Protein AF-0000000084853620 (afdb_homodimer)

Sequence (626 aa):
MFPIDAAQLAGILCETFFYGIYLVTCGFCAQTLLLMGSSNQSERRVRWMMASFAITFFLVSTWDVSIGILHLFRAFIAAEDPLVEFNKVADWINIARALNQSFTVLLSDFILIYRCWIVYGRRWLIVTPSIVLYLGAIAMTIKVTEIEVNPHAVQPVTMAICPWNTTMFGVNAAQNVLTTSMLVWRIWRTGKEVDRCINYPEDSGLNAYRPRYIQKSMRAIVESGLIYTTTVFVTFLVSATGSNAIYIPADMSLQTAGIVFNLIIVRSIGRNNQKPHIGIAGPGSGRITPMFPPTVIDASGDLEQNQARKFKQMFPIDAAQLAGILCETFFYGIYLVTCGFCAQTLLLMGSSNQSERRVRWMMASFAITFFLVSTWDVSIGILHLFRAFIAAEDPLVEFNKVADWINIARALNQSFTVLLSDFILIYRCWIVYGRRWLIVTPSIVLYLGAIAMTIKVTEIEVNPHAVQPVTMAICPWNTTMFGVNAAQNVLTTSMLVWRIWRTGKEVDRCINYPEDSGLNAYRPRYIQKSMRAIVESGLIYTTTVFVTFLVSATGSNAIYIPADMSLQTAGIVFNLIIVRSIGRNNQKPHIGIAGPGSGRITPMFPPTVIDASGDLEQNQARKFKQ

Secondary structure (DSSP, 8-state):
---HHHHHHHHHHHHHHHHHHHHHHHHHHHHHHHH----SHHHHHHHHHHHHHHHHHHHHHHHHHHHHHHHHHIIIII-S-HHHHHT-TTSHHHHHHHHHHHHHHHHHHHHHHHHHHHHTTS-HHHHHHHHHHHHHHHHHHHHHHHHHH-GGGSSSHHHHHHHHHHHHHHHHHHHHHHHHHHHHHHHHHHHHHHHHHHTSSS--TTTTTHHHHHHHHHHHHHHHHHHHHHHHHHHHHHHHHT-GGGHHHHHHHHHHHHHHHHHHHHHHHTTGGGS-------SSS-----SS------TTTHHHHHHHHHHH-/---HHHHHHHHHHHHHHHHHHHHHHHHHHHHHHHH----SHHHHHHHHHHHHHHHHHHHHHHHHHHHHHHHHHIIIII-S-HHHHHT-TTSHHHHHHHHHHHHHHHHHHHHHHHHHHHHTTS-HHHHHHHHHHHHHHHHHHHHHHHHHH-GGGSSSHHHHHHHHHHHHHHHHHHHHHHHHHHHHHHHHHHHHHHHHHHTSSS--TTTTTHHHHHHHHHHHHHHHHHHHHHHHHHHHHHHHHT-GGGHHHHHHHHHHHHHHHHHHHHHHHTTGGGS-------S-S-----SS------TTSHHHHHHHHHHH-

Nearest PDB structures (foldseek):
  7f54-assembly1_R  TM=5.245E-01  e=3.452E-01  Homo sapiens
  7xbx-assembly1_R  TM=4.848E-01  e=5.809E-01  Homo sapiens
  8g94-assembly1_A  TM=4.236E-01  e=2.430E+00  Homo sapiens
  7f54-assembly1_R  TM=5.263E-01  e=3.012E-01  Homo sapiens
  7xbx-assembly1_R  TM=4.514E-01  e=5.573E-01  Homo sapiens

pLDDT: mean 73.96, std 22.46, range [21.5, 95.56]

Structure (mmCIF, N/CA/C/O backbone):
data_AF-0000000084853620-model_v1
#
loop_
_entity.id
_entity.type
_entity.pdbx_description
1 polymer 'Uncharacterized protein'
#
loop_
_atom_site.group_PDB
_atom_site.id
_atom_site.type_symbol
_atom_site.label_atom_id
_atom_site.label_alt_id
_atom_site.label_comp_id
_atom_site.label_asym_id
_atom_site.label_entity_id
_atom_site.label_seq_id
_atom_site.pdbx_PDB_ins_code
_atom_site.Cartn_x
_atom_site.Cartn_y
_atom_site.Cartn_z
_atom_site.occupancy
_atom_site.B_iso_or_equiv
_atom_site.auth_seq_id
_atom_site.auth_comp_id
_atom_site.auth_asym_id
_atom_site.auth_atom_id
_atom_site.pdbx_PDB_model_num
ATOM 1 N N . MET A 1 1 ? -11.422 -17.219 -22.219 1 65.19 1 MET A N 1
ATOM 2 C CA . MET A 1 1 ? -11.859 -16.859 -20.859 1 65.19 1 MET A CA 1
ATOM 3 C C . MET A 1 1 ? -10.664 -16.594 -19.953 1 65.19 1 MET A C 1
ATOM 5 O O . MET A 1 1 ? -9.594 -17.188 -20.141 1 65.19 1 MET A O 1
ATOM 9 N N . PHE A 1 2 ? -10.703 -15.477 -19.234 1 78.62 2 PHE A N 1
ATOM 10 C CA . PHE A 1 2 ? -9.641 -15.141 -18.297 1 78.62 2 PHE A CA 1
ATOM 11 C C . PHE A 1 2 ? -9.438 -16.266 -17.281 1 78.62 2 PHE A C 1
ATOM 13 O O . PHE A 1 2 ? -10.367 -16.625 -16.547 1 78.62 2 PHE A O 1
ATOM 20 N N . PRO A 1 3 ? -8.336 -16.938 -17.484 1 86.38 3 PRO A N 1
ATOM 21 C CA . PRO A 1 3 ? -8.141 -18.078 -16.578 1 86.38 3 PRO A CA 1
ATOM 22 C C . PRO A 1 3 ? -8.266 -17.703 -15.109 1 86.38 3 PRO A C 1
ATOM 24 O O . PRO A 1 3 ? -7.875 -16.609 -14.711 1 86.38 3 PRO A O 1
ATOM 27 N N . ILE A 1 4 ? -8.875 -18.609 -14.398 1 86.5 4 ILE A N 1
ATOM 28 C CA . ILE A 1 4 ? -9.203 -18.344 -13 1 86.5 4 ILE A CA 1
ATOM 29 C C . ILE A 1 4 ? -7.914 -18.188 -12.195 1 86.5 4 ILE A C 1
ATOM 31 O O . ILE A 1 4 ? -7.875 -17.422 -11.227 1 86.5 4 ILE A O 1
ATOM 35 N N . ASP A 1 5 ? -6.855 -18.844 -12.57 1 88.44 5 ASP A N 1
ATOM 36 C CA . ASP A 1 5 ? -5.59 -18.734 -11.852 1 88.44 5 ASP A CA 1
ATOM 37 C C . ASP A 1 5 ? -4.969 -17.359 -12.047 1 88.44 5 ASP A C 1
ATOM 39 O O . ASP A 1 5 ? -4.492 -16.75 -11.086 1 88.44 5 ASP A O 1
ATOM 43 N N . ALA A 1 6 ? -5.074 -16.891 -13.258 1 89.81 6 ALA A N 1
ATOM 44 C CA . ALA A 1 6 ? -4.566 -15.555 -13.539 1 89.81 6 ALA A CA 1
ATOM 45 C C . ALA A 1 6 ? -5.402 -14.5 -12.828 1 89.81 6 ALA A C 1
ATOM 47 O O . ALA A 1 6 ? -4.867 -13.5 -12.328 1 89.81 6 ALA A O 1
ATOM 48 N N . ALA A 1 7 ? -6.648 -14.75 -12.773 1 90.25 7 ALA A N 1
ATOM 49 C CA . ALA A 1 7 ? -7.555 -13.797 -12.141 1 90.25 7 ALA A CA 1
ATOM 50 C C . ALA A 1 7 ? -7.316 -13.734 -10.633 1 90.25 7 ALA A C 1
ATOM 52 O O . ALA A 1 7 ? -7.293 -12.656 -10.047 1 90.25 7 ALA A O 1
ATOM 53 N N . GLN A 1 8 ? -7.129 -14.828 -10.055 1 90.94 8 GLN A N 1
ATOM 54 C CA . GLN A 1 8 ? -6.902 -14.875 -8.617 1 90.94 8 GLN A CA 1
ATOM 55 C C . GLN A 1 8 ? -5.551 -14.266 -8.25 1 90.94 8 GLN A C 1
ATOM 57 O O . GLN A 1 8 ? -5.43 -13.57 -7.242 1 90.94 8 GLN A O 1
ATOM 62 N N . LEU A 1 9 ? -4.613 -14.555 -9.039 1 92.12 9 LEU A N 1
ATOM 63 C CA . LEU A 1 9 ? -3.295 -13.984 -8.797 1 92.12 9 LEU A CA 1
ATOM 64 C C . LEU A 1 9 ? -3.334 -12.461 -8.922 1 92.12 9 LEU A C 1
ATOM 66 O O . LEU A 1 9 ? -2.846 -11.75 -8.039 1 92.12 9 LEU A O 1
ATOM 70 N N . ALA A 1 10 ? -3.947 -12.023 -9.961 1 92.94 10 ALA A N 1
ATOM 71 C CA . ALA A 1 10 ? -4.059 -10.578 -10.164 1 92.94 10 ALA A CA 1
ATOM 72 C C . ALA A 1 10 ? -4.898 -9.93 -9.062 1 92.94 10 ALA A C 1
ATOM 74 O O . ALA A 1 10 ? -4.586 -8.828 -8.602 1 92.94 10 ALA A O 1
ATOM 75 N N . GLY A 1 11 ? -5.898 -10.609 -8.688 1 93.94 11 GLY A N 1
ATOM 76 C CA . GLY A 1 11 ? -6.762 -10.094 -7.641 1 93.94 11 GLY A CA 1
ATOM 77 C C . GLY A 1 11 ? -6.051 -9.914 -6.312 1 93.94 11 GLY A C 1
ATOM 78 O O . GLY A 1 11 ? -6.152 -8.852 -5.684 1 93.94 11 GLY A O 1
ATOM 79 N N . ILE A 1 12 ? -5.281 -10.852 -5.945 1 94.25 12 ILE A N 1
ATOM 80 C CA . ILE A 1 12 ? -4.613 -10.797 -4.652 1 94.25 12 ILE A CA 1
ATOM 81 C C . ILE A 1 12 ? -3.475 -9.781 -4.699 1 94.25 12 ILE A C 1
ATOM 83 O O . ILE A 1 12 ? -3.215 -9.086 -3.713 1 94.25 12 ILE A O 1
ATOM 87 N N . LEU A 1 13 ? -2.834 -9.688 -5.812 1 94.75 13 LEU A N 1
ATOM 88 C CA . LEU A 1 13 ? -1.806 -8.664 -5.965 1 94.75 13 LEU A CA 1
ATOM 89 C C . LEU A 1 13 ? -2.4 -7.273 -5.809 1 94.75 13 LEU A C 1
ATOM 91 O O . LEU A 1 13 ? -1.831 -6.422 -5.121 1 94.75 13 LEU A O 1
ATOM 95 N N . CYS A 1 14 ? -3.508 -7.105 -6.371 1 93.88 14 CYS A N 1
ATOM 96 C CA . CYS A 1 14 ? -4.188 -5.82 -6.25 1 93.88 14 CYS A CA 1
ATOM 97 C C . CYS A 1 14 ? -4.664 -5.59 -4.82 1 93.88 14 CYS A C 1
ATOM 99 O O . CYS A 1 14 ? -4.578 -4.477 -4.305 1 93.88 14 CYS A O 1
ATOM 101 N N . GLU A 1 15 ? -5.133 -6.605 -4.273 1 95.56 15 GLU A N 1
ATOM 102 C CA . GLU A 1 15 ? -5.605 -6.5 -2.895 1 95.56 15 GLU A CA 1
ATOM 103 C C . GLU A 1 15 ? -4.469 -6.109 -1.953 1 95.56 15 GLU A C 1
ATOM 105 O O . GLU A 1 15 ? -4.648 -5.266 -1.073 1 95.56 15 GLU A O 1
ATOM 110 N N . THR A 1 16 ? -3.375 -6.75 -2.146 1 94.75 16 THR A N 1
ATOM 111 C CA . THR A 1 16 ? -2.221 -6.449 -1.307 1 94.75 16 THR A CA 1
ATOM 112 C C . THR A 1 16 ? -1.749 -5.012 -1.532 1 94.75 16 THR A C 1
ATOM 114 O O . THR A 1 16 ? -1.358 -4.328 -0.586 1 94.75 16 THR A O 1
ATOM 117 N N . PHE A 1 17 ? -1.81 -4.637 -2.771 1 94.62 17 PHE A N 1
ATOM 118 C CA . PHE A 1 17 ? -1.488 -3.254 -3.115 1 94.62 17 PHE A CA 1
ATOM 119 C C . PHE A 1 17 ? -2.398 -2.285 -2.369 1 94.62 17 PHE A C 1
ATOM 121 O O . PHE A 1 17 ? -1.92 -1.354 -1.72 1 94.62 17 PHE A O 1
ATOM 128 N N . PHE A 1 18 ? -3.621 -2.471 -2.4 1 95.06 18 PHE A N 1
ATOM 129 C CA . PHE A 1 18 ? -4.594 -1.594 -1.762 1 95.06 18 PHE A CA 1
ATOM 130 C C . PHE A 1 18 ? -4.535 -1.734 -0.245 1 95.06 18 PHE A C 1
ATOM 132 O O . PHE A 1 18 ? -4.828 -0.784 0.483 1 95.06 18 PHE A O 1
ATOM 139 N N . TYR A 1 19 ? -4.195 -2.928 0.186 1 95.19 19 TYR A N 1
ATOM 140 C CA . TYR A 1 19 ? -4.043 -3.113 1.625 1 95.19 19 TYR A CA 1
ATOM 141 C C . TYR A 1 19 ? -2.938 -2.221 2.176 1 95.19 19 TYR A C 1
ATOM 143 O O . TYR A 1 19 ? -3.037 -1.718 3.297 1 95.19 19 TYR A O 1
ATOM 151 N N . GLY A 1 20 ? -1.885 -2.039 1.425 1 94.19 20 GLY A N 1
ATOM 152 C CA . GLY A 1 20 ? -0.862 -1.087 1.829 1 94.19 20 GLY A CA 1
ATOM 153 C C . GLY A 1 20 ? -1.397 0.32 2.014 1 94.19 20 GLY A C 1
ATOM 154 O O . GLY A 1 20 ? -1.106 0.974 3.018 1 94.19 20 GLY A O 1
ATOM 155 N N . ILE A 1 21 ? -2.158 0.707 1.09 1 92.38 21 ILE A N 1
ATOM 156 C CA . ILE A 1 21 ? -2.783 2.021 1.177 1 92.38 21 ILE A CA 1
ATOM 157 C C . ILE A 1 21 ? -3.713 2.072 2.387 1 92.38 21 ILE A C 1
ATOM 159 O O . ILE A 1 21 ? -3.736 3.066 3.119 1 92.38 21 ILE A O 1
ATOM 163 N N . TYR A 1 22 ? -4.418 1.047 2.613 1 95.31 22 TYR A N 1
ATOM 164 C CA . TYR A 1 22 ? -5.371 0.955 3.717 1 95.31 22 TYR A CA 1
ATOM 165 C C . TYR A 1 22 ? -4.66 1.091 5.059 1 95.31 22 TYR A C 1
ATOM 167 O O . TYR A 1 22 ? -5.148 1.783 5.957 1 95.31 22 TYR A O 1
ATOM 175 N N . LEU A 1 23 ? -3.525 0.484 5.168 1 92.94 23 LEU A N 1
ATOM 176 C CA . LEU A 1 23 ? -2.805 0.513 6.438 1 92.94 23 LEU A CA 1
ATOM 177 C C . LEU A 1 23 ? -2.344 1.929 6.77 1 92.94 23 LEU A C 1
ATOM 179 O O . LEU A 1 23 ? -2.373 2.34 7.93 1 92.94 23 LEU A O 1
ATOM 183 N N . VAL A 1 24 ? -1.957 2.619 5.77 1 90.94 24 VAL A N 1
ATOM 184 C CA . VAL A 1 24 ? -1.534 3.998 5.992 1 90.94 24 VAL A CA 1
ATOM 185 C C . VAL A 1 24 ? -2.729 4.84 6.438 1 90.94 24 VAL A C 1
ATOM 187 O O . VAL A 1 24 ? -2.629 5.617 7.391 1 90.94 24 VAL A O 1
ATOM 190 N N . THR A 1 25 ? -3.801 4.648 5.766 1 90.56 25 THR A N 1
ATOM 191 C CA . THR A 1 25 ? -4.984 5.414 6.133 1 90.56 25 THR A CA 1
ATOM 192 C C . THR A 1 25 ? -5.488 5.008 7.516 1 90.56 25 THR A C 1
ATOM 194 O O . THR A 1 25 ? -6.02 5.836 8.258 1 90.56 25 THR A O 1
ATOM 197 N N . CYS A 1 26 ? -5.324 3.76 7.754 1 91.69 26 CYS A N 1
ATOM 198 C CA . CYS A 1 26 ? -5.703 3.273 9.078 1 91.69 26 CYS A CA 1
ATOM 199 C C . CYS A 1 26 ? -4.844 3.912 10.156 1 91.69 26 CYS A C 1
ATOM 201 O O . CYS A 1 26 ? -5.34 4.25 11.234 1 91.69 26 CYS A O 1
ATOM 203 N N . GLY A 1 27 ? -3.582 4.09 9.875 1 87.12 27 GLY A N 1
ATOM 204 C CA . GLY A 1 27 ? -2.701 4.773 10.812 1 87.12 27 GLY A CA 1
ATOM 205 C C . GLY A 1 27 ? -3.117 6.207 11.078 1 87.12 27 GLY A C 1
ATOM 206 O O . GLY A 1 27 ? -3.133 6.648 12.227 1 87.12 27 GLY A O 1
ATOM 207 N N . PHE A 1 28 ? -3.5 6.863 10.07 1 83.81 28 PHE A N 1
ATOM 208 C CA . PHE A 1 28 ? -3.963 8.234 10.219 1 83.81 28 PHE A CA 1
ATOM 209 C C . PHE A 1 28 ? -5.277 8.281 10.984 1 83.81 28 PHE A C 1
ATOM 211 O O . PHE A 1 28 ? -5.5 9.188 11.797 1 83.81 28 PHE A O 1
ATOM 218 N N . CYS A 1 29 ? -6.082 7.391 10.656 1 86.62 29 CYS A N 1
ATOM 219 C CA . CYS A 1 29 ? -7.363 7.328 11.344 1 86.62 29 CYS A CA 1
ATOM 220 C C . CYS A 1 29 ? -7.168 7.074 12.836 1 86.62 29 CYS A C 1
ATOM 222 O O . CYS A 1 29 ? -7.789 7.734 13.672 1 86.62 29 CYS A O 1
ATOM 224 N N . ALA A 1 30 ? -6.305 6.148 13.117 1 85.69 30 ALA A N 1
ATOM 225 C CA . ALA A 1 30 ? -6.004 5.844 14.516 1 85.69 30 ALA A CA 1
ATOM 226 C C . ALA A 1 30 ? -5.41 7.055 15.227 1 85.69 30 ALA A C 1
ATOM 228 O O . ALA A 1 30 ? -5.77 7.348 16.375 1 85.69 30 ALA A O 1
ATOM 229 N N . GLN A 1 31 ? -4.578 7.793 14.578 1 81.75 31 GLN A N 1
ATOM 230 C CA . GLN A 1 31 ? -3.975 8.992 15.148 1 81.75 31 GLN A CA 1
ATOM 231 C C . GLN A 1 31 ? -5.023 10.07 15.414 1 81.75 31 GLN A C 1
ATOM 233 O O . GLN A 1 31 ? -4.992 10.734 16.453 1 81.75 31 GLN A O 1
ATOM 238 N N . THR A 1 32 ? -5.836 10.148 14.531 1 79.44 32 THR A N 1
ATOM 239 C CA . THR A 1 32 ? -6.887 11.156 14.648 1 79.44 32 THR A CA 1
ATOM 240 C C . THR A 1 32 ? -7.852 10.805 15.773 1 79.44 32 THR A C 1
ATOM 242 O O . THR A 1 32 ? -8.281 11.68 16.531 1 79.44 32 THR A O 1
ATOM 245 N N . LEU A 1 33 ? -8.133 9.602 15.859 1 78.69 33 LEU A N 1
ATOM 246 C CA . LEU A 1 33 ? -9.07 9.164 16.891 1 78.69 33 LEU A CA 1
ATOM 247 C C . LEU A 1 33 ? -8.43 9.227 18.266 1 78.69 33 LEU A C 1
ATOM 249 O O . LEU A 1 33 ? -9.109 9.477 19.266 1 78.69 33 LEU A O 1
ATOM 253 N N . LEU A 1 34 ? -7.105 9.039 18.344 1 73.31 34 LEU A N 1
ATOM 254 C CA . LEU A 1 34 ? -6.398 9.062 19.609 1 73.31 34 LEU A CA 1
ATOM 255 C C . LEU A 1 34 ? -6.105 10.492 20.047 1 73.31 34 LEU A C 1
ATOM 257 O O . LEU A 1 34 ? -6.082 10.781 21.25 1 73.31 34 LEU A O 1
ATOM 261 N N . LEU A 1 35 ? -5.797 11.359 19.219 1 63.59 35 LEU A N 1
ATOM 262 C CA . LEU A 1 35 ? -5.438 12.734 19.547 1 63.59 35 LEU A CA 1
ATOM 263 C C . LEU A 1 35 ? -6.676 13.547 19.922 1 63.59 35 LEU A C 1
ATOM 265 O O . LEU A 1 35 ? -6.57 14.562 20.609 1 63.59 35 LEU A O 1
ATOM 269 N N . MET A 1 36 ? -7.734 13.227 19.453 1 57.72 36 MET A N 1
ATOM 270 C CA . MET A 1 36 ? -8.938 14.008 19.734 1 57.72 36 MET A CA 1
ATOM 271 C C . MET A 1 36 ? -9.438 13.734 21.156 1 57.72 36 MET A C 1
ATOM 273 O O . MET A 1 36 ? -9.922 12.641 21.438 1 57.72 36 MET A O 1
ATOM 277 N N . GLY A 1 37 ? -8.641 14.117 22.078 1 52.25 37 GLY A N 1
ATOM 278 C CA . GLY A 1 37 ? -9.086 14.109 23.469 1 52.25 37 GLY A CA 1
ATOM 279 C C . GLY A 1 37 ? -10.492 14.633 23.641 1 52.25 37 GLY A C 1
ATOM 280 O O . GLY A 1 37 ? -10.836 15.711 23.141 1 52.25 37 GLY A O 1
ATOM 281 N N . SER A 1 38 ? -11.406 13.867 23.391 1 54.25 38 SER A N 1
ATOM 282 C CA . SER A 1 38 ? -12.766 14.391 23.422 1 54.25 38 SER A CA 1
ATOM 283 C C . SER A 1 38 ? -13.195 14.734 24.844 1 54.25 38 SER A C 1
ATOM 285 O O . SER A 1 38 ? -13.078 13.914 25.75 1 54.25 38 SER A O 1
ATOM 287 N N . SER A 1 39 ? -13.289 15.945 25.078 1 56.34 39 SER A N 1
ATOM 288 C CA . SER A 1 39 ? -13.797 16.453 26.328 1 56.34 39 SER A CA 1
ATOM 289 C C . SER A 1 39 ? -15.281 16.141 26.5 1 56.34 39 SER A C 1
ATOM 291 O O . SER A 1 39 ? -15.766 15.977 27.625 1 56.34 39 SER A O 1
ATOM 293 N N . ASN A 1 40 ? -16.078 16.062 25.422 1 61.09 40 ASN A N 1
ATOM 294 C CA . ASN A 1 40 ? -17.516 15.922 25.609 1 61.09 40 ASN A CA 1
ATOM 295 C C . ASN A 1 40 ? -17.969 14.477 25.453 1 61.09 40 ASN A C 1
ATOM 297 O O . ASN A 1 40 ? -17.375 13.719 24.672 1 61.09 40 ASN A O 1
ATOM 301 N N . GLN A 1 41 ? -18.781 13.984 26.375 1 63.16 41 GLN A N 1
ATOM 302 C CA . GLN A 1 41 ? -19.266 12.617 26.469 1 63.16 41 GLN A CA 1
ATOM 303 C C . GLN A 1 41 ? -19.922 12.164 25.156 1 63.16 41 GLN A C 1
ATOM 305 O O . GLN A 1 41 ? -19.734 11.031 24.719 1 63.16 41 GLN A O 1
ATOM 310 N N . SER A 1 42 ? -20.844 13.008 24.594 1 63.84 42 SER A N 1
ATOM 311 C CA . SER A 1 42 ? -21.531 12.656 23.359 1 63.84 42 SER A CA 1
ATOM 312 C C . SER A 1 42 ? -20.547 12.422 22.219 1 63.84 42 SER A C 1
ATOM 314 O O . SER A 1 42 ? -20.688 11.484 21.438 1 63.84 42 SER A O 1
ATOM 316 N N . GLU A 1 43 ? -19.578 13.164 22.234 1 68.81 43 GLU A N 1
ATOM 317 C CA . GLU A 1 43 ? -18.547 13.039 21.203 1 68.81 43 GLU A CA 1
ATOM 318 C C . GLU A 1 43 ? -17.703 11.789 21.422 1 68.81 43 GLU A C 1
ATOM 320 O O . GLU A 1 43 ? -17.25 11.164 20.453 1 68.81 43 GLU A O 1
ATOM 325 N N . ARG A 1 44 ? -17.766 11.391 22.672 1 73.38 44 ARG A N 1
ATOM 326 C CA . ARG A 1 44 ? -17.016 10.188 23.016 1 73.38 44 ARG A CA 1
ATOM 327 C C . ARG A 1 44 ? -17.719 8.938 22.5 1 73.38 44 ARG A C 1
ATOM 329 O O . ARG A 1 44 ? -17.062 8.008 22.031 1 73.38 44 ARG A O 1
ATOM 336 N N . ARG A 1 45 ? -19.062 9.031 22.594 1 73.44 45 ARG A N 1
ATOM 337 C CA . ARG A 1 45 ? -19.828 7.871 22.141 1 73.44 45 ARG A CA 1
ATOM 338 C C . ARG A 1 45 ? -19.688 7.68 20.641 1 73.44 45 ARG A C 1
ATOM 340 O O . ARG A 1 45 ? -19.531 6.555 20.156 1 73.44 45 ARG A O 1
ATOM 347 N N . VAL A 1 46 ? -19.812 8.688 19.922 1 72.25 46 VAL A N 1
ATOM 348 C CA . VAL A 1 46 ? -19.703 8.625 18.469 1 72.25 46 VAL A CA 1
ATOM 349 C C . VAL A 1 46 ? -18.281 8.188 18.094 1 72.25 46 VAL A C 1
ATOM 351 O O . VAL A 1 46 ? -18.109 7.398 17.156 1 72.25 46 VAL A O 1
ATOM 354 N N . ARG A 1 47 ? -17.406 8.523 18.859 1 76.06 47 ARG A N 1
ATOM 355 C CA . ARG A 1 47 ? -16 8.188 18.609 1 76.06 47 ARG A CA 1
ATOM 356 C C . ARG A 1 47 ? -15.758 6.695 18.828 1 76.06 47 ARG A C 1
ATOM 358 O O . ARG A 1 47 ? -15.023 6.066 18.062 1 76.06 47 ARG A O 1
ATOM 365 N N . TRP A 1 48 ? -16.391 6.219 19.812 1 79.75 48 TRP A N 1
ATOM 366 C CA . TRP A 1 48 ? -16.203 4.801 20.109 1 79.75 48 TRP A CA 1
ATOM 367 C C . TRP A 1 48 ? -16.875 3.936 19.047 1 79.75 48 TRP A C 1
ATOM 369 O O . TRP A 1 48 ? -16.375 2.867 18.703 1 79.75 48 TRP A O 1
ATOM 379 N N . MET A 1 49 ? -17.969 4.418 18.609 1 79.44 49 MET A N 1
ATOM 380 C CA . MET A 1 49 ? -18.641 3.68 17.547 1 79.44 49 MET A CA 1
ATOM 381 C C . MET A 1 49 ? -17.812 3.678 16.266 1 79.44 49 MET A C 1
ATOM 383 O O . MET A 1 49 ? -17.672 2.643 15.617 1 79.44 49 MET A O 1
ATOM 387 N N . MET A 1 50 ? -17.25 4.793 16.031 1 82.5 50 MET A N 1
ATOM 388 C CA . MET A 1 50 ? -16.422 4.879 14.828 1 82.5 50 MET A CA 1
ATOM 389 C C . MET A 1 50 ? -15.148 4.043 14.984 1 82.5 50 MET A C 1
ATOM 391 O O . MET A 1 50 ? -14.672 3.439 14.023 1 82.5 50 MET A O 1
ATOM 395 N N . ALA A 1 51 ? -14.711 3.99 16.172 1 85.56 51 ALA A N 1
ATOM 396 C CA . ALA A 1 51 ? -13.523 3.184 16.453 1 85.56 51 ALA A CA 1
ATOM 397 C C . ALA A 1 51 ? -13.82 1.695 16.297 1 85.56 51 ALA A C 1
ATOM 399 O O . ALA A 1 51 ? -12.992 0.934 15.797 1 85.56 51 ALA A O 1
ATOM 400 N N . SER A 1 52 ? -15 1.348 16.734 1 88.38 52 SER A N 1
ATOM 401 C CA . SER A 1 52 ? -15.391 -0.053 16.625 1 88.38 52 SER A CA 1
ATOM 402 C C . SER A 1 52 ? -15.5 -0.478 15.156 1 88.38 52 SER A C 1
ATOM 404 O O . SER A 1 52 ? -15.07 -1.573 14.789 1 88.38 52 SER A O 1
ATOM 406 N N . PHE A 1 53 ? -16.031 0.377 14.344 1 88.5 53 PHE A N 1
ATOM 407 C CA . PHE A 1 53 ? -16.156 0.071 12.922 1 88.5 53 PHE A CA 1
ATOM 408 C C . PHE A 1 53 ? -14.773 0.015 12.273 1 88.5 53 PHE A C 1
ATOM 410 O O . PHE A 1 53 ? -14.516 -0.832 11.414 1 88.5 53 PHE A O 1
ATOM 417 N N . ALA A 1 54 ? -13.938 0.906 12.711 1 90.69 54 ALA A N 1
ATOM 418 C CA . ALA A 1 54 ? -12.586 0.928 12.156 1 90.69 54 ALA A CA 1
ATOM 419 C C . ALA A 1 54 ? -11.844 -0.363 12.484 1 90.69 54 ALA A C 1
ATOM 421 O O . ALA A 1 54 ? -11.141 -0.917 11.633 1 90.69 54 ALA A O 1
ATOM 422 N N . ILE A 1 55 ? -12.047 -0.863 13.648 1 91.31 55 ILE A N 1
ATOM 423 C CA . ILE A 1 55 ? -11.391 -2.096 14.078 1 91.31 55 ILE A CA 1
ATOM 424 C C . ILE A 1 55 ? -11.961 -3.279 13.305 1 91.31 55 ILE A C 1
ATOM 426 O O . ILE A 1 55 ? -11.227 -4.184 12.898 1 91.31 55 ILE A O 1
ATOM 430 N N . THR A 1 56 ? -13.234 -3.193 13.148 1 92.94 56 THR A N 1
ATOM 431 C CA . THR A 1 56 ? -13.875 -4.27 12.398 1 92.94 56 THR A CA 1
ATOM 432 C C . THR A 1 56 ? -13.352 -4.312 10.969 1 92.94 56 THR A C 1
ATOM 434 O O . THR A 1 56 ? -13.016 -5.383 10.453 1 92.94 56 THR A O 1
ATOM 437 N N . PHE A 1 57 ? -13.242 -3.176 10.359 1 94.06 57 PHE A N 1
ATOM 438 C CA . PHE A 1 57 ? -12.711 -3.111 9 1 94.06 57 PHE A CA 1
ATOM 439 C C . PHE A 1 57 ? -11.266 -3.594 8.953 1 94.06 57 PHE A C 1
ATOM 441 O O . PHE A 1 57 ? -10.852 -4.25 8 1 94.06 57 PHE A O 1
ATOM 448 N N . PHE A 1 58 ? -10.547 -3.297 9.961 1 94.44 58 PHE A N 1
ATOM 449 C CA . PHE A 1 58 ? -9.148 -3.699 10.023 1 94.44 58 PHE A CA 1
ATOM 450 C C . PHE A 1 58 ? -9.023 -5.215 10.109 1 94.44 58 PHE A C 1
ATOM 452 O O . PHE A 1 58 ? -8.211 -5.816 9.398 1 94.44 58 PHE A O 1
ATOM 459 N N . LEU A 1 59 ? -9.828 -5.754 10.891 1 93.06 59 LEU A N 1
ATOM 460 C CA . LEU A 1 59 ? -9.781 -7.199 11.078 1 93.06 59 LEU A CA 1
ATOM 461 C C . LEU A 1 59 ? -10.227 -7.922 9.805 1 93.06 59 LEU A C 1
ATOM 463 O O . LEU A 1 59 ? -9.602 -8.898 9.391 1 93.06 59 LEU A O 1
ATOM 467 N N . VAL A 1 60 ? -11.227 -7.422 9.266 1 93.88 60 VAL A N 1
ATOM 468 C CA . VAL A 1 60 ? -11.781 -8.062 8.078 1 93.88 60 VAL A CA 1
ATOM 469 C C . VAL A 1 60 ? -10.797 -7.926 6.918 1 93.88 60 VAL A C 1
ATOM 471 O O . VAL A 1 60 ? -10.57 -8.883 6.176 1 93.88 60 VAL A O 1
ATOM 474 N N . SER A 1 61 ? -10.234 -6.746 6.73 1 94.56 61 SER A N 1
ATOM 475 C CA . SER A 1 61 ? -9.281 -6.508 5.652 1 94.56 61 SER A CA 1
ATOM 476 C C . SER A 1 61 ? -8.023 -7.352 5.84 1 94.56 61 SER A C 1
ATOM 478 O O . SER A 1 61 ? -7.527 -7.957 4.887 1 94.56 61 SER A O 1
ATOM 480 N N . THR A 1 62 ? -7.57 -7.457 7.047 1 94.38 62 THR A N 1
ATOM 481 C CA . THR A 1 62 ? -6.367 -8.227 7.336 1 94.38 62 THR A CA 1
ATOM 482 C C . THR A 1 62 ? -6.625 -9.719 7.141 1 94.38 62 THR A C 1
ATOM 484 O O . THR A 1 62 ? -5.781 -10.43 6.586 1 94.38 62 THR A O 1
ATOM 487 N N . TRP A 1 63 ? -7.719 -10.055 7.555 1 94.5 63 TRP A N 1
ATOM 488 C CA . TRP A 1 63 ? -8.078 -11.469 7.414 1 94.5 63 TRP A CA 1
ATOM 489 C C . TRP A 1 63 ? -8.195 -11.852 5.945 1 94.5 63 TRP A C 1
ATOM 491 O O . TRP A 1 63 ? -7.711 -12.914 5.535 1 94.5 63 TRP A O 1
ATOM 501 N N . ASP A 1 64 ? -8.766 -11.07 5.176 1 95 64 ASP A N 1
ATOM 502 C CA . ASP A 1 64 ? -8.969 -11.375 3.762 1 95 64 ASP A CA 1
ATOM 503 C C . ASP A 1 64 ? -7.637 -11.477 3.025 1 95 64 ASP A C 1
ATOM 505 O O . ASP A 1 64 ? -7.422 -12.414 2.248 1 95 64 ASP A O 1
ATOM 509 N N . VAL A 1 65 ? -6.789 -10.547 3.322 1 94.81 65 VAL A N 1
ATOM 510 C CA . VAL A 1 65 ? -5.488 -10.547 2.66 1 94.81 65 VAL A CA 1
ATOM 511 C C . VAL A 1 65 ? -4.688 -11.766 3.096 1 94.81 65 VAL A C 1
ATOM 513 O O . VAL A 1 65 ? -4.035 -12.414 2.273 1 94.81 65 VAL A O 1
ATOM 516 N N . SER A 1 66 ? -4.77 -12.125 4.348 1 94.69 66 SER A N 1
ATOM 517 C CA . SER A 1 66 ? -4.023 -13.266 4.871 1 94.69 66 SER A CA 1
ATOM 518 C C . SER A 1 66 ? -4.512 -14.57 4.254 1 94.69 66 SER A C 1
ATOM 520 O O . SER A 1 66 ? -3.705 -15.406 3.842 1 94.69 66 SER A O 1
ATOM 522 N N . ILE A 1 67 ? -5.801 -14.672 4.18 1 93.75 67 ILE A N 1
ATOM 523 C CA . ILE A 1 67 ? -6.367 -15.898 3.631 1 93.75 67 ILE A CA 1
ATOM 524 C C . ILE A 1 67 ? -6.129 -15.945 2.123 1 93.75 67 ILE A C 1
ATOM 526 O O . ILE A 1 67 ? -5.91 -17.016 1.559 1 93.75 67 ILE A O 1
ATOM 530 N N . GLY A 1 68 ? -6.215 -14.805 1.492 1 93.69 68 GLY A N 1
ATOM 531 C CA . GLY A 1 68 ? -5.906 -14.758 0.072 1 93.69 68 GLY A CA 1
ATOM 532 C C . GLY A 1 68 ? -4.484 -15.18 -0.244 1 93.69 68 GLY A C 1
ATOM 533 O O . GLY A 1 68 ? -4.25 -15.922 -1.2 1 93.69 68 GLY A O 1
ATOM 534 N N . ILE A 1 69 ? -3.576 -14.711 0.561 1 93.69 69 ILE A N 1
ATOM 535 C CA . ILE A 1 69 ? -2.174 -15.07 0.382 1 93.69 69 ILE A CA 1
ATOM 536 C C . ILE A 1 69 ? -1.989 -16.562 0.647 1 93.69 69 ILE A C 1
ATOM 538 O O . ILE A 1 69 ? -1.269 -17.25 -0.085 1 93.69 69 ILE A O 1
ATOM 542 N N . LEU A 1 70 ? -2.641 -17.047 1.627 1 92.94 70 LEU A N 1
ATOM 543 C CA . LEU A 1 70 ? -2.58 -18.469 1.931 1 92.94 70 LEU A CA 1
ATOM 544 C C . LEU A 1 70 ? -3.102 -19.297 0.761 1 92.94 70 LEU A C 1
ATOM 546 O O . LEU A 1 70 ? -2.52 -20.328 0.416 1 92.94 70 LEU A O 1
ATOM 550 N N . HIS A 1 71 ? -4.121 -18.828 0.217 1 92.25 71 HIS A N 1
ATOM 551 C CA . HIS A 1 71 ? -4.715 -19.516 -0.924 1 92.25 71 HIS A CA 1
ATOM 552 C C . HIS A 1 71 ? -3.752 -19.547 -2.107 1 92.25 71 HIS A C 1
ATOM 554 O O . HIS A 1 71 ? -3.664 -20.562 -2.811 1 92.25 71 HIS A O 1
ATOM 560 N N . LEU A 1 72 ? -3.055 -18.531 -2.318 1 92.06 72 LEU A N 1
ATOM 561 C CA . LEU A 1 72 ? -2.094 -18.453 -3.412 1 92.06 72 LEU A CA 1
ATOM 562 C C . LEU A 1 72 ? -0.949 -19.438 -3.197 1 92.06 72 LEU A C 1
ATOM 564 O O . LEU A 1 72 ? -0.542 -20.141 -4.129 1 92.06 72 LEU A O 1
ATOM 568 N N . PHE A 1 73 ? -0.482 -19.531 -2.01 1 91.38 73 PHE A N 1
ATOM 569 C CA . PHE A 1 73 ? 0.621 -20.438 -1.702 1 91.38 73 PHE A CA 1
ATOM 570 C C . PHE A 1 73 ? 0.178 -21.891 -1.812 1 91.38 73 PHE A C 1
ATOM 572 O O . PHE A 1 73 ? 0.927 -22.734 -2.301 1 91.38 73 PHE A O 1
ATOM 579 N N . ARG A 1 74 ? -1.007 -22.125 -1.443 1 90.38 74 ARG A N 1
ATOM 580 C CA . ARG A 1 74 ? -1.535 -23.484 -1.547 1 90.38 74 ARG A CA 1
ATOM 581 C C . ARG A 1 74 ? -1.759 -23.875 -3.004 1 90.38 74 ARG A C 1
ATOM 583 O O . ARG A 1 74 ? -1.469 -25 -3.402 1 90.38 74 ARG A O 1
ATOM 590 N N . ALA A 1 75 ? -2.201 -22.969 -3.766 1 89.69 75 ALA A N 1
ATOM 591 C CA . ALA A 1 75 ? -2.561 -23.266 -5.152 1 89.69 75 ALA A CA 1
ATOM 592 C C . ALA A 1 75 ? -1.32 -23.344 -6.039 1 89.69 75 ALA A C 1
ATOM 594 O O . ALA A 1 75 ? -1.191 -24.234 -6.867 1 89.69 75 ALA A O 1
ATOM 595 N N . PHE A 1 76 ? -0.373 -22.438 -5.836 1 88.38 76 PHE A N 1
ATOM 596 C CA . PHE A 1 76 ? 0.743 -22.344 -6.77 1 88.38 76 PHE A CA 1
ATOM 597 C C . PHE A 1 76 ? 1.948 -23.125 -6.258 1 88.38 76 PHE A C 1
ATOM 599 O O . PHE A 1 76 ? 2.783 -23.578 -7.043 1 88.38 76 PHE A O 1
ATOM 606 N N . ILE A 1 77 ? 2.074 -23.312 -4.965 1 87.38 77 ILE A N 1
ATOM 607 C CA . ILE A 1 77 ? 3.273 -23.938 -4.422 1 87.38 77 ILE A CA 1
ATOM 608 C C . ILE A 1 77 ? 2.945 -25.344 -3.941 1 87.38 77 ILE A C 1
ATOM 610 O O . ILE A 1 77 ? 3.666 -26.297 -4.25 1 87.38 77 ILE A O 1
ATOM 614 N N . ALA A 1 78 ? 1.937 -25.531 -3.27 1 85.69 78 ALA A N 1
ATOM 615 C CA . ALA A 1 78 ? 1.647 -26.812 -2.625 1 85.69 78 ALA A CA 1
ATOM 616 C C . ALA A 1 78 ? 0.856 -27.734 -3.555 1 85.69 78 ALA A C 1
ATOM 618 O O . ALA A 1 78 ? 1.081 -28.938 -3.582 1 85.69 78 ALA A O 1
ATOM 619 N N . ALA A 1 79 ? 0.035 -27.188 -4.363 1 83.5 79 ALA A N 1
ATOM 620 C CA . ALA A 1 79 ? -0.852 -28 -5.188 1 83.5 79 ALA A CA 1
ATOM 621 C C . ALA A 1 79 ? -0.192 -28.359 -6.516 1 83.5 79 ALA A C 1
ATOM 623 O O . ALA A 1 79 ? 0.709 -27.656 -6.977 1 83.5 79 ALA A O 1
ATOM 624 N N . GLU A 1 80 ? -0.646 -29.422 -7.047 1 79.25 80 GLU A N 1
ATOM 625 C CA . GLU A 1 80 ? -0.124 -29.875 -8.328 1 79.25 80 GLU A CA 1
ATOM 626 C C . GLU A 1 80 ? -0.656 -29.016 -9.477 1 79.25 80 GLU A C 1
ATOM 628 O O . GLU A 1 80 ? 0.1 -28.625 -10.367 1 79.25 80 GLU A O 1
ATOM 633 N N . ASP A 1 81 ? -2.031 -28.719 -9.336 1 83.5 81 ASP A N 1
ATOM 634 C CA . ASP A 1 81 ? -2.666 -27.922 -10.375 1 83.5 81 ASP A CA 1
ATOM 635 C C . ASP A 1 81 ? -3.449 -26.75 -9.773 1 83.5 81 ASP A C 1
ATOM 637 O O . ASP A 1 81 ? -4.473 -26.953 -9.125 1 83.5 81 ASP A O 1
ATOM 641 N N . PRO A 1 82 ? -2.928 -25.641 -10.078 1 85.69 82 PRO A N 1
ATOM 642 C CA . PRO A 1 82 ? -3.602 -24.453 -9.523 1 85.69 82 PRO A CA 1
ATOM 643 C C . PRO A 1 82 ? -5.039 -24.312 -10.016 1 85.69 82 PRO A C 1
ATOM 645 O O . PRO A 1 82 ? -5.906 -23.844 -9.273 1 85.69 82 PRO A O 1
ATOM 648 N N . LEU A 1 83 ? -5.363 -24.766 -11.195 1 82.5 83 LEU A N 1
ATOM 649 C CA . LEU A 1 83 ? -6.699 -24.641 -11.758 1 82.5 83 LEU A CA 1
ATOM 650 C C . LEU A 1 83 ? -7.699 -25.5 -11 1 82.5 83 LEU A C 1
ATOM 652 O O . LEU A 1 83 ? -8.82 -25.062 -10.727 1 82.5 83 LEU A O 1
ATOM 656 N N . VAL A 1 84 ? -7.309 -26.672 -10.602 1 82.19 84 VAL A N 1
ATOM 657 C CA . VAL A 1 84 ? -8.18 -27.578 -9.867 1 82.19 84 VAL A CA 1
ATOM 658 C C . VAL A 1 84 ? -8.414 -27.047 -8.453 1 82.19 84 VAL A C 1
ATOM 660 O O . VAL A 1 84 ? -9.539 -27.109 -7.941 1 82.19 84 VAL A O 1
ATOM 663 N N . GLU A 1 85 ? -7.398 -26.484 -7.91 1 83 85 GLU A N 1
ATOM 664 C CA . GLU A 1 85 ? -7.5 -25.969 -6.547 1 83 85 GLU A CA 1
ATOM 665 C C . GLU A 1 85 ? -8.43 -24.766 -6.484 1 83 85 GLU A C 1
ATOM 667 O O . GLU A 1 85 ? -9.258 -24.656 -5.578 1 83 85 GLU A O 1
ATOM 672 N N . PHE A 1 86 ? -8.383 -23.953 -7.504 1 81.75 86 PHE A N 1
ATOM 673 C CA . PHE A 1 86 ? -9.188 -22.75 -7.492 1 81.75 86 PHE A CA 1
ATOM 674 C C . PHE A 1 86 ? -10.633 -23.047 -7.859 1 81.75 86 PHE A C 1
ATOM 676 O O . PHE A 1 86 ? -11.539 -22.281 -7.527 1 81.75 86 PHE A O 1
ATOM 683 N N . ASN A 1 87 ? -10.828 -24.156 -8.477 1 78.94 87 ASN A N 1
ATOM 684 C CA . ASN A 1 87 ? -12.188 -24.516 -8.891 1 78.94 87 ASN A CA 1
ATOM 685 C C . ASN A 1 87 ? -12.914 -25.281 -7.797 1 78.94 87 ASN A C 1
ATOM 687 O O . ASN A 1 87 ? -14.109 -25.562 -7.918 1 78.94 87 ASN A O 1
ATOM 691 N N . LYS A 1 88 ? -12.195 -25.547 -6.691 1 80.5 88 LYS A N 1
ATOM 692 C CA . LYS A 1 88 ? -12.859 -26.141 -5.531 1 80.5 88 LYS A CA 1
ATOM 693 C C . LYS A 1 88 ? -13.672 -25.109 -4.773 1 80.5 88 LYS A C 1
ATOM 695 O O . LYS A 1 88 ? -13.234 -24.578 -3.744 1 80.5 88 LYS A O 1
ATOM 700 N N . VAL A 1 89 ? -14.812 -24.875 -5.246 1 75.62 89 VAL A N 1
ATOM 701 C CA . VAL A 1 89 ? -15.672 -23.828 -4.727 1 75.62 89 VAL A CA 1
ATOM 702 C C . VAL A 1 89 ? -16.109 -24.172 -3.305 1 75.62 89 VAL A C 1
ATOM 704 O O . VAL A 1 89 ? -16.328 -23.281 -2.48 1 75.62 89 VAL A O 1
ATOM 707 N N . ALA A 1 90 ? -16.109 -25.469 -3.029 1 78.44 90 ALA A N 1
ATOM 708 C CA . ALA A 1 90 ? -16.578 -25.906 -1.716 1 78.44 90 ALA A CA 1
ATOM 709 C C . ALA A 1 90 ? -15.445 -25.906 -0.696 1 78.44 90 ALA A C 1
ATOM 711 O O . ALA A 1 90 ? -15.664 -26.203 0.48 1 78.44 90 ALA A O 1
ATOM 712 N N . ASP A 1 91 ? -14.383 -25.422 -1.101 1 85 91 ASP A N 1
ATOM 713 C CA . ASP A 1 91 ? -13.266 -25.312 -0.177 1 85 91 ASP A CA 1
ATOM 714 C C . ASP A 1 91 ? -13.508 -24.203 0.847 1 85 91 ASP A C 1
ATOM 716 O O . ASP A 1 91 ? -14.094 -23.172 0.524 1 85 91 ASP A O 1
ATOM 720 N N . TRP A 1 92 ? -13.102 -24.391 2.018 1 87.19 92 TRP A N 1
ATOM 721 C CA . TRP A 1 92 ? -13.367 -23.453 3.107 1 87.19 92 TRP A CA 1
ATOM 722 C C . TRP A 1 92 ? -12.727 -22.094 2.834 1 87.19 92 TRP A C 1
ATOM 724 O O . TRP A 1 92 ? -13.242 -21.062 3.264 1 87.19 92 TRP A O 1
ATOM 734 N N . ILE A 1 93 ? -11.617 -22.062 2.146 1 88.62 93 ILE A N 1
ATOM 735 C CA . ILE A 1 93 ? -10.922 -20.812 1.849 1 88.62 93 ILE A CA 1
ATOM 736 C C . ILE A 1 93 ? -11.773 -19.953 0.914 1 88.62 93 ILE A C 1
ATOM 738 O O . ILE A 1 93 ? -11.93 -18.75 1.13 1 88.62 93 ILE A O 1
ATOM 742 N N . ASN A 1 94 ? -12.367 -20.578 -0.004 1 86.75 94 ASN A N 1
ATOM 743 C CA . ASN A 1 94 ? -13.203 -19.859 -0.954 1 86.75 94 ASN A CA 1
ATOM 744 C C . ASN A 1 94 ? -14.492 -19.344 -0.298 1 86.75 94 ASN A C 1
ATOM 746 O O . ASN A 1 94 ? -14.922 -18.219 -0.55 1 86.75 94 ASN A O 1
ATOM 750 N N . ILE A 1 95 ? -15.047 -20.156 0.5 1 85.25 95 ILE A N 1
ATOM 751 C CA . ILE A 1 95 ? -16.266 -19.781 1.198 1 85.25 95 ILE A CA 1
ATOM 752 C C . ILE A 1 95 ? -15.977 -18.641 2.168 1 85.25 95 ILE A C 1
ATOM 754 O O . ILE A 1 95 ? -16.75 -17.688 2.258 1 85.25 95 ILE A O 1
ATOM 758 N N . ALA A 1 96 ? -14.898 -18.75 2.869 1 89.69 96 ALA A N 1
ATOM 759 C CA . ALA A 1 96 ? -14.523 -17.719 3.83 1 89.69 96 ALA A CA 1
ATOM 760 C C . ALA A 1 96 ? -14.281 -16.375 3.135 1 89.69 96 ALA A C 1
ATOM 762 O O . ALA A 1 96 ? -14.68 -15.328 3.641 1 89.69 96 ALA A O 1
ATOM 763 N N . ARG A 1 97 ? -13.648 -16.422 2.043 1 89.56 97 ARG A N 1
ATOM 764 C CA . ARG A 1 97 ? -13.359 -15.195 1.302 1 89.56 97 ARG A CA 1
ATOM 765 C C . ARG A 1 97 ? -14.641 -14.57 0.757 1 89.56 97 ARG A C 1
ATOM 767 O O . ARG A 1 97 ? -14.805 -13.352 0.774 1 89.56 97 ARG A O 1
ATOM 774 N N . ALA A 1 98 ? -15.5 -15.422 0.296 1 86.44 98 ALA A N 1
ATOM 775 C CA . ALA A 1 98 ? -16.781 -14.93 -0.214 1 86.44 98 ALA A CA 1
ATOM 776 C C . ALA A 1 98 ? -17.609 -14.312 0.903 1 86.44 98 ALA A C 1
ATOM 778 O O . ALA A 1 98 ? -18.234 -13.258 0.717 1 86.44 98 ALA A O 1
ATOM 779 N N . LEU A 1 99 ? -17.578 -14.93 1.991 1 87.5 99 LEU A N 1
ATOM 780 C CA . LEU A 1 99 ? -18.312 -14.414 3.139 1 87.5 99 LEU A CA 1
ATOM 781 C C . LEU A 1 99 ? -17.703 -13.102 3.631 1 87.5 99 LEU A C 1
ATOM 783 O O . LEU A 1 99 ? -18.438 -12.195 4.035 1 87.5 99 LEU A O 1
ATOM 787 N N . ASN A 1 100 ? -16.469 -13.078 3.631 1 91.88 100 ASN A N 1
ATOM 788 C CA . ASN A 1 100 ? -15.797 -11.859 4.047 1 91.88 100 ASN A CA 1
ATOM 789 C C . ASN A 1 100 ? -16.125 -10.688 3.117 1 91.88 100 ASN A C 1
ATOM 791 O O . ASN A 1 100 ? -16.328 -9.57 3.576 1 91.88 100 ASN A O 1
ATOM 795 N N . GLN A 1 101 ? -16.109 -10.961 1.892 1 89.31 101 GLN A N 1
ATOM 796 C CA . GLN A 1 101 ? -16.453 -9.938 0.905 1 89.31 101 GLN A CA 1
ATOM 797 C C . GLN A 1 101 ? -17.875 -9.43 1.12 1 89.31 101 GLN A C 1
ATOM 799 O O . GLN A 1 101 ? -18.109 -8.219 1.117 1 89.31 101 GLN A O 1
ATOM 804 N N . SER A 1 102 ? -18.734 -10.32 1.287 1 88.75 102 SER A N 1
ATOM 805 C CA . SER A 1 102 ? -20.125 -9.953 1.508 1 88.75 102 SER A CA 1
ATOM 806 C C . SER A 1 102 ? -20.297 -9.164 2.805 1 88.75 102 SER A C 1
ATOM 808 O O . SER A 1 102 ? -21.047 -8.188 2.854 1 88.75 102 SER A O 1
ATOM 810 N N . PHE A 1 103 ? -19.625 -9.633 3.736 1 90.81 103 PHE A N 1
ATOM 811 C CA . PHE A 1 103 ? -19.688 -8.945 5.023 1 90.81 103 PHE A CA 1
ATOM 812 C C . PHE A 1 103 ? -19.172 -7.516 4.898 1 90.81 103 PHE A C 1
ATOM 814 O O . PHE A 1 103 ? -19.766 -6.594 5.461 1 90.81 103 PHE A O 1
ATOM 821 N N . THR A 1 104 ? -18.156 -7.336 4.211 1 91.31 104 THR A N 1
ATOM 822 C CA . THR A 1 104 ? -17.578 -6.004 4.043 1 91.31 104 THR A CA 1
ATOM 823 C C . THR A 1 104 ? -18.547 -5.086 3.295 1 91.31 104 THR A C 1
ATOM 825 O O . THR A 1 104 ? -18.703 -3.922 3.658 1 91.31 104 THR A O 1
ATOM 828 N N . VAL A 1 105 ? -19.125 -5.625 2.33 1 88.06 105 VAL A N 1
ATOM 829 C CA . VAL A 1 105 ? -20.078 -4.844 1.545 1 88.06 105 VAL A CA 1
ATOM 830 C C . VAL A 1 105 ? -21.266 -4.449 2.418 1 88.06 105 VAL A C 1
ATOM 832 O O . VAL A 1 105 ? -21.672 -3.285 2.426 1 88.06 105 VAL A O 1
ATOM 835 N N . LEU A 1 106 ? -21.719 -5.348 3.166 1 90.62 106 LEU A N 1
ATOM 836 C CA . LEU A 1 106 ? -22.859 -5.09 4.027 1 90.62 106 LEU A CA 1
ATOM 837 C C . LEU A 1 106 ? -22.5 -4.102 5.133 1 90.62 106 LEU A C 1
ATOM 839 O O . LEU A 1 106 ? -23.297 -3.23 5.477 1 90.62 106 LEU A O 1
ATOM 843 N N . LEU A 1 107 ? -21.359 -4.297 5.617 1 90.69 107 LEU A N 1
ATOM 844 C CA . LEU A 1 107 ? -20.906 -3.4 6.676 1 90.69 107 LEU A CA 1
ATOM 845 C C . LEU A 1 107 ? -20.75 -1.977 6.152 1 90.69 107 LEU A C 1
ATOM 847 O O . LEU A 1 107 ? -21.141 -1.019 6.824 1 90.69 107 LEU A O 1
ATOM 851 N N . SER A 1 108 ? -20.156 -1.873 5.055 1 88.81 108 SER A N 1
ATOM 852 C CA . SER A 1 108 ? -19.969 -0.557 4.453 1 88.81 108 SER A CA 1
ATOM 853 C C . SER A 1 108 ? -21.297 0.134 4.199 1 88.81 108 SER A C 1
ATOM 855 O O . SER A 1 108 ? -21.453 1.327 4.4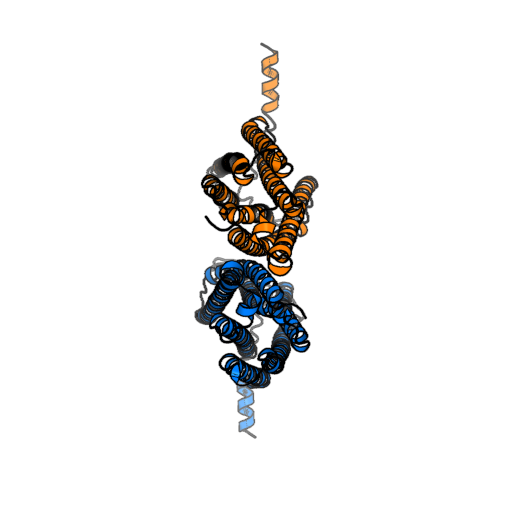69 1 88.81 108 SER A O 1
ATOM 857 N N . ASP A 1 109 ? -22.219 -0.607 3.742 1 88.94 109 ASP A N 1
ATOM 858 C CA . ASP A 1 109 ? -23.562 -0.058 3.5 1 88.94 109 ASP A CA 1
ATOM 859 C C . ASP A 1 109 ? -24.234 0.333 4.809 1 88.94 109 ASP A C 1
ATOM 861 O O . ASP A 1 109 ? -24.875 1.387 4.895 1 88.94 109 ASP A O 1
ATOM 865 N N . PHE A 1 110 ? -24.062 -0.486 5.719 1 89.38 110 PHE A N 1
ATOM 866 C CA . PHE A 1 110 ? -24.672 -0.22 7.016 1 89.38 110 PHE A CA 1
ATOM 867 C C . PHE A 1 110 ? -24.141 1.085 7.602 1 89.38 110 PHE A C 1
ATOM 869 O O . PHE A 1 110 ? -24.922 1.9 8.109 1 89.38 110 PHE A O 1
ATOM 876 N N . ILE A 1 111 ? -22.938 1.287 7.527 1 86.62 111 ILE A N 1
ATOM 877 C CA . ILE A 1 111 ? -22.297 2.48 8.086 1 86.62 111 ILE A CA 1
ATOM 878 C C . ILE A 1 111 ? -22.781 3.717 7.324 1 86.62 111 ILE A C 1
ATOM 880 O O . ILE A 1 111 ? -23.031 4.762 7.922 1 86.62 111 ILE A O 1
ATOM 884 N N . LEU A 1 112 ? -22.828 3.541 6.078 1 86.5 112 LEU A N 1
ATOM 885 C CA . LEU A 1 112 ? -23.266 4.66 5.258 1 86.5 112 LEU A CA 1
ATOM 886 C C . LEU A 1 112 ? -24.703 5.039 5.594 1 86.5 112 LEU A C 1
ATOM 888 O O . LEU A 1 112 ? -25.031 6.223 5.727 1 86.5 112 LEU A O 1
ATOM 892 N N . ILE A 1 113 ? -25.547 4.07 5.758 1 87.81 113 ILE A N 1
ATOM 893 C CA . ILE A 1 113 ? -26.938 4.305 6.102 1 87.81 113 ILE A CA 1
ATOM 894 C C . ILE A 1 113 ? -27.031 4.902 7.5 1 87.81 113 ILE A C 1
ATOM 896 O O . ILE A 1 113 ? -27.828 5.82 7.738 1 87.81 113 ILE A O 1
ATOM 900 N N . TYR A 1 114 ? -26.234 4.441 8.359 1 83.88 114 TYR A N 1
ATOM 901 C CA . TYR A 1 114 ? -26.219 4.93 9.734 1 83.88 114 TYR A CA 1
ATOM 902 C C . TYR A 1 114 ? -25.828 6.402 9.789 1 83.88 114 TYR A C 1
ATOM 904 O O . TYR A 1 114 ? -26.453 7.195 10.492 1 83.88 114 TYR A O 1
ATOM 912 N N . ARG A 1 115 ? -24.844 6.75 9.109 1 77.75 115 ARG A N 1
ATOM 913 C CA . ARG A 1 115 ? -24.406 8.141 9.055 1 77.75 115 ARG A CA 1
ATOM 914 C C . ARG A 1 115 ? -25.5 9.039 8.469 1 77.75 115 ARG A C 1
ATOM 916 O O . ARG A 1 115 ? -25.688 10.164 8.922 1 77.75 115 ARG A O 1
ATOM 923 N N . CYS A 1 116 ? -26.062 8.516 7.508 1 82.56 116 CYS A N 1
ATOM 924 C CA . CYS A 1 116 ? -27.156 9.266 6.898 1 82.56 116 CYS A CA 1
ATOM 925 C C . CYS A 1 116 ? -28.312 9.453 7.887 1 82.56 116 CYS A C 1
ATOM 927 O O . CYS A 1 116 ? -28.906 10.523 7.949 1 82.56 116 CYS A O 1
ATOM 929 N N . TRP A 1 117 ? -28.547 8.453 8.633 1 84.19 117 TRP A N 1
ATOM 930 C CA . TRP A 1 117 ? -29.594 8.508 9.641 1 84.19 117 TRP A CA 1
ATOM 931 C C . TRP A 1 117 ? -29.281 9.562 10.695 1 84.19 117 TRP A C 1
ATOM 933 O O . TRP A 1 117 ? -30.156 10.32 11.109 1 84.19 117 TRP A O 1
ATOM 943 N N . ILE A 1 118 ? -28.031 9.711 11.047 1 77.69 118 ILE A N 1
ATOM 944 C CA . ILE A 1 118 ? -27.609 10.68 12.055 1 77.69 118 ILE A CA 1
ATOM 945 C C . ILE A 1 118 ? -27.672 12.086 11.477 1 77.69 118 ILE A C 1
ATOM 947 O O . ILE A 1 118 ? -28.141 13.016 12.141 1 77.69 118 ILE A O 1
ATOM 951 N N . VAL A 1 119 ? -27.281 12.297 10.32 1 77.44 119 VAL A N 1
ATOM 952 C CA . VAL A 1 119 ? -27.203 13.602 9.68 1 77.44 119 VAL A CA 1
ATOM 953 C C . VAL A 1 119 ? -28.625 14.141 9.43 1 77.44 119 VAL A C 1
ATOM 955 O O . VAL A 1 119 ? -28.859 15.344 9.531 1 77.44 119 VAL A O 1
ATOM 958 N N . TYR A 1 120 ? -29.578 13.219 9.172 1 81.5 120 TYR A N 1
ATOM 959 C CA . TYR A 1 120 ? -30.953 13.641 8.922 1 81.5 120 TYR A CA 1
ATOM 960 C C . TYR A 1 120 ? -31.766 13.664 10.211 1 81.5 120 TYR A C 1
ATOM 962 O O . TYR A 1 120 ? -33 13.641 10.18 1 81.5 120 TYR A O 1
ATOM 970 N N . GLY A 1 121 ? -31.109 13.797 11.258 1 78.62 121 GLY A N 1
ATOM 971 C CA . GLY A 1 121 ? -31.797 13.969 12.531 1 78.62 121 GLY A CA 1
ATOM 972 C C . GLY A 1 121 ? -32.531 12.727 12.984 1 78.62 121 GLY A C 1
ATOM 973 O O . GLY A 1 121 ? -33.625 12.828 13.562 1 78.62 121 GLY A O 1
ATOM 974 N N . ARG A 1 122 ? -32.125 11.508 12.531 1 79.69 122 ARG A N 1
ATOM 975 C CA . ARG A 1 122 ? -32.656 10.227 12.977 1 79.69 122 ARG A CA 1
ATOM 976 C C . ARG A 1 122 ? -34.062 10 12.438 1 79.69 122 ARG A C 1
ATOM 978 O O . ARG A 1 122 ? -34.906 9.477 13.141 1 79.69 122 ARG A O 1
ATOM 985 N N . ARG A 1 123 ? -34.312 10.625 11.312 1 80.56 123 ARG A N 1
ATOM 986 C CA . ARG A 1 123 ? -35.562 10.375 10.648 1 80.56 123 ARG A CA 1
ATOM 987 C C . ARG A 1 123 ? -35.5 9.102 9.805 1 80.56 123 ARG A C 1
ATOM 989 O O . ARG A 1 123 ? -34.812 9.062 8.789 1 80.56 123 ARG A O 1
ATOM 996 N N . TRP A 1 124 ? -36.219 8.125 10.133 1 82 124 TRP A N 1
ATOM 997 C CA . TRP A 1 124 ? -36.188 6.805 9.523 1 82 124 TRP A CA 1
ATOM 998 C C . TRP A 1 124 ? -36.844 6.824 8.141 1 82 124 TRP A C 1
ATOM 1000 O O . TRP A 1 124 ? -36.469 6.035 7.262 1 82 124 TRP A O 1
ATOM 1010 N N . LEU A 1 125 ? -37.688 7.742 7.992 1 83.06 125 LEU A N 1
ATOM 1011 C CA . LEU A 1 125 ? -38.438 7.766 6.746 1 83.06 125 LEU A CA 1
ATOM 1012 C C . LEU A 1 125 ? -37.562 8.125 5.57 1 83.06 125 LEU A C 1
ATOM 1014 O O . LEU A 1 125 ? -37.719 7.598 4.469 1 83.06 125 LEU A O 1
ATOM 1018 N N . ILE A 1 126 ? -36.594 8.859 5.828 1 83.62 126 ILE A N 1
ATOM 1019 C CA . ILE A 1 126 ? -35.75 9.328 4.746 1 83.62 126 ILE A CA 1
ATOM 1020 C C . ILE A 1 126 ? -34.781 8.219 4.34 1 83.62 126 ILE A C 1
ATOM 1022 O O . ILE A 1 126 ? -34.406 8.102 3.166 1 83.62 126 ILE A O 1
ATOM 1026 N N . VAL A 1 127 ? -34.469 7.266 5.281 1 87.25 127 VAL A N 1
ATOM 1027 C CA . VAL A 1 127 ? -33.469 6.25 5.012 1 87.25 127 VAL A CA 1
ATOM 1028 C C . VAL A 1 127 ? -34.125 4.93 4.645 1 87.25 127 VAL A C 1
ATOM 1030 O O . VAL A 1 127 ? -33.469 3.928 4.391 1 87.25 127 VAL A O 1
ATOM 1033 N N . THR A 1 128 ? -35.438 4.895 4.449 1 89.69 128 THR A N 1
ATOM 1034 C CA . THR A 1 128 ? -36.188 3.67 4.211 1 89.69 128 THR A CA 1
ATOM 1035 C C . THR A 1 128 ? -35.812 3.043 2.877 1 89.69 128 THR A C 1
ATOM 1037 O O . THR A 1 128 ? -35.562 1.837 2.799 1 89.69 128 THR A O 1
ATOM 1040 N N . PRO A 1 129 ? -35.781 3.816 1.797 1 90.19 129 PRO A N 1
ATOM 1041 C CA . PRO A 1 129 ? -35.375 3.195 0.535 1 90.19 129 PRO A CA 1
ATOM 1042 C C . PRO A 1 129 ? -34 2.531 0.62 1 90.19 129 PRO A C 1
ATOM 1044 O O . PRO A 1 129 ? -33.781 1.471 0.029 1 90.19 129 PRO A O 1
ATOM 1047 N N . SER A 1 130 ? -33.125 3.119 1.347 1 91.5 130 SER A N 1
ATOM 1048 C CA . SER A 1 130 ? -31.781 2.557 1.504 1 91.5 130 SER A CA 1
ATOM 1049 C C . SER A 1 130 ? -31.797 1.279 2.336 1 91.5 130 SER A C 1
ATOM 1051 O O . SER A 1 130 ? -31.062 0.338 2.064 1 91.5 130 SER A O 1
ATOM 1053 N N . ILE A 1 131 ? -32.656 1.171 3.234 1 91.88 131 ILE A N 1
ATOM 1054 C CA . ILE A 1 131 ? -32.781 -0.003 4.094 1 91.88 131 ILE A CA 1
ATOM 1055 C C . ILE A 1 131 ? -33.375 -1.168 3.297 1 91.88 131 ILE A C 1
ATOM 1057 O O . ILE A 1 131 ? -32.938 -2.316 3.465 1 91.88 131 ILE A O 1
ATOM 1061 N N . VAL A 1 132 ? -34.25 -0.839 2.439 1 92.88 132 VAL A N 1
ATOM 1062 C CA . VAL A 1 132 ? -34.875 -1.872 1.614 1 92.88 132 VAL A CA 1
ATOM 1063 C C . VAL A 1 132 ? -33.844 -2.477 0.678 1 92.88 132 VAL A C 1
ATOM 1065 O O . VAL A 1 132 ? -33.75 -3.697 0.525 1 92.88 132 VAL A O 1
ATOM 1068 N N . LEU A 1 133 ? -33.094 -1.621 0.109 1 93.56 133 LEU A N 1
ATOM 1069 C CA . LEU A 1 133 ? -32.031 -2.098 -0.765 1 93.56 133 LEU A CA 1
ATOM 1070 C C . LEU A 1 133 ? -31 -2.902 0.023 1 93.56 133 LEU A C 1
ATOM 1072 O O . LEU A 1 133 ? -30.484 -3.914 -0.464 1 93.56 133 LEU A O 1
ATOM 1076 N N . TYR A 1 134 ? -30.703 -2.494 1.206 1 92.19 134 TYR A N 1
ATOM 1077 C CA . TYR A 1 134 ? -29.781 -3.188 2.09 1 92.19 134 TYR A CA 1
ATOM 1078 C C . TYR A 1 134 ? -30.281 -4.59 2.416 1 92.19 134 TYR A C 1
ATOM 1080 O O . TYR A 1 134 ? -29.516 -5.555 2.373 1 92.19 134 TYR A O 1
ATOM 1088 N N . LEU A 1 135 ? -31.531 -4.727 2.662 1 92.5 135 LEU A N 1
ATOM 1089 C CA . LEU A 1 135 ? -32.125 -6.027 2.957 1 92.5 135 LEU A CA 1
ATOM 1090 C C . LEU A 1 135 ? -32.125 -6.922 1.721 1 92.5 135 LEU A C 1
ATOM 1092 O O . LEU A 1 135 ? -31.953 -8.141 1.828 1 92.5 135 LEU A O 1
ATOM 1096 N N . GLY A 1 136 ? -32.344 -6.32 0.639 1 91.62 136 GLY A N 1
ATOM 1097 C CA . GLY A 1 136 ? -32.188 -7.066 -0.601 1 91.62 136 GLY A CA 1
ATOM 1098 C C . GLY A 1 136 ? -30.812 -7.625 -0.816 1 91.62 136 GLY A C 1
ATOM 1099 O O . GLY A 1 136 ? -30.656 -8.773 -1.232 1 91.62 136 GLY A O 1
ATOM 1100 N N . ALA A 1 137 ? -29.828 -6.832 -0.516 1 91 137 ALA A N 1
ATOM 1101 C CA . ALA A 1 137 ? -28.453 -7.277 -0.642 1 91 137 ALA A CA 1
ATOM 1102 C C . ALA A 1 137 ? -28.156 -8.438 0.306 1 91 137 ALA A C 1
ATOM 1104 O O . ALA A 1 137 ? -27.422 -9.367 -0.047 1 91 137 ALA A O 1
ATOM 1105 N N . ILE A 1 138 ? -28.688 -8.398 1.486 1 91.25 138 ILE A N 1
ATOM 1106 C CA . ILE A 1 138 ? -28.5 -9.469 2.457 1 91.25 138 ILE A CA 1
ATOM 1107 C C . ILE A 1 138 ? -29.109 -10.766 1.917 1 91.25 138 ILE A C 1
ATOM 1109 O O . ILE A 1 138 ? -28.5 -11.828 2.008 1 91.25 138 ILE A O 1
ATOM 1113 N N . ALA A 1 139 ? -30.25 -10.625 1.305 1 91.88 139 ALA A N 1
ATOM 1114 C CA . ALA A 1 139 ? -30.922 -11.797 0.749 1 91.88 139 ALA A CA 1
ATOM 1115 C C . ALA A 1 139 ? -30.094 -12.422 -0.372 1 91.88 139 ALA A C 1
ATOM 1117 O O . ALA A 1 139 ? -29.984 -13.648 -0.455 1 91.88 139 ALA A O 1
ATOM 1118 N N . MET A 1 140 ? -29.562 -11.609 -1.166 1 90.25 140 MET A N 1
ATOM 1119 C CA . MET A 1 140 ? -28.734 -12.102 -2.266 1 90.25 140 MET A CA 1
ATOM 1120 C C . MET A 1 140 ? -27.484 -12.789 -1.741 1 90.25 140 MET A C 1
ATOM 1122 O O . MET A 1 140 ? -27.047 -13.797 -2.293 1 90.25 140 MET A O 1
ATOM 1126 N N . THR A 1 141 ? -26.922 -12.25 -0.708 1 87.69 141 THR A N 1
ATOM 1127 C CA . THR A 1 141 ? -25.719 -12.828 -0.116 1 87.69 141 THR A CA 1
ATOM 1128 C C . THR A 1 141 ? -26 -14.203 0.469 1 87.69 141 THR A C 1
ATOM 1130 O O . THR A 1 141 ? -25.203 -15.125 0.335 1 87.69 141 THR A O 1
ATOM 1133 N N . ILE A 1 142 ? -27.109 -14.344 1.075 1 87.5 142 ILE A N 1
ATOM 1134 C CA . ILE A 1 142 ? -27.5 -15.617 1.661 1 87.5 142 ILE A CA 1
ATOM 1135 C C . ILE A 1 142 ? -27.672 -16.656 0.557 1 87.5 142 ILE A C 1
ATOM 1137 O O . ILE A 1 142 ? -27.234 -17.797 0.695 1 87.5 142 ILE A O 1
ATOM 1141 N N . LYS A 1 143 ? -28.219 -16.281 -0.493 1 87.94 143 LYS A N 1
ATOM 1142 C CA . LYS A 1 143 ? -28.438 -17.203 -1.604 1 87.94 143 LYS A CA 1
ATOM 1143 C C . LYS A 1 143 ? -27.109 -17.609 -2.242 1 87.94 143 LYS A C 1
ATOM 1145 O O . LYS A 1 143 ? -26.938 -18.781 -2.594 1 87.94 143 LYS A O 1
ATOM 1150 N N . VAL A 1 144 ? -26.25 -16.703 -2.43 1 84.38 144 VAL A N 1
ATOM 1151 C CA . VAL A 1 144 ? -24.938 -17 -3.004 1 84.38 144 VAL A CA 1
ATOM 1152 C C . VAL A 1 144 ? -24.188 -17.984 -2.102 1 84.38 144 VAL A C 1
ATOM 1154 O O . VAL A 1 144 ? -23.578 -18.938 -2.584 1 84.38 144 VAL A O 1
ATOM 1157 N N . THR A 1 145 ? -24.25 -17.797 -0.827 1 83.44 145 THR A N 1
ATOM 1158 C CA . THR A 1 145 ? -23.562 -18.656 0.125 1 83.44 145 THR A CA 1
ATOM 1159 C C . THR A 1 145 ? -24.172 -20.062 0.108 1 83.44 145 THR A C 1
ATOM 1161 O O . THR A 1 145 ? -23.438 -21.062 0.207 1 83.44 145 THR A O 1
ATOM 1164 N N . GLU A 1 146 ? -25.453 -20.109 -0.072 1 85.12 146 GLU A N 1
ATOM 1165 C CA . GLU A 1 146 ? -26.125 -21.406 -0.135 1 85.12 146 GLU A CA 1
ATOM 1166 C C . GLU A 1 146 ? -25.672 -22.203 -1.351 1 85.12 146 GLU A C 1
ATOM 1168 O O . GLU A 1 146 ? -25.438 -23.406 -1.254 1 85.12 146 GLU A O 1
ATOM 1173 N N . ILE A 1 147 ? -25.484 -21.562 -2.424 1 83.25 147 ILE A N 1
ATOM 1174 C CA . ILE A 1 147 ? -25.078 -22.219 -3.658 1 83.25 147 ILE A CA 1
ATOM 1175 C C . ILE A 1 147 ? -23.609 -22.656 -3.549 1 83.25 147 ILE A C 1
ATOM 1177 O O . ILE A 1 147 ? -23.234 -23.719 -4.035 1 83.25 147 ILE A O 1
ATOM 1181 N N . GLU A 1 148 ? -22.812 -21.891 -2.916 1 81.75 148 GLU A N 1
ATOM 1182 C CA . GLU A 1 148 ? -21.391 -22.203 -2.777 1 81.75 148 GLU A CA 1
ATOM 1183 C C . GLU A 1 148 ? -21.172 -23.391 -1.859 1 81.75 148 GLU A C 1
ATOM 1185 O O . GLU A 1 148 ? -20.25 -24.188 -2.076 1 81.75 148 GLU A O 1
ATOM 1190 N N . VAL A 1 149 ? -21.906 -23.484 -0.837 1 81.81 149 VAL A N 1
ATOM 1191 C CA . VAL A 1 149 ? -21.75 -24.562 0.13 1 81.81 149 VAL A CA 1
ATOM 1192 C C . VAL A 1 149 ? -22.234 -25.875 -0.476 1 81.81 149 VAL A C 1
ATOM 1194 O O . VAL A 1 149 ? -21.719 -26.953 -0.151 1 81.81 149 VAL A O 1
ATOM 1197 N N . ASN A 1 150 ? -23.188 -25.75 -1.381 1 79.25 150 ASN A N 1
ATOM 1198 C CA . ASN A 1 150 ? -23.719 -26.953 -2.023 1 79.25 150 ASN A CA 1
ATOM 1199 C C . ASN A 1 150 ? -23.547 -26.891 -3.539 1 79.25 150 ASN A C 1
ATOM 1201 O O . ASN A 1 150 ? -24.516 -26.703 -4.273 1 79.25 150 ASN A O 1
ATOM 1205 N N . PRO A 1 151 ? -22.25 -27.203 -3.965 1 69.75 151 PRO A N 1
ATOM 1206 C CA . PRO A 1 151 ? -22.016 -27.047 -5.402 1 69.75 151 PRO A CA 1
ATOM 1207 C C . PRO A 1 151 ? -22.719 -28.125 -6.238 1 69.75 151 PRO A C 1
ATOM 1209 O O . PRO A 1 151 ? -22.984 -27.906 -7.422 1 69.75 151 PRO A O 1
ATOM 1212 N N . HIS A 1 152 ? -22.953 -29.234 -5.75 1 66.69 152 HIS A N 1
ATOM 1213 C CA . HIS A 1 152 ? -23.516 -30.344 -6.504 1 66.69 152 HIS A CA 1
ATOM 1214 C C . HIS A 1 152 ? -24.922 -30.031 -6.977 1 66.69 152 HIS A C 1
ATOM 1216 O O . HIS A 1 152 ? -25.406 -30.625 -7.945 1 66.69 152 HIS A O 1
ATOM 1222 N N . ALA A 1 153 ? -25.578 -29.172 -6.398 1 56.59 153 ALA A N 1
ATOM 1223 C CA . ALA A 1 153 ? -26.984 -28.953 -6.738 1 56.59 153 ALA A CA 1
ATOM 1224 C C . ALA A 1 153 ? -27.125 -28.141 -8.016 1 56.59 153 ALA A C 1
ATOM 1226 O O . ALA A 1 153 ? -28.125 -28.25 -8.727 1 56.59 153 ALA A O 1
ATOM 1227 N N . VAL A 1 154 ? -26.156 -27.25 -8.391 1 56.19 154 VAL A N 1
ATOM 1228 C CA . VAL A 1 154 ? -26.359 -26.328 -9.5 1 56.19 154 VAL A CA 1
ATOM 1229 C C . VAL A 1 154 ? -25.109 -26.297 -10.383 1 56.19 154 VAL A C 1
ATOM 1231 O O . VAL A 1 154 ? -24.062 -25.766 -9.984 1 56.19 154 VAL A O 1
ATOM 1234 N N . GLN A 1 155 ? -24.859 -27.281 -11.172 1 60.72 155 GLN A N 1
ATOM 1235 C CA . GLN A 1 155 ? -23.703 -27.328 -12.047 1 60.72 155 GLN A CA 1
ATOM 1236 C C . GLN A 1 155 ? -23.953 -26.562 -13.344 1 60.72 155 GLN A C 1
ATOM 1238 O O . GLN A 1 155 ? -25.047 -26.594 -13.883 1 60.72 155 GLN A O 1
ATOM 1243 N N . PRO A 1 156 ? -22.734 -25.75 -13.836 1 64.12 156 PRO A N 1
ATOM 1244 C CA . PRO A 1 156 ? -21.469 -25.234 -13.297 1 64.12 156 PRO A CA 1
ATOM 1245 C C . PRO A 1 156 ? -21.688 -24.125 -12.266 1 64.12 156 PRO A C 1
ATOM 1247 O O . PRO A 1 156 ? -22.469 -23.203 -12.5 1 64.12 156 PRO A O 1
ATOM 1250 N N . VAL A 1 157 ? -21.203 -24.25 -11.102 1 65.5 157 VAL A N 1
ATOM 1251 C CA . VAL A 1 157 ? -21.359 -23.406 -9.922 1 65.5 157 VAL A CA 1
ATOM 1252 C C . VAL A 1 157 ? -21.109 -21.953 -10.281 1 65.5 157 VAL A C 1
ATOM 1254 O O . VAL A 1 157 ? -21.797 -21.047 -9.797 1 65.5 157 VAL A O 1
ATOM 1257 N N . THR A 1 158 ? -20.266 -21.703 -11.305 1 65.69 158 THR A N 1
ATOM 1258 C CA . THR A 1 158 ? -19.922 -20.344 -11.695 1 65.69 158 THR A CA 1
ATOM 1259 C C . THR A 1 158 ? -21.109 -19.672 -12.398 1 65.69 158 THR A C 1
ATOM 1261 O O . THR A 1 158 ? -21.359 -18.484 -12.211 1 65.69 158 THR A O 1
ATOM 1264 N N . MET A 1 159 ? -21.844 -20.469 -13.039 1 72.25 159 MET A N 1
ATOM 1265 C CA . MET A 1 159 ? -22.969 -19.906 -13.789 1 72.25 159 MET A CA 1
ATOM 1266 C C . MET A 1 159 ? -24.172 -19.688 -12.883 1 72.25 159 MET A C 1
ATOM 1268 O O . MET A 1 159 ? -24.969 -18.797 -13.125 1 72.25 159 MET A O 1
ATOM 1272 N N . ALA A 1 160 ? -24.219 -20.453 -11.867 1 76.12 160 ALA A N 1
ATOM 1273 C CA . ALA A 1 160 ? -25.344 -20.312 -10.945 1 76.12 160 ALA A CA 1
ATOM 1274 C C . ALA A 1 160 ? -25.156 -19.125 -10.016 1 76.12 160 ALA A C 1
ATOM 1276 O O . ALA A 1 160 ? -26.141 -18.484 -9.609 1 76.12 160 ALA A O 1
ATOM 1277 N N . ILE A 1 161 ? -23.953 -18.781 -9.797 1 81.12 161 ILE A N 1
ATOM 1278 C CA . ILE A 1 161 ? -23.641 -17.75 -8.82 1 81.12 161 ILE A CA 1
ATOM 1279 C C . ILE A 1 161 ? -23.609 -16.391 -9.508 1 81.12 161 ILE A C 1
ATOM 1281 O O . ILE A 1 161 ? -23.891 -15.359 -8.875 1 81.12 161 ILE A O 1
ATOM 1285 N N . CYS A 1 162 ? -23.5 -16.359 -10.797 1 83 162 CYS A N 1
ATOM 1286 C CA . CYS A 1 162 ? -23.219 -15.148 -11.555 1 83 162 CYS A CA 1
ATOM 1287 C C . CYS A 1 162 ? -24.375 -14.164 -11.453 1 83 162 CYS A C 1
ATOM 1289 O O . CYS A 1 162 ? -24.172 -12.992 -11.125 1 83 162 CYS A O 1
ATOM 1291 N N . PRO A 1 163 ? -25.641 -14.633 -11.648 1 84.38 163 PRO A N 1
ATOM 1292 C CA . PRO A 1 163 ? -26.734 -13.656 -11.578 1 84.38 163 PRO A CA 1
ATOM 1293 C C . PRO A 1 163 ? -26.938 -13.094 -10.172 1 84.38 163 PRO A C 1
ATOM 1295 O O . PRO A 1 163 ? -27.281 -11.914 -10.023 1 84.38 163 PRO A O 1
ATOM 1298 N N . TRP A 1 164 ? -26.719 -13.812 -9.219 1 85.44 164 TRP A N 1
ATOM 1299 C CA . TRP A 1 164 ? -26.891 -13.375 -7.84 1 85.44 164 TRP A CA 1
ATOM 1300 C C . TRP A 1 164 ? -25.797 -12.406 -7.426 1 85.44 164 TRP A C 1
ATOM 1302 O O . TRP A 1 164 ? -26.062 -11.398 -6.773 1 85.44 164 TRP A O 1
ATOM 1312 N N . ASN A 1 165 ? -24.625 -12.695 -7.855 1 86 165 ASN A N 1
ATOM 1313 C CA . ASN A 1 165 ? -23.516 -11.781 -7.598 1 86 165 ASN A CA 1
ATOM 1314 C C . ASN A 1 165 ? -23.719 -10.453 -8.32 1 86 165 ASN A C 1
ATOM 1316 O O . ASN A 1 165 ? -23.484 -9.383 -7.754 1 86 165 ASN A O 1
ATOM 1320 N N . THR A 1 166 ? -24.141 -10.547 -9.484 1 88.62 166 THR A N 1
ATOM 1321 C CA . THR A 1 166 ? -24.344 -9.344 -10.281 1 88.62 166 THR A CA 1
ATOM 1322 C C . THR A 1 166 ? -25.438 -8.469 -9.656 1 88.62 166 THR A C 1
ATOM 1324 O O . THR A 1 166 ? -25.281 -7.25 -9.562 1 88.62 166 THR A O 1
ATOM 1327 N N . THR A 1 167 ? -26.453 -9.078 -9.25 1 89 167 THR A N 1
ATOM 1328 C CA . THR A 1 167 ? -27.547 -8.336 -8.609 1 89 167 THR A CA 1
ATOM 1329 C C . THR A 1 167 ? -27.078 -7.734 -7.285 1 89 167 THR A C 1
ATOM 1331 O O . THR A 1 167 ? -27.438 -6.602 -6.953 1 89 167 THR A O 1
ATOM 1334 N N . MET A 1 168 ? -26.328 -8.438 -6.543 1 88.38 168 MET A N 1
ATOM 1335 C CA . MET A 1 168 ? -25.828 -7.949 -5.262 1 88.38 168 MET A CA 1
ATOM 1336 C C . MET A 1 168 ? -24.984 -6.695 -5.449 1 88.38 168 MET A C 1
ATOM 1338 O O . MET A 1 168 ? -25.203 -5.688 -4.773 1 88.38 168 MET A O 1
ATOM 1342 N N . PHE A 1 169 ? -24.078 -6.746 -6.402 1 89 169 PHE A N 1
ATOM 1343 C CA . PHE A 1 169 ? -23.203 -5.594 -6.637 1 89 169 PHE A CA 1
ATOM 1344 C C . PHE A 1 169 ? -23.984 -4.449 -7.27 1 89 169 PHE A C 1
ATOM 1346 O O . PHE A 1 169 ? -23.703 -3.279 -7.008 1 89 169 PHE A O 1
ATOM 1353 N N . GLY A 1 170 ? -24.922 -4.832 -8.039 1 90.06 170 GLY A N 1
ATOM 1354 C CA . GLY A 1 170 ? -25.797 -3.805 -8.602 1 90.06 170 GLY A CA 1
ATOM 1355 C C . GLY A 1 170 ? -26.609 -3.074 -7.551 1 90.06 170 GLY A C 1
ATOM 1356 O O . GLY A 1 170 ? -26.688 -1.844 -7.566 1 90.06 170 GLY A O 1
ATOM 1357 N N . VAL A 1 171 ? -27.172 -3.805 -6.672 1 91.25 171 VAL A N 1
ATOM 1358 C CA . VAL A 1 171 ? -27.969 -3.23 -5.586 1 91.25 171 VAL A CA 1
ATOM 1359 C C . VAL A 1 171 ? -27.062 -2.4 -4.68 1 91.25 171 VAL A C 1
ATOM 1361 O O . VAL A 1 171 ? -27.453 -1.319 -4.227 1 91.25 171 VAL A O 1
ATOM 1364 N N . ASN A 1 172 ? -25.922 -2.84 -4.418 1 90.75 172 ASN A N 1
ATOM 1365 C CA . ASN A 1 172 ? -24.953 -2.115 -3.598 1 90.75 172 ASN A CA 1
ATOM 1366 C C . ASN A 1 172 ? -24.547 -0.791 -4.242 1 90.75 172 ASN A C 1
ATOM 1368 O O . ASN A 1 172 ? -24.484 0.238 -3.57 1 90.75 172 ASN A O 1
ATOM 1372 N N . ALA A 1 173 ? -24.312 -0.879 -5.504 1 89.38 173 ALA A N 1
ATOM 1373 C CA . ALA A 1 173 ? -23.953 0.34 -6.223 1 89.38 173 ALA A CA 1
ATOM 1374 C C . ALA A 1 173 ? -25.094 1.355 -6.184 1 89.38 173 ALA A C 1
ATOM 1376 O O . ALA A 1 173 ? -24.875 2.541 -5.934 1 89.38 173 ALA A O 1
ATOM 1377 N N . ALA A 1 174 ? -26.234 0.865 -6.387 1 90.12 174 ALA A N 1
ATOM 1378 C CA . ALA A 1 174 ? -27.406 1.733 -6.367 1 90.12 174 ALA A CA 1
ATOM 1379 C C . ALA A 1 174 ? -27.625 2.334 -4.98 1 90.12 174 ALA A C 1
ATOM 1381 O O . ALA A 1 174 ? -27.906 3.525 -4.852 1 90.12 174 ALA A O 1
ATOM 1382 N N . GLN A 1 175 ? -27.5 1.556 -4.008 1 91 175 GLN A N 1
ATOM 1383 C CA . GLN A 1 175 ? -27.656 2 -2.629 1 91 175 GLN A CA 1
ATOM 1384 C C . GLN A 1 175 ? -26.609 3.047 -2.264 1 91 175 GLN A C 1
ATOM 1386 O O . GLN A 1 175 ? -26.922 4.035 -1.594 1 91 175 GLN A O 1
ATOM 1391 N N . ASN A 1 176 ? -25.453 2.916 -2.656 1 88.38 176 ASN A N 1
ATOM 1392 C CA . ASN A 1 176 ? -24.375 3.852 -2.361 1 88.38 176 ASN A CA 1
ATOM 1393 C C . ASN A 1 176 ? -24.594 5.199 -3.043 1 88.38 176 ASN A C 1
ATOM 1395 O O . ASN A 1 176 ? -24.391 6.25 -2.432 1 88.38 176 ASN A O 1
ATOM 1399 N N . VAL A 1 177 ? -24.984 5.023 -4.238 1 86.94 177 VAL A N 1
ATOM 1400 C CA . VAL A 1 177 ? -25.25 6.25 -4.98 1 86.94 177 VAL A CA 1
ATOM 1401 C C . VAL A 1 177 ? -26.422 7 -4.344 1 86.94 177 VAL A C 1
ATOM 1403 O O . VAL A 1 177 ? -26.359 8.219 -4.148 1 86.94 177 VAL A O 1
ATOM 1406 N N . LEU A 1 178 ? -27.391 6.309 -3.99 1 89.12 178 LEU A N 1
ATOM 1407 C CA . LEU A 1 178 ? -28.578 6.906 -3.398 1 89.12 178 LEU A CA 1
ATOM 1408 C C . LEU A 1 178 ? -28.25 7.539 -2.049 1 89.12 178 LEU A C 1
ATOM 1410 O O . LEU A 1 178 ? -28.547 8.719 -1.824 1 89.12 178 LEU A O 1
ATOM 1414 N N . THR A 1 179 ? -27.656 6.852 -1.206 1 87.44 179 THR A N 1
ATOM 1415 C CA . THR A 1 179 ? -27.391 7.316 0.15 1 87.44 179 THR A CA 1
ATOM 1416 C C . THR A 1 179 ? -26.359 8.438 0.141 1 87.44 179 THR A C 1
ATOM 1418 O O . THR A 1 179 ? -26.469 9.398 0.896 1 87.44 179 THR A O 1
ATOM 1421 N N . THR A 1 180 ? -25.375 8.297 -0.657 1 83.81 180 THR A N 1
ATOM 1422 C CA . THR A 1 180 ? -24.375 9.352 -0.761 1 83.81 180 THR A CA 1
ATOM 1423 C C . THR A 1 180 ? -25 10.633 -1.299 1 83.81 180 THR A C 1
ATOM 1425 O O . THR A 1 180 ? -24.688 11.727 -0.819 1 83.81 180 THR A O 1
ATOM 1428 N N . SER A 1 181 ? -25.812 10.477 -2.299 1 84.38 181 SER A N 1
ATOM 1429 C CA . SER A 1 181 ? -26.5 11.648 -2.836 1 84.38 181 SER A CA 1
ATOM 1430 C C . SER A 1 181 ? -27.359 12.32 -1.775 1 84.38 181 SER A C 1
ATOM 1432 O O . SER A 1 181 ? -27.422 13.547 -1.7 1 84.38 181 SER A O 1
ATOM 1434 N N . MET A 1 182 ? -28.031 11.586 -0.967 1 85.5 182 MET A N 1
ATOM 1435 C CA . MET A 1 182 ? -28.844 12.133 0.113 1 85.5 182 MET A CA 1
ATOM 1436 C C . MET A 1 182 ? -27.984 12.836 1.149 1 85.5 182 MET A C 1
ATOM 1438 O O . MET A 1 182 ? -28.344 13.906 1.639 1 85.5 182 MET A O 1
ATOM 1442 N N . LEU A 1 183 ? -26.891 12.258 1.461 1 82 183 LEU A N 1
ATOM 1443 C CA . LEU A 1 183 ? -25.984 12.836 2.439 1 82 183 LEU A CA 1
ATOM 1444 C C . LEU A 1 183 ? -25.422 14.156 1.942 1 82 183 LEU A C 1
ATOM 1446 O O . LEU A 1 183 ? -25.406 15.148 2.68 1 82 183 LEU A O 1
ATOM 1450 N N . VAL A 1 184 ? -25 14.188 0.715 1 78.31 184 VAL A N 1
ATOM 1451 C CA . VAL A 1 184 ? -24.438 15.391 0.126 1 78.31 184 VAL A CA 1
ATOM 1452 C C . VAL A 1 184 ? -25.5 16.484 0.027 1 78.31 184 VAL A C 1
ATOM 1454 O O . VAL A 1 184 ? -25.219 17.656 0.277 1 78.31 184 VAL A O 1
ATOM 1457 N N . TRP A 1 185 ? -26.688 16.062 -0.323 1 81.25 185 TRP A N 1
ATOM 1458 C CA . TRP A 1 185 ? -27.781 17.016 -0.449 1 81.25 185 TRP A CA 1
ATOM 1459 C C . TRP A 1 185 ? -28.078 17.672 0.891 1 81.25 185 TRP A C 1
ATOM 1461 O O . TRP A 1 185 ? -28.266 18.891 0.961 1 81.25 185 TRP A O 1
ATOM 1471 N N . ARG A 1 186 ? -28.062 17.031 1.95 1 81.12 186 ARG A N 1
ATOM 1472 C CA . ARG A 1 186 ? -28.344 17.562 3.277 1 81.12 186 ARG A CA 1
ATOM 1473 C C . ARG A 1 186 ? -27.219 18.5 3.732 1 81.12 186 ARG A C 1
ATOM 1475 O O . ARG A 1 186 ? -27.484 19.562 4.297 1 81.12 186 ARG A O 1
ATOM 1482 N N . ILE A 1 187 ? -26.062 18.109 3.504 1 73.88 187 ILE A N 1
ATOM 1483 C CA . ILE A 1 187 ? -24.922 18.938 3.895 1 73.88 187 ILE A CA 1
ATOM 1484 C C . ILE A 1 187 ? -24.922 20.234 3.094 1 73.88 187 ILE A C 1
ATOM 1486 O O . ILE A 1 187 ? -24.688 21.312 3.643 1 73.88 187 ILE A O 1
ATOM 1490 N N . TRP A 1 188 ? -25.266 20.062 1.847 1 75.5 188 TRP A N 1
ATOM 1491 C CA . TRP A 1 188 ? -25.344 21.234 0.978 1 75.5 188 TRP A CA 1
ATOM 1492 C C . TRP A 1 188 ? -26.469 22.156 1.422 1 75.5 188 TRP A C 1
ATOM 1494 O O . TRP A 1 188 ? -26.297 23.375 1.489 1 75.5 188 TRP A O 1
ATOM 1504 N N . ARG A 1 189 ? -27.562 21.656 1.768 1 76 189 ARG A N 1
ATOM 1505 C CA . ARG A 1 189 ? -28.703 22.438 2.191 1 76 189 ARG A CA 1
ATOM 1506 C C . ARG A 1 189 ? -28.438 23.125 3.523 1 76 189 ARG A C 1
ATOM 1508 O O . ARG A 1 189 ? -28.797 24.297 3.705 1 76 189 ARG A O 1
ATOM 1515 N N . THR A 1 190 ? -27.828 22.438 4.422 1 73.62 190 THR A N 1
ATOM 1516 C CA . THR A 1 190 ? -27.484 23.016 5.719 1 73.62 190 THR A CA 1
ATOM 1517 C C . THR A 1 190 ? -26.438 24.109 5.566 1 73.62 190 THR A C 1
ATOM 1519 O O . THR A 1 190 ? -26.5 25.125 6.266 1 73.62 190 THR A O 1
ATOM 1522 N N . GLY A 1 191 ? -25.5 23.859 4.699 1 67.62 191 GLY A N 1
ATOM 1523 C CA . GLY A 1 191 ? -24.5 24.891 4.43 1 67.62 191 GLY A CA 1
ATOM 1524 C C . GLY A 1 191 ? -25.109 26.141 3.824 1 67.62 191 GLY A C 1
ATOM 1525 O O . GLY A 1 191 ? -24.734 27.25 4.191 1 67.62 191 GLY A O 1
ATOM 1526 N N . LYS A 1 192 ? -25.969 25.969 2.967 1 69.56 192 LYS A N 1
ATOM 1527 C CA . LYS A 1 192 ? -26.625 27.109 2.336 1 69.56 192 LYS A CA 1
ATOM 1528 C C . LYS A 1 192 ? -27.5 27.875 3.336 1 69.56 192 LYS A C 1
ATOM 1530 O O . LYS A 1 192 ? -27.594 29.094 3.277 1 69.56 192 LYS A O 1
ATOM 1535 N N . GLU A 1 193 ? -28.094 27.156 4.172 1 66.19 193 GLU A N 1
ATOM 1536 C CA . GLU A 1 193 ? -28.906 27.797 5.203 1 66.19 193 GLU A CA 1
ATOM 1537 C C . GLU A 1 193 ? -28.047 28.609 6.164 1 66.19 193 GLU A C 1
ATOM 1539 O O . GLU A 1 193 ? -28.438 29.719 6.562 1 66.19 193 GLU A O 1
ATOM 1544 N N . VAL A 1 194 ? -26.922 28.016 6.395 1 61.25 194 VAL A N 1
ATOM 1545 C CA . VAL A 1 194 ? -26.016 28.719 7.277 1 61.25 194 VAL A CA 1
ATOM 1546 C C . VAL A 1 194 ? -25.484 29.969 6.574 1 61.25 194 VAL A C 1
ATOM 1548 O O . VAL A 1 194 ? -25.359 31.031 7.191 1 61.25 194 VAL A O 1
ATOM 1551 N N . ASP A 1 195 ? -25.172 29.828 5.34 1 59.78 195 ASP A N 1
ATOM 1552 C CA . ASP A 1 195 ? -24.719 30.969 4.543 1 59.78 195 ASP A CA 1
ATOM 1553 C C . ASP A 1 195 ? -25.797 32.031 4.438 1 59.78 195 ASP A C 1
ATOM 1555 O O . ASP A 1 195 ? -25.5 33.219 4.48 1 59.78 195 ASP A O 1
ATOM 1559 N N . ARG A 1 196 ? -26.922 31.688 4.297 1 58.06 196 ARG A N 1
ATOM 1560 C CA . ARG A 1 196 ? -28.047 32.625 4.191 1 58.06 196 ARG A CA 1
ATOM 1561 C C . ARG A 1 196 ? -28.266 33.344 5.508 1 58.06 196 ARG A C 1
ATOM 1563 O O . ARG A 1 196 ? -28.609 34.531 5.508 1 58.06 196 ARG A O 1
ATOM 1570 N N . CYS A 1 197 ? -28.016 32.656 6.465 1 52.34 197 CYS A N 1
ATOM 1571 C CA . CYS A 1 197 ? -28.203 33.281 7.77 1 52.34 197 CYS A CA 1
ATOM 1572 C C . CYS A 1 197 ? -27.062 34.25 8.07 1 52.34 197 CYS A C 1
ATOM 1574 O O . CYS A 1 197 ? -27.266 35.281 8.695 1 52.34 197 CYS A O 1
ATOM 1576 N N . ILE A 1 198 ? -25.812 33.75 7.621 1 50.09 198 ILE A N 1
ATOM 1577 C CA . ILE A 1 198 ? -24.672 34.625 7.875 1 50.09 198 ILE A CA 1
ATOM 1578 C C . ILE A 1 198 ? -24.641 35.75 6.863 1 50.09 198 ILE A C 1
ATOM 1580 O O . ILE A 1 198 ? -24.141 36.844 7.156 1 50.09 198 ILE A O 1
ATOM 1584 N N . ASN A 1 199 ? -24.891 35.562 5.633 1 44.12 199 ASN A N 1
ATOM 1585 C CA . ASN A 1 199 ? -24.953 36.688 4.711 1 44.12 199 ASN A CA 1
ATOM 1586 C C . ASN A 1 199 ? -26 37.719 5.152 1 44.12 199 ASN A C 1
ATOM 1588 O O . ASN A 1 199 ? -26.484 38.5 4.336 1 44.12 199 ASN A O 1
ATOM 1592 N N . TYR A 1 200 ? -26.656 37.844 6.305 1 39.34 200 TYR A N 1
ATOM 1593 C CA . TYR A 1 200 ? -27.219 39.156 6.664 1 39.34 200 TYR A CA 1
ATOM 1594 C C . TYR A 1 200 ? -26.156 40.25 6.551 1 39.34 200 TYR A C 1
ATOM 1596 O O . TYR A 1 200 ? -24.969 40 6.773 1 39.34 200 TYR A O 1
ATOM 1604 N N . PRO A 1 201 ? -26.453 41.688 6.141 1 37.94 201 PRO A N 1
ATOM 1605 C CA . PRO A 1 201 ? -25.578 42.812 5.727 1 37.94 201 PRO A CA 1
ATOM 1606 C C . PRO A 1 201 ? -24.328 42.906 6.574 1 37.94 201 PRO A C 1
ATOM 1608 O O . PRO A 1 201 ? -23.297 43.438 6.105 1 37.94 201 PRO A O 1
ATOM 1611 N N . GLU A 1 202 ? -24.5 43.5 7.965 1 35.72 202 GLU A N 1
ATOM 1612 C CA . GLU A 1 202 ? -23.516 44.375 8.602 1 35.72 202 GLU A CA 1
ATOM 1613 C C . GLU A 1 202 ? -22.156 43.688 8.703 1 35.72 202 GLU A C 1
ATOM 1615 O O . GLU A 1 202 ? -21.188 44.094 8.062 1 35.72 202 GLU A O 1
ATOM 1620 N N . ASP A 1 203 ? -21.453 43.656 10.055 1 32.66 203 ASP A N 1
ATOM 1621 C CA . ASP A 1 203 ? -20.109 43.844 10.555 1 32.66 203 ASP A CA 1
ATOM 1622 C C . ASP A 1 203 ? -19.266 42.594 10.398 1 32.66 203 ASP A C 1
ATOM 1624 O O . ASP A 1 203 ? -18.031 42.625 10.484 1 32.66 203 ASP A O 1
ATOM 1628 N N . SER A 1 204 ? -19.641 41.375 11.055 1 35.81 204 SER A N 1
ATOM 1629 C CA . SER A 1 204 ? -18.562 40.656 11.734 1 35.81 204 SER A CA 1
ATOM 1630 C C . SER A 1 204 ? -17.797 39.75 10.758 1 35.81 204 SER A C 1
ATOM 1632 O O . SER A 1 204 ? -18.391 39.125 9.883 1 35.81 204 SER A O 1
ATOM 1634 N N . GLY A 1 205 ? -16.516 39.938 10.305 1 36.31 205 GLY A N 1
ATOM 1635 C CA . GLY A 1 205 ? -15.32 39.375 9.719 1 36.31 205 GLY A CA 1
ATOM 1636 C C . GLY A 1 205 ? -15.305 37.875 9.75 1 36.31 205 GLY A C 1
ATOM 1637 O O . GLY A 1 205 ? -14.312 37.25 9.359 1 36.31 205 GLY A O 1
ATOM 1638 N N . LEU A 1 206 ? -16.031 37.344 10.688 1 36.97 206 LEU A N 1
ATOM 1639 C CA . LEU A 1 206 ? -15.953 35.906 10.953 1 36.97 206 LEU A CA 1
ATOM 1640 C C . LEU A 1 206 ? -16.531 35.125 9.797 1 36.97 206 LEU A C 1
ATOM 1642 O O . LEU A 1 206 ? -16.453 33.875 9.781 1 36.97 206 LEU A O 1
ATOM 1646 N N . ASN A 1 207 ? -17.359 35.719 8.914 1 41.19 207 ASN A N 1
ATOM 1647 C CA . ASN A 1 207 ? -18.281 35.125 7.953 1 41.19 207 ASN A CA 1
ATOM 1648 C C . ASN A 1 207 ? -17.516 34.25 6.938 1 41.19 207 ASN A C 1
ATOM 1650 O O . ASN A 1 207 ? -18.109 33.406 6.277 1 41.19 207 ASN A O 1
ATOM 1654 N N . ALA A 1 208 ? -16.438 34.688 6.488 1 42.06 208 ALA A N 1
ATOM 1655 C CA . ALA A 1 208 ? -15.812 34.156 5.285 1 42.06 208 ALA A CA 1
ATOM 1656 C C . ALA A 1 208 ? -15.273 32.75 5.527 1 42.06 208 ALA A C 1
ATOM 1658 O O . ALA A 1 208 ? -15.055 31.984 4.582 1 42.06 208 ALA A O 1
ATOM 1659 N N . TYR A 1 209 ? -14.938 32.281 6.727 1 43.03 209 TYR A N 1
ATOM 1660 C CA . TYR A 1 209 ? -14.156 31.078 6.992 1 43.03 209 TYR A CA 1
ATOM 1661 C C . TYR A 1 209 ? -15.039 29.844 7.004 1 43.03 209 TYR A C 1
ATOM 1663 O O . TYR A 1 209 ? -14.617 28.766 6.578 1 43.03 209 TYR A O 1
ATOM 1671 N N . ARG A 1 210 ? -16.422 29.906 7.359 1 50.97 210 ARG A N 1
ATOM 1672 C CA . ARG A 1 210 ? -17.266 28.75 7.633 1 50.97 210 ARG A CA 1
ATOM 1673 C C . ARG A 1 210 ? -17.734 28.094 6.336 1 50.97 210 ARG A C 1
ATOM 1675 O O . ARG A 1 210 ? -17.734 26.875 6.215 1 50.97 210 ARG A O 1
ATOM 1682 N N . PRO A 1 211 ? -18.156 28.906 5.246 1 51.69 211 PRO A N 1
ATOM 1683 C CA . PRO A 1 211 ? -18.609 28.25 4.02 1 51.69 211 PRO A CA 1
ATOM 1684 C C . PRO A 1 211 ? -17.516 27.375 3.391 1 51.69 211 PRO A C 1
ATOM 1686 O O . PRO A 1 211 ? -17.812 26.344 2.799 1 51.69 211 PRO A O 1
ATOM 1689 N N . ARG A 1 212 ? -16.344 27.75 3.701 1 57 212 ARG A N 1
ATOM 1690 C CA . ARG A 1 212 ? -15.234 27.016 3.094 1 57 212 ARG A CA 1
ATOM 1691 C C . ARG A 1 212 ? -15.039 25.656 3.775 1 57 212 ARG A C 1
ATOM 1693 O O . ARG A 1 212 ? -14.711 24.672 3.121 1 57 212 ARG A O 1
ATOM 1700 N N . TYR A 1 213 ? -15.57 25.656 5.016 1 59.56 213 TYR A N 1
ATOM 1701 C CA . TYR A 1 213 ? -15.383 24.422 5.773 1 59.56 213 TYR A CA 1
ATOM 1702 C C . TYR A 1 213 ? -16.406 23.359 5.352 1 59.56 213 TYR A C 1
ATOM 1704 O O . TYR A 1 213 ? -16.062 22.188 5.199 1 59.56 213 TYR A O 1
ATOM 1712 N N . ILE A 1 214 ? -17.625 23.812 5.145 1 62.5 214 ILE A N 1
ATOM 1713 C CA . ILE A 1 214 ? -18.688 22.875 4.766 1 62.5 214 ILE A CA 1
ATOM 1714 C C . ILE A 1 214 ? -18.422 22.328 3.365 1 62.5 214 ILE A C 1
ATOM 1716 O O . ILE A 1 214 ? -18.609 21.141 3.104 1 62.5 214 ILE A O 1
ATOM 1720 N N . GLN A 1 215 ? -17.891 23.188 2.574 1 68.31 215 GLN A N 1
ATOM 1721 C CA . GLN A 1 215 ? -17.594 22.766 1.208 1 68.31 215 GLN A CA 1
ATOM 1722 C C . GLN A 1 215 ? -16.453 21.75 1.176 1 68.31 215 GLN A C 1
ATOM 1724 O O . GLN A 1 215 ? -16.5 20.781 0.417 1 68.31 215 GLN A O 1
ATOM 1729 N N . LYS A 1 216 ? -15.57 22.016 2.025 1 68.12 216 LYS A N 1
ATOM 1730 C CA . LYS A 1 216 ? -14.43 21.094 2.062 1 68.12 216 LYS A CA 1
ATOM 1731 C C . LYS A 1 216 ? -14.836 19.734 2.621 1 68.12 216 LYS A C 1
ATOM 1733 O O . LYS A 1 216 ? -14.383 18.703 2.133 1 68.12 216 LYS A O 1
ATOM 1738 N N . SER A 1 217 ? -15.734 19.828 3.539 1 67.19 217 SER A N 1
ATOM 1739 C CA . SER A 1 217 ? -16.219 18.562 4.109 1 67.19 217 SER A CA 1
ATOM 1740 C C . SER A 1 217 ? -17.062 17.797 3.104 1 67.19 217 SER A C 1
ATOM 1742 O O . SER A 1 217 ? -16.938 16.578 2.988 1 67.19 217 SER A O 1
ATOM 1744 N N . MET A 1 218 ? -17.891 18.547 2.398 1 71.06 218 MET A N 1
ATOM 1745 C CA . MET A 1 218 ? -18.734 17.922 1.385 1 71.06 218 MET A CA 1
ATOM 1746 C C . MET A 1 218 ? -17.875 17.297 0.278 1 71.06 218 MET A C 1
ATOM 1748 O O . MET A 1 218 ? -18.172 16.188 -0.178 1 71.06 218 MET A O 1
ATOM 1752 N N . ARG A 1 219 ? -16.891 17.969 -0.055 1 73.19 219 ARG A N 1
ATOM 1753 C CA . ARG A 1 219 ? -16.016 17.453 -1.111 1 73.19 219 ARG A CA 1
ATOM 1754 C C . ARG A 1 219 ? -15.297 16.188 -0.666 1 73.19 219 ARG A C 1
ATOM 1756 O O . ARG A 1 219 ? -15.148 15.242 -1.449 1 73.19 219 ARG A O 1
ATOM 1763 N N . ALA A 1 220 ? -14.977 16.141 0.55 1 73.06 220 ALA A N 1
ATOM 1764 C CA . ALA A 1 220 ? -14.289 14.977 1.087 1 73.06 220 ALA A CA 1
ATOM 1765 C C . ALA A 1 220 ? -15.195 13.75 1.08 1 73.06 220 ALA A C 1
ATOM 1767 O O . ALA A 1 220 ? -14.766 12.648 0.732 1 73.06 220 ALA A O 1
ATOM 1768 N N . ILE A 1 221 ? -16.406 13.961 1.347 1 72.94 221 ILE A N 1
ATOM 1769 C CA . ILE A 1 221 ? -17.375 12.867 1.415 1 72.94 221 ILE A CA 1
ATOM 1770 C C . ILE A 1 221 ? -17.703 12.383 0.006 1 72.94 221 ILE A C 1
ATOM 1772 O O . ILE A 1 221 ? -17.734 11.18 -0.251 1 72.94 221 ILE A O 1
ATOM 1776 N N . VAL A 1 222 ? -17.859 13.328 -0.829 1 76.5 222 VAL A N 1
ATOM 1777 C CA . VAL A 1 222 ? -18.219 12.992 -2.203 1 76.5 222 VAL A CA 1
ATOM 1778 C C . VAL A 1 222 ? -17.062 12.266 -2.883 1 76.5 222 VAL A C 1
ATOM 1780 O O . VAL A 1 222 ? -17.266 11.242 -3.543 1 76.5 222 VAL A O 1
ATOM 1783 N N . GLU A 1 223 ? -15.922 12.719 -2.648 1 77.94 223 GLU A N 1
ATOM 1784 C CA . GLU A 1 223 ? -14.75 12.125 -3.281 1 77.94 223 GLU A CA 1
ATOM 1785 C C . GLU A 1 223 ? -14.5 10.711 -2.754 1 77.94 223 GLU A C 1
ATOM 1787 O O . GLU A 1 223 ? -14.234 9.789 -3.529 1 77.94 223 GLU A O 1
ATOM 1792 N N . SER A 1 224 ? -14.547 10.586 -1.508 1 80.12 224 SER A N 1
ATOM 1793 C CA . SER A 1 224 ? -14.352 9.266 -0.915 1 80.12 224 SER A CA 1
ATOM 1794 C C . SER A 1 224 ? -15.461 8.305 -1.329 1 80.12 224 SER A C 1
ATOM 1796 O O . SER A 1 224 ? -15.195 7.145 -1.659 1 80.12 224 SER A O 1
ATOM 1798 N N . GLY A 1 225 ? -16.703 8.789 -1.342 1 77.62 225 GLY A N 1
ATOM 1799 C CA . GLY A 1 225 ? -17.828 7.977 -1.783 1 77.62 225 GLY A CA 1
ATOM 1800 C C . GLY A 1 225 ? -17.719 7.543 -3.232 1 77.62 225 GLY A C 1
ATOM 1801 O O . GLY A 1 225 ? -18.062 6.414 -3.578 1 77.62 225 GLY A O 1
ATOM 1802 N N . LEU A 1 226 ? -17.188 8.43 -4 1 82.31 226 LEU A N 1
ATOM 1803 C CA . LEU A 1 226 ? -17.047 8.148 -5.426 1 82.31 226 LEU A CA 1
ATOM 1804 C C . LEU A 1 226 ? -16.016 7.047 -5.66 1 82.31 226 LEU A C 1
ATOM 1806 O O . LEU A 1 226 ? -16.172 6.227 -6.566 1 82.31 226 LEU A O 1
ATOM 1810 N N . ILE A 1 227 ? -15.016 7.031 -4.844 1 85.38 227 ILE A N 1
ATOM 1811 C CA . ILE A 1 227 ? -13.984 6.012 -4.984 1 85.38 227 ILE A CA 1
ATOM 1812 C C . ILE A 1 227 ? -14.586 4.629 -4.738 1 85.38 227 ILE A C 1
ATOM 1814 O O . ILE A 1 227 ? -14.398 3.711 -5.539 1 85.38 227 ILE A O 1
ATOM 1818 N N . TYR A 1 228 ? -15.289 4.504 -3.742 1 87.19 228 TYR A N 1
ATOM 1819 C CA . TYR A 1 228 ? -15.875 3.213 -3.406 1 87.19 228 TYR A CA 1
ATOM 1820 C C . TYR A 1 228 ? -16.953 2.824 -4.418 1 87.19 228 TYR A C 1
ATOM 1822 O O . TYR A 1 228 ? -16.984 1.686 -4.891 1 87.19 228 TYR A O 1
ATOM 1830 N N . THR A 1 229 ? -17.766 3.764 -4.785 1 86.19 229 THR A N 1
ATOM 1831 C CA . THR A 1 229 ? -18.859 3.482 -5.715 1 86.19 229 THR A CA 1
ATOM 1832 C C . THR A 1 229 ? -18.312 3.092 -7.086 1 86.19 229 THR A C 1
ATOM 1834 O O . THR A 1 229 ? -18.859 2.217 -7.754 1 86.19 229 THR A O 1
ATOM 1837 N N . THR A 1 230 ? -17.297 3.719 -7.457 1 88.75 230 THR A N 1
ATOM 1838 C CA . THR A 1 230 ? -16.703 3.377 -8.742 1 88.75 230 THR A CA 1
ATOM 1839 C C . THR A 1 230 ? -16.172 1.943 -8.727 1 88.75 230 THR A C 1
ATOM 1841 O O . THR A 1 230 ? -16.359 1.199 -9.688 1 88.75 230 THR A O 1
ATOM 1844 N N . THR A 1 231 ? -15.57 1.615 -7.637 1 90.62 231 THR A N 1
ATOM 1845 C CA . THR A 1 231 ? -15.023 0.266 -7.535 1 90.62 231 THR A CA 1
ATOM 1846 C C . THR A 1 231 ? -16.141 -0.771 -7.543 1 90.62 231 THR A C 1
ATOM 1848 O O . THR A 1 231 ? -16.031 -1.801 -8.211 1 90.62 231 THR A O 1
ATOM 1851 N N . VAL A 1 232 ? -17.188 -0.488 -6.902 1 90.31 232 VAL A N 1
ATOM 1852 C CA . VAL A 1 232 ? -18.312 -1.412 -6.84 1 90.31 232 VAL A CA 1
ATOM 1853 C C . VAL A 1 232 ? -19.016 -1.469 -8.195 1 90.31 232 VAL A C 1
ATOM 1855 O O . VAL A 1 232 ? -19.453 -2.535 -8.633 1 90.31 232 VAL A O 1
ATOM 1858 N N . PHE A 1 233 ? -19.047 -0.407 -8.82 1 90 233 PHE A N 1
ATOM 1859 C CA . PHE A 1 233 ? -19.672 -0.347 -10.141 1 90 233 PHE A CA 1
ATOM 1860 C C . PHE A 1 233 ? -18.859 -1.15 -11.156 1 90 233 PHE A C 1
ATOM 1862 O O . PHE A 1 233 ? -19.438 -1.877 -11.969 1 90 233 PHE A O 1
ATOM 1869 N N . VAL A 1 234 ? -17.609 -1.025 -11.094 1 91.81 234 VAL A N 1
ATOM 1870 C CA . VAL A 1 234 ? -16.75 -1.805 -11.977 1 91.81 234 VAL A CA 1
ATOM 1871 C C . VAL A 1 234 ? -16.938 -3.295 -11.688 1 91.81 234 VAL A C 1
ATOM 1873 O O . VAL A 1 234 ? -16.969 -4.109 -12.617 1 91.81 234 VAL A O 1
ATOM 1876 N N . THR A 1 235 ? -17.047 -3.541 -10.445 1 91.75 235 THR A N 1
ATOM 1877 C CA . THR A 1 235 ? -17.266 -4.934 -10.078 1 91.75 235 THR A CA 1
ATOM 1878 C C . THR A 1 235 ? -18.578 -5.441 -10.641 1 91.75 235 THR A C 1
ATOM 1880 O O . THR A 1 235 ? -18.672 -6.574 -11.125 1 91.75 235 THR A O 1
ATOM 1883 N N . PHE A 1 236 ? -19.578 -4.633 -10.633 1 90.06 236 PHE A N 1
ATOM 1884 C CA . PHE A 1 236 ? -20.875 -4.965 -11.18 1 90.06 236 PHE A CA 1
ATOM 1885 C C . PHE A 1 236 ? -20.781 -5.207 -12.68 1 90.06 236 PHE A C 1
ATOM 1887 O O . PHE A 1 236 ? -21.312 -6.203 -13.188 1 90.06 236 PHE A O 1
ATOM 1894 N N . LEU A 1 237 ? -20.062 -4.391 -13.375 1 90.31 237 LEU A N 1
ATOM 1895 C CA . LEU A 1 237 ? -19.938 -4.504 -14.828 1 90.31 237 LEU A CA 1
ATOM 1896 C C . LEU A 1 237 ? -19.188 -5.777 -15.211 1 90.31 237 LEU A C 1
ATOM 1898 O O . LEU A 1 237 ? -19.594 -6.477 -16.141 1 90.31 237 LEU A O 1
ATOM 1902 N N . VAL A 1 238 ? -18.172 -6.027 -14.461 1 91.06 238 VAL A N 1
ATOM 1903 C CA . VAL A 1 238 ? -17.375 -7.215 -14.766 1 91.06 238 VAL A CA 1
ATOM 1904 C C . VAL A 1 238 ? -18.172 -8.469 -14.414 1 91.06 238 VAL A C 1
ATOM 1906 O O . VAL A 1 238 ? -18.109 -9.477 -15.133 1 91.06 238 VAL A O 1
ATOM 1909 N N . SER A 1 239 ? -18.875 -8.375 -13.375 1 87.81 239 SER A N 1
ATOM 1910 C CA . SER A 1 239 ? -19.703 -9.516 -12.992 1 87.81 239 SER A CA 1
ATOM 1911 C C . SER A 1 239 ? -20.766 -9.805 -14.047 1 87.81 239 SER A C 1
ATOM 1913 O O . SER A 1 239 ? -21.109 -10.969 -14.281 1 87.81 239 SER A O 1
ATOM 1915 N N . ALA A 1 240 ? -21.234 -8.867 -14.711 1 87.62 240 ALA A N 1
ATOM 1916 C CA . ALA A 1 240 ? -22.266 -9.016 -15.734 1 87.62 240 ALA A CA 1
ATOM 1917 C C . ALA A 1 240 ? -21.719 -9.695 -16.984 1 87.62 240 ALA A C 1
ATOM 1919 O O . ALA A 1 240 ? -22.469 -10.32 -17.734 1 87.62 240 ALA A O 1
ATOM 1920 N N . THR A 1 241 ? -20.406 -9.664 -17.203 1 86.75 241 THR A N 1
ATOM 1921 C CA . THR A 1 241 ? -19.797 -10.312 -18.359 1 86.75 241 THR A CA 1
ATOM 1922 C C . THR A 1 241 ? -19.547 -11.789 -18.078 1 86.75 241 THR A C 1
ATOM 1924 O O . THR A 1 241 ? -19.328 -12.57 -19 1 86.75 241 THR A O 1
ATOM 1927 N N . GLY A 1 242 ? -19.594 -12.172 -16.875 1 82.62 242 GLY A N 1
ATOM 1928 C CA . GLY A 1 242 ? -19.375 -13.555 -16.5 1 82.62 242 GLY A CA 1
ATOM 1929 C C . GLY A 1 242 ? -17.906 -13.945 -16.531 1 82.62 242 GLY A C 1
ATOM 1930 O O . GLY A 1 242 ? -17.578 -15.133 -16.641 1 82.62 242 GLY A O 1
ATOM 1931 N N . SER A 1 243 ? -17.094 -13.047 -16.578 1 84.81 243 SER A N 1
ATOM 1932 C CA . SER A 1 243 ? -15.664 -13.305 -16.656 1 84.81 243 SER A CA 1
ATOM 1933 C C . SER A 1 243 ? -15.07 -13.531 -15.266 1 84.81 243 SER A C 1
ATOM 1935 O O . SER A 1 243 ? -15.594 -13.031 -14.273 1 84.81 243 SER A O 1
ATOM 1937 N N . ASN A 1 244 ? -14.039 -14.336 -15.211 1 87.56 244 ASN A N 1
ATOM 1938 C CA . ASN A 1 244 ? -13.336 -14.586 -13.961 1 87.56 244 ASN A CA 1
ATOM 1939 C C . ASN A 1 244 ? -12.562 -13.352 -13.5 1 87.56 244 ASN A C 1
ATOM 1941 O O . ASN A 1 244 ? -12.023 -13.328 -12.391 1 87.56 244 ASN A O 1
ATOM 1945 N N . ALA A 1 245 ? -12.641 -12.344 -14.273 1 88.5 245 ALA A N 1
ATOM 1946 C CA . ALA A 1 245 ? -11.922 -11.117 -13.93 1 88.5 245 ALA A CA 1
ATOM 1947 C C . ALA A 1 245 ? -12.609 -10.398 -12.766 1 88.5 245 ALA A C 1
ATOM 1949 O O . ALA A 1 245 ? -12.086 -9.398 -12.258 1 88.5 245 ALA A O 1
ATOM 1950 N N . ILE A 1 246 ? -13.711 -10.93 -12.32 1 87.31 246 ILE A N 1
ATOM 1951 C CA . ILE A 1 246 ? -14.484 -10.32 -11.242 1 87.31 246 ILE A CA 1
ATOM 1952 C C . ILE A 1 246 ? -13.656 -10.312 -9.961 1 87.31 246 ILE A C 1
ATOM 1954 O O . ILE A 1 246 ? -13.836 -9.445 -9.102 1 87.31 246 ILE A O 1
ATOM 1958 N N . TYR A 1 247 ? -12.695 -11.18 -9.828 1 88.5 247 TYR A N 1
ATOM 1959 C CA . TYR A 1 247 ? -11.914 -11.312 -8.602 1 88.5 247 TYR A CA 1
ATOM 1960 C C . TYR A 1 247 ? -11.031 -10.094 -8.383 1 88.5 247 TYR A C 1
ATOM 1962 O O . TYR A 1 247 ? -10.742 -9.727 -7.242 1 88.5 247 TYR A O 1
ATOM 1970 N N . ILE A 1 248 ? -10.672 -9.414 -9.391 1 92.38 248 ILE A N 1
ATOM 1971 C CA . ILE A 1 248 ? -9.781 -8.266 -9.297 1 92.38 248 ILE A CA 1
ATOM 1972 C C . ILE A 1 248 ? -10.523 -7.086 -8.68 1 92.38 248 ILE A C 1
ATOM 1974 O O . ILE A 1 248 ? -10.172 -6.621 -7.598 1 92.38 248 ILE A O 1
ATOM 1978 N N . PRO A 1 249 ? -11.609 -6.734 -9.32 1 92.12 249 PRO A N 1
ATOM 1979 C CA . PRO A 1 249 ? -12.305 -5.59 -8.727 1 92.12 249 PRO A CA 1
ATOM 1980 C C . PRO A 1 249 ? -12.984 -5.934 -7.402 1 92.12 249 PRO A C 1
ATOM 1982 O O . PRO A 1 249 ? -13.125 -5.066 -6.535 1 92.12 249 PRO A O 1
ATOM 1985 N N . ALA A 1 250 ? -13.375 -7.113 -7.199 1 90.25 250 ALA A N 1
ATOM 1986 C CA . ALA A 1 250 ? -13.992 -7.516 -5.938 1 90.25 250 ALA A CA 1
ATOM 1987 C C . ALA A 1 250 ? -13.008 -7.391 -4.781 1 90.25 250 ALA A C 1
ATOM 1989 O O . ALA A 1 250 ? -13.352 -6.871 -3.717 1 90.25 250 ALA A O 1
ATOM 1990 N N . ASP A 1 251 ? -11.82 -7.793 -5.031 1 92.56 251 ASP A N 1
ATOM 1991 C CA . ASP A 1 251 ? -10.789 -7.703 -3.996 1 92.56 251 ASP A CA 1
ATOM 1992 C C . ASP A 1 251 ? -10.391 -6.25 -3.742 1 92.56 251 ASP A C 1
ATOM 1994 O O . ASP A 1 251 ? -10.094 -5.871 -2.605 1 92.56 251 ASP A O 1
ATOM 1998 N N . MET A 1 252 ? -10.438 -5.555 -4.77 1 92.62 252 MET A N 1
ATOM 1999 C CA . MET A 1 252 ? -10.141 -4.133 -4.625 1 92.62 252 MET A CA 1
ATOM 2000 C C . MET A 1 252 ? -11.227 -3.43 -3.814 1 92.62 252 MET A C 1
ATOM 2002 O O . MET A 1 252 ? -10.922 -2.557 -2.998 1 92.62 252 MET A O 1
ATOM 2006 N N . SER A 1 253 ? -12.414 -3.838 -4.059 1 90.94 253 SER A N 1
ATOM 2007 C CA . SER A 1 253 ? -13.547 -3.186 -3.406 1 90.94 253 SER A CA 1
ATOM 2008 C C . SER A 1 253 ? -13.531 -3.426 -1.899 1 90.94 253 SER A C 1
ATOM 2010 O O . SER A 1 253 ? -13.922 -2.555 -1.121 1 90.94 253 SER A O 1
ATOM 2012 N N . LEU A 1 254 ? -13.086 -4.523 -1.501 1 92.44 254 LEU A N 1
ATOM 2013 C CA . LEU A 1 254 ? -13.008 -4.852 -0.082 1 92.44 254 LEU A CA 1
ATOM 2014 C C . LEU A 1 254 ? -12.07 -3.891 0.643 1 92.44 254 LEU A C 1
ATOM 2016 O O . LEU A 1 254 ? -12.414 -3.355 1.698 1 92.44 254 LEU A O 1
ATOM 2020 N N . GLN A 1 255 ? -10.984 -3.615 0.059 1 93.75 255 GLN A N 1
ATOM 2021 C CA . GLN A 1 255 ? -10.008 -2.734 0.689 1 93.75 255 GLN A CA 1
ATOM 2022 C C . GLN A 1 255 ? -10.43 -1.271 0.569 1 93.75 255 GLN A C 1
ATOM 2024 O O . GLN A 1 255 ? -10.219 -0.481 1.49 1 93.75 255 GLN A O 1
ATOM 2029 N N . THR A 1 256 ? -11.016 -0.977 -0.545 1 92.94 256 THR A N 1
ATOM 2030 C CA . THR A 1 256 ? -11.422 0.406 -0.775 1 92.94 256 THR A CA 1
ATOM 2031 C C . THR A 1 256 ? -12.508 0.823 0.216 1 92.94 256 THR A C 1
ATOM 2033 O O . THR A 1 256 ? -12.555 1.979 0.638 1 92.94 256 THR A O 1
ATOM 2036 N N . ALA A 1 257 ? -13.32 -0.091 0.614 1 91.94 257 ALA A N 1
ATOM 2037 C CA . ALA A 1 257 ? -14.344 0.206 1.618 1 91.94 257 ALA A CA 1
ATOM 2038 C C . ALA A 1 257 ? -13.703 0.708 2.912 1 91.94 257 ALA A C 1
ATOM 2040 O O . ALA A 1 257 ? -14.164 1.698 3.49 1 91.94 257 ALA A O 1
ATOM 2041 N N . GLY A 1 258 ? -12.672 0.042 3.32 1 91.44 258 GLY A N 1
ATOM 2042 C CA . GLY A 1 258 ? -11.961 0.471 4.516 1 91.44 258 GLY A CA 1
ATOM 2043 C C . GLY A 1 258 ? -11.234 1.793 4.34 1 91.44 258 GLY A C 1
ATOM 2044 O O . GLY A 1 258 ? -11.219 2.625 5.25 1 91.44 258 GLY A O 1
ATOM 2045 N N . ILE A 1 259 ? -10.672 1.955 3.193 1 92.44 259 ILE A N 1
ATOM 2046 C CA . ILE A 1 259 ? -9.945 3.184 2.893 1 92.44 259 ILE A CA 1
ATOM 2047 C C . ILE A 1 259 ? -10.898 4.375 2.963 1 92.44 259 ILE A C 1
ATOM 2049 O O . ILE A 1 259 ? -10.586 5.387 3.598 1 92.44 259 ILE A O 1
ATOM 2053 N N . VAL A 1 260 ? -12 4.246 2.32 1 89 260 VAL A N 1
ATOM 2054 C CA . VAL A 1 260 ? -12.977 5.324 2.246 1 89 260 VAL A CA 1
ATOM 2055 C C . VAL A 1 260 ? -13.492 5.656 3.646 1 89 260 VAL A C 1
ATOM 2057 O O . VAL A 1 260 ? -13.633 6.828 4 1 89 260 VAL A O 1
ATOM 2060 N N . PHE A 1 261 ? -13.742 4.699 4.434 1 88.06 261 PHE A N 1
ATOM 2061 C CA . PHE A 1 261 ? -14.18 4.914 5.805 1 88.06 261 PHE A CA 1
ATOM 2062 C C . PHE A 1 261 ? -13.141 5.711 6.59 1 88.06 261 PHE A C 1
ATOM 2064 O O . PHE A 1 261 ? -13.484 6.684 7.266 1 88.06 261 PHE A O 1
ATOM 2071 N N . ASN A 1 262 ? -11.945 5.344 6.461 1 88.81 262 ASN A N 1
ATOM 2072 C CA . ASN A 1 262 ? -10.859 6.02 7.172 1 88.81 262 ASN A CA 1
ATOM 2073 C C . ASN A 1 262 ? -10.688 7.461 6.695 1 88.81 262 ASN A C 1
ATOM 2075 O O . ASN A 1 262 ? -10.453 8.359 7.504 1 88.81 262 ASN A O 1
ATOM 2079 N N . LEU A 1 263 ? -10.781 7.586 5.449 1 85.56 263 LEU A N 1
ATOM 2080 C CA . LEU A 1 263 ? -10.602 8.922 4.895 1 85.56 263 LEU A CA 1
ATOM 2081 C C . LEU A 1 263 ? -11.703 9.867 5.371 1 85.56 263 LEU A C 1
ATOM 2083 O O . LEU A 1 263 ? -11.438 11.031 5.68 1 85.56 263 LEU A O 1
ATOM 2087 N N . ILE A 1 264 ? -12.859 9.359 5.457 1 80.88 264 ILE A N 1
ATOM 2088 C CA . ILE A 1 264 ? -13.984 10.172 5.91 1 80.88 264 ILE A CA 1
ATOM 2089 C C . ILE A 1 264 ? -13.781 10.57 7.367 1 80.88 264 ILE A C 1
ATOM 2091 O O . ILE A 1 264 ? -14.039 11.711 7.746 1 80.88 264 ILE A O 1
ATOM 2095 N N . ILE A 1 265 ? -13.258 9.719 8.156 1 80.81 265 ILE A N 1
ATOM 2096 C CA . ILE A 1 265 ? -13.023 9.984 9.57 1 80.81 265 ILE A CA 1
ATOM 2097 C C . ILE A 1 265 ? -11.906 11.008 9.727 1 80.81 265 ILE A C 1
ATOM 2099 O O . ILE A 1 265 ? -12.031 11.961 10.5 1 80.81 265 ILE A O 1
ATOM 2103 N N . VAL A 1 266 ? -10.883 10.844 9.016 1 80.5 266 VAL A N 1
ATOM 2104 C CA . VAL A 1 266 ? -9.719 11.719 9.125 1 80.5 266 VAL A CA 1
ATOM 2105 C C . VAL A 1 266 ? -10.102 13.133 8.68 1 80.5 266 VAL A C 1
ATOM 2107 O O . VAL A 1 266 ? -9.711 14.117 9.32 1 80.5 266 VAL A O 1
ATOM 2110 N N . ARG A 1 267 ? -10.828 13.211 7.805 1 73.31 267 ARG A N 1
ATOM 2111 C CA . ARG A 1 267 ? -11.188 14.516 7.262 1 73.31 267 ARG A CA 1
ATOM 2112 C C . ARG A 1 267 ? -12.273 15.18 8.102 1 73.31 267 ARG A C 1
ATOM 2114 O O . ARG A 1 267 ? -12.344 16.406 8.172 1 73.31 267 ARG A O 1
ATOM 2121 N N . SER A 1 268 ? -13.094 14.492 8.664 1 67.69 268 SER A N 1
ATOM 2122 C CA . SER A 1 268 ? -14.172 15.031 9.484 1 67.69 268 SER A CA 1
ATOM 2123 C C . SER A 1 268 ? -13.641 15.594 10.805 1 67.69 268 SER A C 1
ATOM 2125 O O . SER A 1 268 ? -14.094 16.641 11.266 1 67.69 268 SER A O 1
ATOM 2127 N N . ILE A 1 269 ? -12.594 14.898 11.461 1 60.81 269 ILE A N 1
ATOM 2128 C CA . ILE A 1 269 ? -12.117 15.289 12.781 1 60.81 269 ILE A CA 1
ATOM 2129 C C . ILE A 1 269 ? -11 16.312 12.648 1 60.81 269 ILE A C 1
ATOM 2131 O O . ILE A 1 269 ? -10.875 17.219 13.484 1 60.81 269 ILE A O 1
ATOM 2135 N N . GLY A 1 270 ? -9.898 16.078 11.867 1 53.62 270 GLY A N 1
ATOM 2136 C CA . GLY A 1 270 ? -8.781 17 11.734 1 53.62 270 GLY A CA 1
ATOM 2137 C C . GLY A 1 270 ? -9.211 18.453 11.633 1 53.62 270 GLY A C 1
ATOM 2138 O O . GLY A 1 270 ? -8.5 19.344 12.086 1 53.62 270 GLY A O 1
ATOM 2139 N N . ARG A 1 271 ? -10.266 18.828 11.25 1 51.44 271 ARG A N 1
ATOM 2140 C CA . ARG A 1 271 ? -10.672 20.219 11.031 1 51.44 271 ARG A CA 1
ATOM 2141 C C . ARG A 1 271 ? -11.359 20.781 12.273 1 51.44 271 ARG A C 1
ATOM 2143 O O . ARG A 1 271 ? -11.344 21.984 12.5 1 51.44 271 ARG A O 1
ATOM 2150 N N . ASN A 1 272 ? -11.891 19.953 13.109 1 46.62 272 ASN A N 1
ATOM 2151 C CA . ASN A 1 272 ? -12.422 20.5 14.352 1 46.62 272 ASN A CA 1
ATOM 2152 C C . ASN A 1 272 ? -11.32 21.141 15.195 1 46.62 272 ASN A C 1
ATOM 2154 O O . ASN A 1 272 ? -11.578 22.094 15.945 1 46.62 272 ASN A O 1
ATOM 2158 N N . ASN A 1 273 ? -10.164 20.703 15.078 1 41.72 273 ASN A N 1
ATOM 2159 C CA . ASN A 1 273 ? -9.102 21.312 15.867 1 41.72 273 ASN A CA 1
ATOM 2160 C C . ASN A 1 273 ? -8.734 22.703 15.344 1 41.72 273 ASN A C 1
ATOM 2162 O O . ASN A 1 273 ? -7.992 23.438 15.992 1 41.72 273 ASN A O 1
ATOM 2166 N N . GLN A 1 274 ? -9.047 23.078 14.227 1 37.22 274 GLN A N 1
ATOM 2167 C CA . GLN A 1 274 ? -8.805 24.453 13.828 1 37.22 274 GLN A CA 1
ATOM 2168 C C . GLN A 1 274 ? -9.914 25.375 14.32 1 37.22 274 GLN A C 1
ATOM 2170 O O . GLN A 1 274 ? -10.156 26.438 13.734 1 37.22 274 GLN A O 1
ATOM 2175 N N . LYS A 1 275 ? -10.633 25.016 15.352 1 39.06 275 LYS A N 1
ATOM 2176 C CA . LYS A 1 275 ? -11.445 26.047 15.977 1 39.06 275 LYS A CA 1
ATOM 2177 C C . LYS A 1 275 ? -10.57 27.172 16.516 1 39.06 275 LYS A C 1
ATOM 2179 O O . LYS A 1 275 ? -9.531 26.922 17.141 1 39.06 275 LYS A O 1
ATOM 2184 N N . PRO A 1 276 ? -10.609 28.25 16.109 1 30.42 276 PRO A N 1
ATOM 2185 C CA . PRO A 1 276 ? -9.93 29.375 16.766 1 30.42 276 PRO A CA 1
ATOM 2186 C C . PRO A 1 276 ? -10.078 29.359 18.281 1 30.42 276 PRO A C 1
ATOM 2188 O O . PRO A 1 276 ? -11.195 29.219 18.797 1 30.42 276 PRO A O 1
ATOM 2191 N N . HIS A 1 277 ? -9.164 28.797 19.016 1 29.39 277 HIS A N 1
ATOM 2192 C CA . HIS A 1 277 ? -9.141 29.219 20.406 1 29.39 277 HIS A CA 1
ATOM 2193 C C . HIS A 1 277 ? -9.523 30.688 20.562 1 29.39 277 HIS A C 1
ATOM 2195 O O . HIS A 1 277 ? -8.734 31.578 20.219 1 29.39 277 HIS A O 1
ATOM 2201 N N . ILE A 1 278 ? -10.625 31.188 20.578 1 26.88 278 ILE A N 1
ATOM 2202 C CA . ILE A 1 278 ? -10.984 32.5 21.109 1 26.88 278 ILE A CA 1
ATOM 2203 C C . ILE A 1 278 ? -10.453 32.625 22.547 1 26.88 278 ILE A C 1
ATOM 2205 O O . ILE A 1 278 ? -10.836 31.844 23.422 1 26.88 278 ILE A O 1
ATOM 2209 N N . GLY A 1 279 ? -9.188 33.062 22.828 1 26.53 279 GLY A N 1
ATOM 2210 C CA . GLY A 1 279 ? -8.695 33.562 24.109 1 26.53 279 GLY A CA 1
ATOM 2211 C C . GLY A 1 279 ? -9.766 34.25 24.922 1 26.53 279 GLY A C 1
ATOM 2212 O O . GLY A 1 279 ? -10.312 35.281 24.5 1 26.53 279 GLY A O 1
ATOM 2213 N N . ILE A 1 280 ? -10.523 33.719 25.719 1 25.7 280 ILE A N 1
ATOM 2214 C CA . ILE A 1 280 ? -11.266 34.344 26.812 1 25.7 280 ILE A CA 1
ATOM 2215 C C . ILE A 1 280 ? -10.312 35.094 27.734 1 25.7 280 ILE A C 1
ATOM 2217 O O . ILE A 1 280 ? -9.43 34.5 28.359 1 25.7 280 ILE A O 1
ATOM 2221 N N . ALA A 1 281 ? -9.938 36.5 27.531 1 25.73 281 ALA A N 1
ATOM 2222 C CA . ALA A 1 281 ? -9.406 37.5 28.469 1 25.73 281 ALA A CA 1
ATOM 2223 C C . ALA A 1 281 ? -10.086 37.375 29.828 1 25.73 281 ALA A C 1
ATOM 2225 O O . ALA A 1 281 ? -11.297 37.156 29.906 1 25.73 281 ALA A O 1
ATOM 2226 N N . GLY A 1 282 ? -9.508 37.031 30.828 1 25.05 282 GLY A N 1
ATOM 2227 C CA . GLY A 1 282 ? -9.938 37.219 32.219 1 25.05 282 GLY A CA 1
ATOM 2228 C C . GLY A 1 282 ? -10.492 38.625 32.469 1 25.05 282 GLY A C 1
ATOM 2229 O O . GLY A 1 282 ? -10.289 39.531 31.656 1 25.05 282 GLY A O 1
ATOM 2230 N N . PRO A 1 283 ? -11.266 39.031 33.469 1 26.12 283 PRO A N 1
ATOM 2231 C CA . PRO A 1 283 ? -11.789 40.312 33.969 1 26.12 283 PRO A CA 1
ATOM 2232 C C . PRO A 1 283 ? -10.711 41.406 34.094 1 26.12 283 PRO A C 1
ATOM 2234 O O . PRO A 1 283 ? -10.953 42.438 34.688 1 26.12 283 PRO A O 1
ATOM 2237 N N . GLY A 1 284 ? -9.492 41.5 34 1 25.03 284 GLY A N 1
ATOM 2238 C CA . GLY A 1 284 ? -9.086 42.875 34.188 1 25.03 284 GLY A CA 1
ATOM 2239 C C . GLY A 1 284 ? -9.75 43.844 33.219 1 25.03 284 GLY A C 1
ATOM 2240 O O . GLY A 1 284 ? -10.43 43.406 32.281 1 25.03 284 GLY A O 1
ATOM 2241 N N . SER A 1 285 ? -9.453 45.219 33.094 1 25.48 285 SER A N 1
ATOM 2242 C CA . SER A 1 285 ? -10.039 46.469 32.625 1 25.48 285 SER A CA 1
ATOM 2243 C C . SER A 1 285 ? -10.539 46.344 31.203 1 25.48 285 SER A C 1
ATOM 2245 O O . SER A 1 285 ? -11.688 46.656 30.906 1 25.48 285 SER A O 1
ATOM 2247 N N . GLY A 1 286 ? -9.961 46.938 30.078 1 23.16 286 GLY A N 1
ATOM 2248 C CA . GLY A 1 286 ? -10.719 47.531 29 1 23.16 286 GLY A CA 1
ATOM 2249 C C . GLY A 1 286 ? -11.469 46.5 28.172 1 23.16 286 GLY A C 1
ATOM 2250 O O . GLY A 1 286 ? -11.195 45.312 28.266 1 23.16 286 GLY A O 1
ATOM 2251 N N . ARG A 1 287 ? -12.719 46.875 27.5 1 26.53 287 ARG A N 1
ATOM 2252 C CA . ARG A 1 287 ? -13.891 46.594 26.672 1 26.53 287 ARG A CA 1
ATOM 2253 C C . ARG A 1 287 ? -13.508 45.938 25.359 1 26.53 287 ARG A C 1
ATOM 2255 O O . ARG A 1 287 ? -12.859 46.531 24.516 1 26.53 287 ARG A O 1
ATOM 2262 N N . ILE A 1 288 ? -12.867 45.062 25.469 1 24.09 288 ILE A N 1
ATOM 2263 C CA . ILE A 1 288 ? -12.727 44.781 24.047 1 24.09 288 ILE A CA 1
ATOM 2264 C C . ILE A 1 288 ? -14.094 44.844 23.359 1 24.09 288 ILE A C 1
ATOM 2266 O O . ILE A 1 288 ? -15.055 44.219 23.797 1 24.09 288 ILE A O 1
ATOM 2270 N N . THR A 1 289 ? -14.438 45.969 22.828 1 21.61 289 THR A N 1
ATOM 2271 C CA . THR A 1 289 ? -15.664 46.25 22.078 1 21.61 289 THR A CA 1
ATOM 2272 C C . THR A 1 289 ? -16.094 45.062 21.234 1 21.61 289 THR A C 1
ATOM 2274 O O . THR A 1 289 ? -15.266 44.438 20.578 1 21.61 289 THR A O 1
ATOM 2277 N N . PRO A 1 290 ? -17.25 44.469 21.625 1 24.86 290 PRO A N 1
ATOM 2278 C CA . PRO A 1 290 ? -18.016 43.469 20.891 1 24.86 290 PRO A CA 1
ATOM 2279 C C . PRO A 1 290 ? -17.906 43.625 19.375 1 24.86 290 PRO A C 1
ATOM 2281 O O . PRO A 1 290 ? -18.266 44.688 18.844 1 24.86 290 PRO A O 1
ATOM 2284 N N . MET A 1 291 ? -16.797 43.562 18.812 1 24.06 291 MET A N 1
ATOM 2285 C CA . MET A 1 291 ? -17.094 44.188 17.531 1 24.06 291 MET A CA 1
ATOM 2286 C C . MET A 1 291 ? -18.516 43.844 17.062 1 24.06 291 MET A C 1
ATOM 2288 O O . MET A 1 291 ? -19.234 44.688 16.547 1 24.06 291 MET A O 1
ATOM 2292 N N . PHE A 1 292 ? -18.906 42.562 16.5 1 24.03 292 PHE A N 1
ATOM 2293 C CA . PHE A 1 292 ? -20.312 42.5 16.141 1 24.03 292 PHE A CA 1
ATOM 2294 C C . PHE A 1 292 ? -21.125 41.938 17.297 1 24.03 292 PHE A C 1
ATOM 2296 O O . PHE A 1 292 ? -20.625 41.125 18.078 1 24.03 292 PHE A O 1
ATOM 2303 N N . PRO A 1 293 ? -22.062 42.594 17.875 1 21.5 293 PRO A N 1
ATOM 2304 C CA . PRO A 1 293 ? -22.969 42.219 18.969 1 21.5 293 PRO A CA 1
ATOM 2305 C C . PRO A 1 293 ? -23.516 40.781 18.812 1 21.5 293 PRO A C 1
ATOM 2307 O O . PRO A 1 293 ? -23.594 40.281 17.688 1 21.5 293 PRO A O 1
ATOM 2310 N N . PRO A 1 294 ? -23.453 39.938 19.766 1 24.44 294 PRO A N 1
ATOM 2311 C CA . PRO A 1 294 ? -24.125 38.656 19.891 1 24.44 294 PRO A CA 1
ATOM 2312 C C . PRO A 1 294 ? -25.594 38.719 19.453 1 24.44 294 PRO A C 1
ATOM 2314 O O . PRO A 1 294 ? -26.391 39.438 20.047 1 24.44 294 PRO A O 1
ATOM 2317 N N . THR A 1 295 ? -26.016 39 18.156 1 24.33 295 THR A N 1
ATOM 2318 C CA . THR A 1 295 ? -27.469 39 18.031 1 24.33 295 THR A CA 1
ATOM 2319 C C . THR A 1 295 ? -28.047 37.719 18.641 1 24.33 295 THR A C 1
ATOM 2321 O O . THR A 1 295 ? -27.734 36.625 18.188 1 24.33 295 THR A O 1
ATOM 2324 N N . VAL A 1 296 ? -28.312 37.625 19.938 1 24.95 296 VAL A N 1
ATOM 2325 C CA . VAL A 1 296 ? -29.172 36.75 20.719 1 24.95 296 VAL A CA 1
ATOM 2326 C C . VAL A 1 296 ? -30.5 36.562 20 1 24.95 296 VAL A C 1
ATOM 2328 O O . VAL A 1 296 ? -31.297 37.5 19.844 1 24.95 296 VAL A O 1
ATOM 2331 N N . ILE A 1 297 ? -30.641 35.875 18.797 1 24.39 297 ILE A N 1
ATOM 2332 C CA . ILE A 1 297 ? -32 35.625 18.359 1 24.39 297 ILE A CA 1
ATOM 2333 C C . ILE A 1 297 ? -32.781 34.938 19.453 1 24.39 297 ILE A C 1
ATOM 2335 O O . ILE A 1 297 ? -32.438 33.812 19.844 1 24.39 297 ILE A O 1
ATOM 2339 N N . ASP A 1 298 ? -33.344 35.594 20.438 1 22.81 298 ASP A N 1
ATOM 2340 C CA . ASP A 1 298 ? -34.312 35.281 21.469 1 22.81 298 ASP A CA 1
ATOM 2341 C C . ASP A 1 298 ? -35.531 34.562 20.891 1 22.81 298 ASP A C 1
ATOM 2343 O O . ASP A 1 298 ? -36.438 35.188 20.375 1 22.81 298 ASP A O 1
ATOM 2347 N N . ALA A 1 299 ? -35.375 33.562 20.016 1 26.56 299 ALA A N 1
ATOM 2348 C CA . ALA A 1 299 ? -36.594 32.938 19.562 1 26.56 299 ALA A CA 1
ATOM 2349 C C . ALA A 1 299 ? -37.406 32.375 20.734 1 26.56 299 ALA A C 1
ATOM 2351 O O . ALA A 1 299 ? -38.375 31.625 20.531 1 26.56 299 ALA A O 1
ATOM 2352 N N . SER A 1 300 ? -37.031 32.562 21.953 1 25.28 300 SER A N 1
ATOM 2353 C CA . SER A 1 300 ? -37.938 32.094 23.016 1 25.28 300 SER A CA 1
ATOM 2354 C C . SER A 1 300 ? -39.312 32.75 22.922 1 25.28 300 SER A C 1
ATOM 2356 O O . SER A 1 300 ? -40.25 32.281 23.547 1 25.28 300 SER A O 1
ATOM 2358 N N . GLY A 1 301 ? -39.406 34 22.516 1 25.31 301 GLY A N 1
ATOM 2359 C CA . GLY A 1 301 ? -40.625 34.688 22.828 1 25.31 301 GLY A CA 1
ATOM 2360 C C . GLY A 1 301 ? -41.844 34.188 22.047 1 25.31 301 GLY A C 1
ATOM 2361 O O . GLY A 1 301 ? -42.938 34.094 22.578 1 25.31 301 GLY A O 1
ATOM 2362 N N . ASP A 1 302 ? -41.75 34.062 20.719 1 25.8 302 ASP A N 1
ATOM 2363 C CA . ASP A 1 302 ? -43.062 34.031 20.062 1 25.8 302 ASP A CA 1
ATOM 2364 C C . ASP A 1 302 ? -43.688 32.656 20.141 1 25.8 302 ASP A C 1
ATOM 2366 O O . ASP A 1 302 ? -44.844 32.469 19.719 1 25.8 302 ASP A O 1
ATOM 2370 N N . LEU A 1 303 ? -42.938 31.578 20.406 1 25.59 303 LEU A N 1
ATOM 2371 C CA . LEU A 1 303 ? -43.719 30.344 20.484 1 25.59 303 LEU A CA 1
ATOM 2372 C C . LEU A 1 303 ? -44.594 30.328 21.719 1 25.59 303 LEU A C 1
ATOM 2374 O O . LEU A 1 303 ? -45.469 29.484 21.844 1 25.59 303 LEU A O 1
ATOM 2378 N N . GLU A 1 304 ? -44.281 31.078 22.734 1 26.14 304 GLU A N 1
ATOM 2379 C CA . GLU A 1 304 ? -45.281 31.031 23.797 1 26.14 304 GLU A CA 1
ATOM 2380 C C . GLU A 1 304 ? -46.625 31.547 23.297 1 26.14 304 GLU A C 1
ATOM 2382 O O . GLU A 1 304 ? -47.688 31.047 23.688 1 26.14 304 GLU A O 1
ATOM 2387 N N . GLN A 1 305 ? -46.562 32.625 22.516 1 26.56 305 GLN A N 1
ATOM 2388 C CA . GLN A 1 305 ? -47.875 33.25 22.281 1 26.56 305 GLN A CA 1
ATOM 2389 C C . GLN A 1 305 ? -48.719 32.375 21.328 1 26.56 305 GLN A C 1
ATOM 2391 O O . GLN A 1 305 ? -49.938 32.375 21.438 1 26.56 305 GLN A O 1
ATOM 2396 N N . ASN A 1 306 ? -48.062 31.828 20.281 1 25.86 306 ASN A N 1
ATOM 2397 C CA . ASN A 1 306 ? -49.062 31.297 19.344 1 25.86 306 ASN A CA 1
ATOM 2398 C C . ASN A 1 306 ? -49.75 30.047 19.906 1 25.86 306 ASN A C 1
ATOM 2400 O O . ASN A 1 306 ? -50.531 29.422 19.219 1 25.86 306 ASN A O 1
ATOM 2404 N N . GLN A 1 307 ? -49.156 29.406 20.906 1 26.03 307 GLN A N 1
ATOM 2405 C CA . GLN A 1 307 ? -50 28.391 21.5 1 26.03 307 GLN A CA 1
ATOM 2406 C C . GLN A 1 307 ? -51.281 29 22.062 1 26.03 307 GLN A C 1
ATOM 2408 O O . GLN A 1 307 ? -52.281 28.297 22.281 1 26.03 307 GLN A O 1
ATOM 2413 N N . ALA A 1 308 ? -51.125 30.203 22.625 1 29.05 308 ALA A N 1
ATOM 2414 C CA . ALA A 1 308 ? -52.312 30.719 23.328 1 29.05 308 ALA A CA 1
ATOM 2415 C C . ALA A 1 308 ? -53.438 30.984 22.359 1 29.05 308 ALA A C 1
ATOM 2417 O O . ALA A 1 308 ? -54.594 31.156 22.781 1 29.05 308 ALA A O 1
ATOM 2418 N N . ARG A 1 309 ? -53.062 31.469 21.141 1 30.73 309 ARG A N 1
ATOM 2419 C CA . ARG A 1 309 ? -54.219 31.938 20.406 1 30.73 309 ARG A CA 1
ATOM 2420 C C . ARG A 1 309 ? -55.156 30.781 20.062 1 30.73 309 ARG A C 1
ATOM 2422 O O . ARG A 1 309 ? -56.281 31 19.656 1 30.73 309 ARG A O 1
ATOM 2429 N N . LYS A 1 310 ? -54.562 29.594 19.766 1 31.84 310 LYS A N 1
ATOM 2430 C CA . LYS A 1 310 ? -55.562 28.672 19.234 1 31.84 310 LYS A CA 1
ATOM 2431 C C . LYS A 1 310 ? -56.562 28.25 20.312 1 31.84 310 LYS A C 1
ATOM 2433 O O . LYS A 1 310 ? -57.469 27.453 20.062 1 31.84 310 LYS A O 1
ATOM 2438 N N . PHE A 1 311 ? -56.125 28.484 21.609 1 27.36 311 PHE A N 1
ATOM 2439 C CA . PHE A 1 311 ? -57.188 28.031 22.484 1 27.36 311 PHE A CA 1
ATOM 2440 C C . PHE A 1 311 ? -58.438 28.906 22.312 1 27.36 311 PHE A C 1
ATOM 2442 O O . PHE A 1 311 ? -59.5 28.609 22.859 1 27.36 311 PHE A O 1
ATOM 2449 N N . LYS A 1 312 ? -58.219 30.266 22.172 1 27.69 312 LYS A N 1
ATOM 2450 C CA . LYS A 1 312 ? -59.406 31.062 22.312 1 27.69 312 LYS A CA 1
ATOM 2451 C C . LYS A 1 312 ? -60.344 30.875 21.125 1 27.69 312 LYS A C 1
ATOM 2453 O O . LYS A 1 312 ? -61.531 31.156 21.203 1 27.69 312 LYS A O 1
ATOM 2458 N N . GLN A 1 313 ? -59.844 30.688 19.797 1 24.48 313 GLN A N 1
ATOM 2459 C CA . GLN A 1 313 ? -61.062 30.594 18.984 1 24.48 313 GLN A CA 1
ATOM 2460 C C . GLN A 1 313 ? -61.625 29.188 19.016 1 24.48 313 GLN A C 1
ATOM 2462 O O . GLN A 1 313 ? -60.875 28.203 19.016 1 24.48 313 GLN A O 1
ATOM 2467 N N . MET B 1 1 ? 15.266 -26.141 1.886 1 64.81 1 MET B N 1
ATOM 2468 C CA . MET B 1 1 ? 15.57 -24.828 1.313 1 64.81 1 MET B CA 1
ATOM 2469 C C . MET B 1 1 ? 14.305 -24.125 0.844 1 64.81 1 MET B C 1
ATOM 2471 O O . MET B 1 1 ? 13.336 -24.781 0.443 1 64.81 1 MET B O 1
ATOM 2475 N N . PHE B 1 2 ? 14.117 -22.875 1.234 1 78.31 2 PHE B N 1
ATOM 2476 C CA . PHE B 1 2 ? 12.961 -22.094 0.808 1 78.31 2 PHE B CA 1
ATOM 2477 C C . PHE B 1 2 ? 12.859 -22.047 -0.712 1 78.31 2 PHE B C 1
ATOM 2479 O O . PHE B 1 2 ? 13.781 -21.578 -1.386 1 78.31 2 PHE B O 1
ATOM 2486 N N . PRO B 1 3 ? 11.891 -22.797 -1.172 1 86.31 3 PRO B N 1
ATOM 2487 C CA . PRO B 1 3 ? 11.805 -22.859 -2.633 1 86.31 3 PRO B CA 1
ATOM 2488 C C . PRO B 1 3 ? 11.781 -21.469 -3.277 1 86.31 3 PRO B C 1
ATOM 2490 O O . PRO B 1 3 ? 11.203 -20.531 -2.717 1 86.31 3 PRO B O 1
ATOM 2493 N N . ILE B 1 4 ? 12.469 -21.406 -4.395 1 86.44 4 ILE B N 1
ATOM 2494 C CA . ILE B 1 4 ? 12.656 -20.125 -5.062 1 86.44 4 ILE B CA 1
ATOM 2495 C C . ILE B 1 4 ? 11.305 -19.594 -5.539 1 86.44 4 ILE B C 1
ATOM 2497 O O . ILE B 1 4 ? 11.086 -18.375 -5.582 1 86.44 4 ILE B O 1
ATOM 2501 N N . ASP B 1 5 ? 10.383 -20.469 -5.887 1 88.38 5 ASP B N 1
ATOM 2502 C CA . ASP B 1 5 ? 9.062 -20.031 -6.352 1 88.38 5 ASP B CA 1
ATOM 2503 C C . ASP B 1 5 ? 8.266 -19.391 -5.211 1 88.38 5 ASP B C 1
ATOM 2505 O O . ASP B 1 5 ? 7.641 -18.344 -5.395 1 88.38 5 ASP B O 1
ATOM 2509 N N . ALA B 1 6 ? 8.383 -20.016 -4.074 1 89.62 6 ALA B N 1
ATOM 2510 C CA . ALA B 1 6 ? 7.711 -19.469 -2.906 1 89.62 6 ALA B CA 1
ATOM 2511 C C . ALA B 1 6 ? 8.336 -18.141 -2.492 1 89.62 6 ALA B C 1
ATOM 2513 O O . ALA B 1 6 ? 7.633 -17.203 -2.084 1 89.62 6 ALA B O 1
ATOM 2514 N N . ALA B 1 7 ? 9.594 -18.078 -2.633 1 90.19 7 ALA B N 1
ATOM 2515 C CA . ALA B 1 7 ? 10.312 -16.859 -2.248 1 90.19 7 ALA B CA 1
ATOM 2516 C C . ALA B 1 7 ? 9.961 -15.703 -3.182 1 90.19 7 ALA B C 1
ATOM 2518 O O . ALA B 1 7 ? 9.742 -14.578 -2.73 1 90.19 7 ALA B O 1
ATOM 2519 N N . GLN B 1 8 ? 9.898 -15.969 -4.402 1 90.94 8 GLN B N 1
ATOM 2520 C CA . GLN B 1 8 ? 9.586 -14.93 -5.379 1 90.94 8 GLN B CA 1
ATOM 2521 C C . GLN B 1 8 ? 8.141 -14.461 -5.246 1 90.94 8 GLN B C 1
ATOM 2523 O O . GLN B 1 8 ? 7.852 -13.273 -5.367 1 90.94 8 GLN B O 1
ATOM 2528 N N . LEU B 1 9 ? 7.316 -15.383 -5.023 1 92.06 9 LEU B N 1
ATOM 2529 C CA . LEU B 1 9 ? 5.914 -15.031 -4.828 1 92.06 9 LEU B CA 1
ATOM 2530 C C . LEU B 1 9 ? 5.738 -14.164 -3.584 1 92.06 9 LEU B C 1
ATOM 2532 O O . LEU B 1 9 ? 5.098 -13.109 -3.639 1 92.06 9 LEU B O 1
ATOM 2536 N N . ALA B 1 10 ? 6.344 -14.602 -2.545 1 93 10 ALA B N 1
ATOM 2537 C CA . ALA B 1 10 ? 6.262 -13.836 -1.304 1 93 10 ALA B CA 1
ATOM 2538 C C . ALA B 1 10 ? 6.922 -12.469 -1.457 1 93 10 ALA B C 1
ATOM 2540 O O . ALA B 1 10 ? 6.426 -11.469 -0.929 1 93 10 ALA B O 1
ATOM 2541 N N . GLY B 1 11 ? 7.98 -12.453 -2.143 1 93.81 11 GLY B N 1
ATOM 2542 C CA . GLY B 1 11 ? 8.688 -11.203 -2.357 1 93.81 11 GLY B CA 1
ATOM 2543 C C . GLY B 1 11 ? 7.871 -10.18 -3.117 1 93.81 11 GLY B C 1
ATOM 2544 O O . GLY B 1 11 ? 7.781 -9.016 -2.705 1 93.81 11 GLY B O 1
ATOM 2545 N N . ILE B 1 12 ? 7.223 -10.594 -4.121 1 94.25 12 ILE B N 1
ATOM 2546 C CA . ILE B 1 12 ? 6.469 -9.664 -4.953 1 94.25 12 ILE B CA 1
ATOM 2547 C C . ILE B 1 12 ? 5.203 -9.227 -4.223 1 94.25 12 ILE B C 1
ATOM 2549 O O . ILE B 1 12 ? 4.781 -8.078 -4.336 1 94.25 12 ILE B O 1
ATOM 2553 N N . LEU B 1 13 ? 4.629 -10.125 -3.49 1 94.75 13 LEU B N 1
ATOM 2554 C CA . LEU B 1 13 ? 3.477 -9.75 -2.68 1 94.75 13 LEU B CA 1
ATOM 2555 C C . LEU B 1 13 ? 3.85 -8.672 -1.666 1 94.75 13 LEU B C 1
ATOM 2557 O O . LEU B 1 13 ? 3.115 -7.695 -1.492 1 94.75 13 LEU B O 1
ATOM 2561 N N . CYS B 1 14 ? 4.949 -8.828 -1.112 1 93.75 14 CYS B N 1
ATOM 2562 C CA . CYS B 1 14 ? 5.426 -7.828 -0.161 1 93.75 14 CYS B CA 1
ATOM 2563 C C . CYS B 1 14 ? 5.77 -6.523 -0.867 1 93.75 14 CYS B C 1
ATOM 2565 O O . CYS B 1 14 ? 5.484 -5.441 -0.352 1 93.75 14 CYS B O 1
ATOM 2567 N N . GLU B 1 15 ? 6.348 -6.668 -1.957 1 95.5 15 GLU B N 1
ATOM 2568 C CA . GLU B 1 15 ? 6.699 -5.48 -2.729 1 95.5 15 GLU B CA 1
ATOM 2569 C C . GLU B 1 15 ? 5.457 -4.68 -3.107 1 95.5 15 GLU B C 1
ATOM 2571 O O . GLU B 1 15 ? 5.453 -3.451 -3.014 1 95.5 15 GLU B O 1
ATOM 2576 N N . THR B 1 16 ? 4.48 -5.391 -3.555 1 94.69 16 THR B N 1
ATOM 2577 C CA . THR B 1 16 ? 3.242 -4.723 -3.939 1 94.69 16 THR B CA 1
ATOM 2578 C C . THR B 1 16 ? 2.586 -4.062 -2.73 1 94.69 16 THR B C 1
ATOM 2580 O O . THR B 1 16 ? 2.035 -2.965 -2.842 1 94.69 16 THR B O 1
ATOM 2583 N N . PHE B 1 17 ? 2.689 -4.762 -1.641 1 94.62 17 PHE B N 1
ATOM 2584 C CA . PHE B 1 17 ? 2.195 -4.203 -0.388 1 94.62 17 PHE B CA 1
ATOM 2585 C C . PHE B 1 17 ? 2.902 -2.893 -0.064 1 94.62 17 PHE B C 1
ATOM 2587 O O . PHE B 1 17 ? 2.254 -1.878 0.198 1 94.62 17 PHE B O 1
ATOM 2594 N N . PHE B 1 18 ? 4.141 -2.861 -0.097 1 95 18 PHE B N 1
ATOM 2595 C CA . PHE B 1 18 ? 4.934 -1.681 0.226 1 95 18 PHE B CA 1
ATOM 2596 C C . PHE B 1 18 ? 4.793 -0.62 -0.859 1 95 18 PHE B C 1
ATOM 2598 O O . PHE B 1 18 ? 4.898 0.577 -0.583 1 95 18 PHE B O 1
ATOM 2605 N N . TYR B 1 19 ? 4.605 -1.097 -2.072 1 95.31 19 TYR B N 1
ATOM 2606 C CA . TYR B 1 19 ? 4.383 -0.138 -3.148 1 95.31 19 TYR B CA 1
ATOM 2607 C C . TYR B 1 19 ? 3.127 0.687 -2.893 1 95.31 19 TYR B C 1
ATOM 2609 O O . TYR B 1 19 ? 3.078 1.875 -3.221 1 95.31 19 TYR B O 1
ATOM 2617 N N . GLY B 1 20 ? 2.107 0.09 -2.34 1 94.25 20 GLY B N 1
ATOM 2618 C CA . GLY B 1 20 ? 0.936 0.851 -1.937 1 94.25 20 GLY B CA 1
ATOM 2619 C C . GLY B 1 20 ? 1.253 1.956 -0.947 1 94.25 20 GLY B C 1
ATOM 2620 O O . GLY B 1 20 ? 0.809 3.094 -1.115 1 94.25 20 GLY B O 1
ATOM 2621 N N . ILE B 1 21 ? 2.004 1.609 -0.007 1 92.31 21 ILE B N 1
ATOM 2622 C CA . ILE B 1 21 ? 2.426 2.594 0.983 1 92.31 21 ILE B CA 1
ATOM 2623 C C . ILE B 1 21 ? 3.258 3.682 0.306 1 92.31 21 ILE B C 1
ATOM 2625 O O . ILE B 1 21 ? 3.092 4.871 0.598 1 92.31 21 ILE B O 1
ATOM 2629 N N . TYR B 1 22 ? 4.082 3.301 -0.58 1 95.19 22 TYR B N 1
ATOM 2630 C CA . TYR B 1 22 ? 4.957 4.223 -1.296 1 95.19 22 TYR B CA 1
ATOM 2631 C C . TYR B 1 22 ? 4.148 5.23 -2.1 1 95.19 22 TYR B C 1
ATOM 2633 O O . TYR B 1 22 ? 4.469 6.422 -2.115 1 95.19 22 TYR B O 1
ATOM 2641 N N . LEU B 1 23 ? 3.109 4.773 -2.711 1 92.94 23 LEU B N 1
ATOM 2642 C CA . LEU B 1 23 ? 2.307 5.656 -3.551 1 92.94 23 LEU B CA 1
ATOM 2643 C C . LEU B 1 23 ? 1.623 6.73 -2.715 1 92.94 23 LEU B C 1
ATOM 2645 O O . LEU B 1 23 ? 1.511 7.879 -3.145 1 92.94 23 LEU B O 1
ATOM 2649 N N . VAL B 1 24 ? 1.211 6.355 -1.574 1 90.88 24 VAL B N 1
ATOM 2650 C CA . VAL B 1 24 ? 0.577 7.328 -0.693 1 90.88 24 VAL B CA 1
ATOM 2651 C C . VAL B 1 24 ? 1.603 8.375 -0.255 1 90.88 24 VAL B C 1
ATOM 2653 O O . VAL B 1 24 ? 1.327 9.578 -0.288 1 90.88 24 VAL B O 1
ATOM 2656 N N . THR B 1 25 ? 2.723 7.891 0.119 1 90.56 25 THR B N 1
ATOM 2657 C CA . THR B 1 25 ? 3.756 8.828 0.55 1 90.56 25 THR B CA 1
ATOM 2658 C C . THR B 1 25 ? 4.219 9.695 -0.615 1 90.56 25 THR B C 1
ATOM 2660 O O . THR B 1 25 ? 4.57 10.859 -0.424 1 90.56 25 THR B O 1
ATOM 2663 N N . CYS B 1 26 ? 4.234 9.062 -1.733 1 91.69 26 CYS B N 1
ATOM 2664 C CA . CYS B 1 26 ? 4.594 9.812 -2.93 1 91.69 26 CYS B CA 1
ATOM 2665 C C . CYS B 1 26 ? 3.578 10.914 -3.203 1 91.69 26 CYS B C 1
ATOM 2667 O O . CYS B 1 26 ? 3.949 12.023 -3.602 1 91.69 26 CYS B O 1
ATOM 2669 N N . GLY B 1 27 ? 2.324 10.648 -2.977 1 87.44 27 GLY B N 1
ATOM 2670 C CA . GLY B 1 27 ? 1.294 11.664 -3.119 1 87.44 27 GLY B CA 1
ATOM 2671 C C . GLY B 1 27 ? 1.473 12.828 -2.17 1 87.44 27 GLY B C 1
ATOM 2672 O O . GLY B 1 27 ? 1.347 13.992 -2.572 1 87.44 27 GLY B O 1
ATOM 2673 N N . PHE B 1 28 ? 1.821 12.531 -1.006 1 83.69 28 PHE B N 1
ATOM 2674 C CA . PHE B 1 28 ? 2.068 13.578 -0.022 1 83.69 28 PHE B CA 1
ATOM 2675 C C . PHE B 1 28 ? 3.311 14.383 -0.386 1 83.69 28 PHE B C 1
ATOM 2677 O O . PHE B 1 28 ? 3.344 15.602 -0.203 1 83.69 28 PHE B O 1
ATOM 2684 N N . CYS B 1 29 ? 4.258 13.672 -0.787 1 86.81 29 CYS B N 1
ATOM 2685 C CA . CYS B 1 29 ? 5.484 14.344 -1.193 1 86.81 29 CYS B CA 1
ATOM 2686 C C . CYS B 1 29 ? 5.23 15.297 -2.357 1 86.81 29 CYS B C 1
ATOM 2688 O O . CYS B 1 29 ? 5.695 16.438 -2.348 1 86.81 29 CYS B O 1
ATOM 2690 N N . ALA B 1 30 ? 4.492 14.797 -3.314 1 86.06 30 ALA B N 1
ATOM 2691 C CA . ALA B 1 30 ? 4.148 15.633 -4.465 1 86.06 30 ALA B CA 1
ATOM 2692 C C . ALA B 1 30 ? 3.34 16.859 -4.031 1 86.06 30 ALA B C 1
ATOM 2694 O O . ALA B 1 30 ? 3.576 17.969 -4.516 1 86.06 30 ALA B O 1
ATOM 2695 N N . GLN B 1 31 ? 2.463 16.719 -3.102 1 82.06 31 GLN B N 1
ATOM 2696 C CA . GLN B 1 31 ? 1.654 17.812 -2.594 1 82.06 31 GLN B CA 1
ATOM 2697 C C . GLN B 1 31 ? 2.52 18.844 -1.867 1 82.06 31 GLN B C 1
ATOM 2699 O O . GLN B 1 31 ? 2.326 20.047 -2.025 1 82.06 31 GLN B O 1
ATOM 2704 N N . THR B 1 32 ? 3.373 18.328 -1.182 1 79.5 32 THR B N 1
ATOM 2705 C CA . THR B 1 32 ? 4.258 19.203 -0.417 1 79.5 32 THR B CA 1
ATOM 2706 C C . THR B 1 32 ? 5.188 19.984 -1.346 1 79.5 32 THR B C 1
ATOM 2708 O O . THR B 1 32 ? 5.438 21.172 -1.128 1 79.5 32 THR B O 1
ATOM 2711 N N . LEU B 1 33 ? 5.625 19.344 -2.303 1 79.25 33 LEU B N 1
ATOM 2712 C CA . LEU B 1 33 ? 6.547 19.984 -3.23 1 79.25 33 LEU B CA 1
ATOM 2713 C C . LEU B 1 33 ? 5.812 20.984 -4.113 1 79.25 33 LEU B C 1
ATOM 2715 O O . LEU B 1 33 ? 6.387 22 -4.508 1 79.25 33 LEU B O 1
ATOM 2719 N N . LEU B 1 34 ? 4.547 20.734 -4.379 1 73.94 34 LEU B N 1
ATOM 2720 C CA . LEU B 1 34 ? 3.762 21.625 -5.23 1 73.94 34 LEU B CA 1
ATOM 2721 C C . LEU B 1 34 ? 3.242 22.812 -4.438 1 73.94 34 LEU B C 1
ATOM 2723 O O . LEU B 1 34 ? 3.1 23.922 -4.98 1 73.94 34 LEU B O 1
ATOM 2727 N N . LEU B 1 35 ? 2.857 22.688 -3.264 1 64.12 35 LEU B N 1
ATOM 2728 C CA . LEU B 1 35 ? 2.277 23.75 -2.449 1 64.12 35 LEU B CA 1
ATOM 2729 C C . LEU B 1 35 ? 3.355 24.719 -1.976 1 64.12 35 LEU B C 1
ATOM 2731 O O . LEU B 1 35 ? 3.057 25.875 -1.644 1 64.12 35 LEU B O 1
ATOM 2735 N N . MET B 1 36 ? 4.492 24.312 -1.876 1 58.12 36 MET B N 1
ATOM 2736 C CA . MET B 1 36 ? 5.547 25.203 -1.378 1 58.12 36 MET B CA 1
ATOM 2737 C C . MET B 1 36 ? 5.973 26.203 -2.449 1 58.12 36 MET B C 1
ATOM 2739 O O . MET B 1 36 ? 6.574 25.812 -3.453 1 58.12 36 MET B O 1
ATOM 2743 N N . GLY B 1 37 ? 5.055 27.047 -2.789 1 52.31 37 GLY B N 1
ATOM 2744 C CA . GLY B 1 37 ? 5.391 28.172 -3.643 1 52.31 37 GLY B CA 1
ATOM 2745 C C . GLY B 1 37 ? 6.703 28.828 -3.264 1 52.31 37 GLY B C 1
ATOM 2746 O O . GLY B 1 37 ? 6.91 29.188 -2.104 1 52.31 37 GLY B O 1
ATOM 2747 N N . SER B 1 38 ? 7.727 28.266 -3.605 1 54.47 38 SER B N 1
ATOM 2748 C CA . SER B 1 38 ? 8.977 28.844 -3.113 1 54.47 38 SER B CA 1
ATOM 2749 C C . SER B 1 38 ? 9.266 30.188 -3.787 1 54.47 38 SER B C 1
ATOM 2751 O O . SER B 1 38 ? 9.258 30.281 -5.016 1 54.47 38 SER B O 1
ATOM 2753 N N . SER B 1 39 ? 9.148 31.156 -3.055 1 56.59 39 SER B N 1
ATOM 2754 C CA . SER B 1 39 ? 9.508 32.5 -3.477 1 56.59 39 SER B CA 1
ATOM 2755 C C . SER B 1 39 ? 11.008 32.625 -3.713 1 56.59 39 SER B C 1
ATOM 2757 O O . SER B 1 39 ? 11.445 33.438 -4.527 1 56.59 39 SER B O 1
ATOM 2759 N N . ASN B 1 40 ? 11.859 31.875 -2.998 1 61.5 40 ASN B N 1
ATOM 2760 C CA . ASN B 1 40 ? 13.289 32.156 -3.117 1 61.5 40 ASN B CA 1
ATOM 2761 C C . ASN B 1 40 ? 13.953 31.172 -4.082 1 61.5 40 ASN B C 1
ATOM 2763 O O . ASN B 1 40 ? 13.531 30.016 -4.203 1 61.5 40 ASN B O 1
ATOM 2767 N N . GLN B 1 41 ? 14.781 31.672 -4.992 1 63.78 41 GLN B N 1
ATOM 2768 C CA . GLN B 1 41 ? 15.461 30.953 -6.062 1 63.78 41 GLN B CA 1
ATOM 2769 C C . GLN B 1 41 ? 16.25 29.766 -5.516 1 63.78 41 GLN B C 1
ATOM 2771 O O . GLN B 1 41 ? 16.266 28.688 -6.113 1 63.78 41 GLN B O 1
ATOM 2776 N N . SER B 1 42 ? 17.078 30 -4.449 1 64.25 42 SER B N 1
ATOM 2777 C CA . SER B 1 42 ? 17.891 28.938 -3.873 1 64.25 42 SER B CA 1
ATOM 2778 C C . SER B 1 42 ? 17.031 27.781 -3.381 1 64.25 42 SER B C 1
ATOM 2780 O O . SER B 1 42 ? 17.359 26.625 -3.584 1 64.25 42 SER B O 1
ATOM 2782 N N . GLU B 1 43 ? 15.945 28.094 -2.898 1 69.25 43 GLU B N 1
ATOM 2783 C CA . GLU B 1 43 ? 15.016 27.094 -2.404 1 69.25 43 GLU B CA 1
ATOM 2784 C C . GLU B 1 43 ? 14.352 26.344 -3.557 1 69.25 43 GLU B C 1
ATOM 2786 O O . GLU B 1 43 ? 14.062 25.141 -3.445 1 69.25 43 GLU B O 1
ATOM 2791 N N . ARG B 1 44 ? 14.414 27.062 -4.652 1 73.38 44 ARG B N 1
ATOM 2792 C CA . ARG B 1 44 ? 13.82 26.453 -5.84 1 73.38 44 ARG B CA 1
ATOM 2793 C C . ARG B 1 44 ? 14.734 25.375 -6.418 1 73.38 44 ARG B C 1
ATOM 2795 O O . ARG B 1 44 ? 14.258 24.344 -6.871 1 73.38 44 ARG B O 1
ATOM 2802 N N . ARG B 1 45 ? 16.031 25.703 -6.34 1 73.56 45 ARG B N 1
ATOM 2803 C CA . ARG B 1 45 ? 16.984 24.75 -6.879 1 73.56 45 ARG B CA 1
ATOM 2804 C C . ARG B 1 45 ? 16.984 23.453 -6.066 1 73.56 45 ARG B C 1
ATOM 2806 O O . ARG B 1 45 ? 17.016 22.359 -6.629 1 73.56 45 ARG B O 1
ATOM 2813 N N . VAL B 1 46 ? 17 23.562 -4.824 1 72.81 46 VAL B N 1
ATOM 2814 C CA . VAL B 1 46 ? 16.984 22.391 -3.945 1 72.81 46 VAL B CA 1
ATOM 2815 C C . VAL B 1 46 ? 15.688 21.625 -4.125 1 72.81 46 VAL B C 1
ATOM 2817 O O . VAL B 1 46 ? 15.688 20.391 -4.141 1 72.81 46 VAL B O 1
ATOM 2820 N N . ARG B 1 47 ? 14.711 22.312 -4.434 1 76.44 47 ARG B N 1
ATOM 2821 C CA . ARG B 1 47 ? 13.406 21.688 -4.617 1 76.44 47 ARG B CA 1
ATOM 2822 C C . ARG B 1 47 ? 13.352 20.875 -5.91 1 76.44 47 ARG B C 1
ATOM 2824 O O . ARG B 1 47 ? 12.773 19.797 -5.945 1 76.44 47 ARG B O 1
ATOM 2831 N N . TRP B 1 48 ? 13.984 21.438 -6.855 1 80.06 48 TRP B N 1
ATOM 2832 C CA . TRP B 1 48 ? 13.984 20.734 -8.133 1 80.06 48 TRP B CA 1
ATOM 2833 C C . TRP B 1 48 ? 14.836 19.469 -8.062 1 80.06 48 TRP B C 1
ATOM 2835 O O . TRP B 1 48 ? 14.508 18.453 -8.688 1 80.06 48 TRP B O 1
ATOM 2845 N N . MET B 1 49 ? 15.867 19.594 -7.348 1 79.81 49 MET B N 1
ATOM 2846 C CA . MET B 1 49 ? 16.703 18.406 -7.184 1 79.81 49 MET B CA 1
ATOM 2847 C C . MET B 1 49 ? 15.969 17.312 -6.422 1 79.81 49 MET B C 1
ATOM 2849 O O . MET B 1 49 ? 16.016 16.156 -6.801 1 79.81 49 MET B O 1
ATOM 2853 N N . MET B 1 50 ? 15.273 17.766 -5.457 1 82.69 50 MET B N 1
ATOM 2854 C CA . MET B 1 50 ? 14.516 16.781 -4.68 1 82.69 50 MET B CA 1
ATOM 2855 C C . MET B 1 50 ? 13.375 16.188 -5.504 1 82.69 50 MET B C 1
ATOM 2857 O O . MET B 1 50 ? 13.062 15.008 -5.375 1 82.69 50 MET B O 1
ATOM 2861 N N . ALA B 1 51 ? 12.867 17 -6.328 1 85.88 51 ALA B N 1
ATOM 2862 C CA . ALA B 1 51 ? 11.797 16.531 -7.207 1 85.88 51 ALA B CA 1
ATOM 2863 C C . ALA B 1 51 ? 12.32 15.523 -8.227 1 85.88 51 ALA B C 1
ATOM 2865 O O . ALA B 1 51 ? 11.648 14.539 -8.531 1 85.88 51 ALA B O 1
ATOM 2866 N N . SER B 1 52 ? 13.5 15.82 -8.695 1 88.56 52 SER B N 1
ATOM 2867 C CA . SER B 1 52 ? 14.102 14.906 -9.664 1 88.56 52 SER B CA 1
ATOM 2868 C C . SER B 1 52 ? 14.375 13.539 -9.039 1 88.56 52 SER B C 1
ATOM 2870 O O . SER B 1 52 ? 14.141 12.508 -9.664 1 88.56 52 SER B O 1
ATOM 2872 N N . PHE B 1 53 ? 14.836 13.531 -7.824 1 88.88 53 PHE B N 1
ATOM 2873 C CA . PHE B 1 53 ? 15.086 12.273 -7.137 1 88.88 53 PHE B CA 1
ATOM 2874 C C . PHE B 1 53 ? 13.781 11.539 -6.855 1 88.88 53 PHE B C 1
ATOM 2876 O O . PHE B 1 53 ? 13.711 10.312 -6.969 1 88.88 53 PHE B O 1
ATOM 2883 N N . ALA B 1 54 ? 12.805 12.312 -6.512 1 90.62 54 ALA B N 1
ATOM 2884 C CA . ALA B 1 54 ? 11.508 11.711 -6.23 1 90.62 54 ALA B CA 1
ATOM 2885 C C . ALA B 1 54 ? 10.93 11.047 -7.477 1 90.62 54 ALA B C 1
ATOM 2887 O O . ALA B 1 54 ? 10.383 9.945 -7.402 1 90.62 54 ALA B O 1
ATOM 2888 N N . ILE B 1 55 ? 11.109 11.656 -8.594 1 91.44 55 ILE B N 1
ATOM 2889 C CA . ILE B 1 55 ? 10.609 11.109 -9.852 1 91.44 55 ILE B CA 1
ATOM 2890 C C . ILE B 1 55 ? 11.398 9.859 -10.227 1 91.44 55 ILE B C 1
ATOM 2892 O O . ILE B 1 55 ? 10.828 8.883 -10.711 1 91.44 55 ILE B O 1
ATOM 2896 N N . THR B 1 56 ? 12.656 9.984 -9.977 1 93.06 56 THR B N 1
ATOM 2897 C CA . THR B 1 56 ? 13.5 8.828 -10.281 1 93.06 56 THR B CA 1
ATOM 2898 C C . THR B 1 56 ? 13.086 7.629 -9.43 1 93.06 56 THR B C 1
ATOM 2900 O O . THR B 1 56 ? 12.945 6.516 -9.938 1 93.06 56 THR B O 1
ATOM 2903 N N . PHE B 1 57 ? 12.852 7.852 -8.18 1 94.19 57 PHE B N 1
ATOM 2904 C CA . PHE B 1 57 ? 12.414 6.777 -7.297 1 94.19 57 PHE B CA 1
ATOM 2905 C C . PHE B 1 57 ? 11.062 6.23 -7.734 1 94.19 57 PHE B C 1
ATOM 2907 O O . PHE B 1 57 ? 10.82 5.027 -7.656 1 94.19 57 PHE B O 1
ATOM 2914 N N . PHE B 1 58 ? 10.242 7.082 -8.188 1 94.5 58 PHE B N 1
ATOM 2915 C CA . PHE B 1 58 ? 8.914 6.672 -8.633 1 94.5 58 PHE B CA 1
ATOM 2916 C C . PHE B 1 58 ? 9.008 5.77 -9.859 1 94.5 58 PHE B C 1
ATOM 2918 O O . PHE B 1 58 ? 8.344 4.73 -9.922 1 94.5 58 PHE B O 1
ATOM 2925 N N . LEU B 1 59 ? 9.828 6.145 -10.719 1 93.12 59 LEU B N 1
ATOM 2926 C CA . LEU B 1 59 ? 9.984 5.375 -11.945 1 93.12 59 LEU B CA 1
ATOM 2927 C C . LEU B 1 59 ? 10.617 4.016 -11.664 1 93.12 59 LEU B C 1
ATOM 2929 O O . LEU B 1 59 ? 10.164 2.994 -12.188 1 93.12 59 LEU B O 1
ATOM 2933 N N . VAL B 1 60 ? 11.57 4.062 -10.875 1 94 60 VAL B N 1
ATOM 2934 C CA . VAL B 1 60 ? 12.289 2.834 -10.562 1 94 60 VAL B CA 1
ATOM 2935 C C . VAL B 1 60 ? 11.383 1.887 -9.781 1 94 60 VAL B C 1
ATOM 2937 O O . VAL B 1 60 ? 11.344 0.684 -10.047 1 94 60 VAL B O 1
ATOM 2940 N N . SER B 1 61 ? 10.664 2.406 -8.797 1 94.56 61 SER B N 1
ATOM 2941 C CA . SER B 1 61 ? 9.758 1.592 -7.988 1 94.56 61 SER B CA 1
ATOM 2942 C C . SER B 1 61 ? 8.625 1.02 -8.836 1 94.56 61 SER B C 1
ATOM 2944 O O . SER B 1 61 ? 8.297 -0.161 -8.719 1 94.56 61 SER B O 1
ATOM 2946 N N . THR B 1 62 ? 8.117 1.806 -9.703 1 94.44 62 THR B N 1
ATOM 2947 C CA . THR B 1 62 ? 7.02 1.359 -10.562 1 94.44 62 THR B CA 1
ATOM 2948 C C . THR B 1 62 ? 7.504 0.312 -11.562 1 94.44 62 THR B C 1
ATOM 2950 O O . THR B 1 62 ? 6.816 -0.68 -11.812 1 94.44 62 THR B O 1
ATOM 2953 N N . TRP B 1 63 ? 8.617 0.574 -12.008 1 94.56 63 TRP B N 1
ATOM 2954 C CA . TRP B 1 63 ? 9.188 -0.363 -12.969 1 94.56 63 TRP B CA 1
ATOM 2955 C C . TRP B 1 63 ? 9.453 -1.716 -12.312 1 94.56 63 TRP B C 1
ATOM 2957 O O . TRP B 1 63 ? 9.156 -2.762 -12.891 1 94.56 63 TRP B O 1
ATOM 2967 N N . ASP B 1 64 ? 9.961 -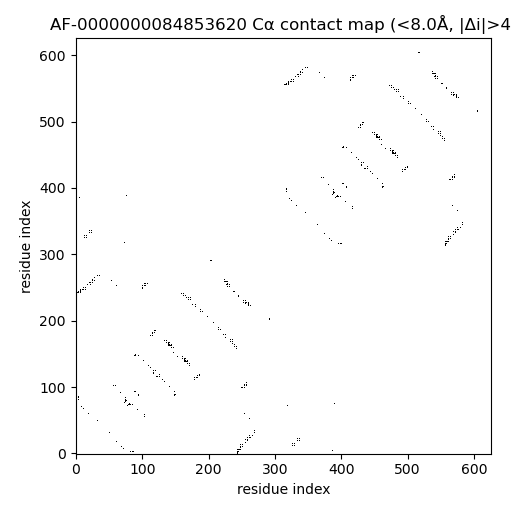1.727 -11.18 1 95.12 64 ASP B N 1
ATOM 2968 C CA . ASP B 1 64 ? 10.297 -2.969 -10.492 1 95.12 64 ASP B CA 1
ATOM 2969 C C . ASP B 1 64 ? 9.047 -3.787 -10.188 1 95.12 64 ASP B C 1
ATOM 2971 O O . ASP B 1 64 ? 9.023 -5 -10.422 1 95.12 64 ASP B O 1
ATOM 2975 N N . VAL B 1 65 ? 8.062 -3.09 -9.719 1 94.88 65 VAL B N 1
ATOM 2976 C CA . VAL B 1 65 ? 6.82 -3.781 -9.383 1 94.88 65 VAL B CA 1
ATOM 2977 C C . VAL B 1 65 ? 6.176 -4.332 -10.648 1 94.88 65 VAL B C 1
ATOM 2979 O O . VAL B 1 65 ? 5.68 -5.461 -10.664 1 94.88 65 VAL B O 1
ATOM 2982 N N . SER B 1 66 ? 6.219 -3.588 -11.719 1 94.62 66 SER B N 1
ATOM 2983 C CA . SER B 1 66 ? 5.613 -4.012 -12.977 1 94.62 66 SER B CA 1
ATOM 2984 C C . SER B 1 66 ? 6.324 -5.234 -13.555 1 94.62 66 SER B C 1
ATOM 2986 O O . SER B 1 66 ? 5.68 -6.191 -13.977 1 94.62 66 SER B O 1
ATOM 2988 N N . ILE B 1 67 ? 7.625 -5.164 -13.5 1 93.75 67 ILE B N 1
ATOM 2989 C CA . ILE B 1 67 ? 8.398 -6.273 -14.047 1 93.75 67 ILE B CA 1
ATOM 2990 C C . ILE B 1 67 ? 8.273 -7.492 -13.133 1 93.75 67 ILE B C 1
ATOM 2992 O O . ILE B 1 67 ? 8.25 -8.633 -13.609 1 93.75 67 ILE B O 1
ATOM 2996 N N . GLY B 1 68 ? 8.227 -7.254 -11.844 1 93.69 68 GLY B N 1
ATOM 2997 C CA . GLY B 1 68 ? 8.016 -8.352 -10.922 1 93.69 68 GLY B CA 1
ATOM 2998 C C . GLY B 1 68 ? 6.691 -9.062 -11.141 1 93.69 68 GLY B C 1
ATOM 2999 O O . GLY B 1 68 ? 6.629 -10.297 -11.109 1 93.69 68 GLY B O 1
ATOM 3000 N N . ILE B 1 69 ? 5.672 -8.289 -11.359 1 93.81 69 ILE B N 1
ATOM 3001 C CA . ILE B 1 69 ? 4.352 -8.852 -11.625 1 93.81 69 ILE B CA 1
ATOM 3002 C C . ILE B 1 69 ? 4.367 -9.609 -12.945 1 93.81 69 ILE B C 1
ATOM 3004 O O . ILE B 1 69 ? 3.803 -10.703 -13.047 1 93.81 69 ILE B O 1
ATOM 3008 N N . LEU B 1 70 ? 5.016 -9.062 -13.898 1 92.94 70 LEU B N 1
ATOM 3009 C CA . LEU B 1 70 ? 5.141 -9.734 -15.188 1 92.94 70 LEU B CA 1
ATOM 3010 C C . LEU B 1 70 ? 5.852 -11.078 -15.031 1 92.94 70 LEU B C 1
ATOM 3012 O O . LEU B 1 70 ? 5.445 -12.07 -15.641 1 92.94 70 LEU B O 1
ATOM 3016 N N . HIS B 1 71 ? 6.832 -11.055 -14.25 1 92.25 71 HIS B N 1
ATOM 3017 C CA . HIS B 1 71 ? 7.594 -12.273 -14.008 1 92.25 71 HIS B CA 1
ATOM 3018 C C . HIS B 1 71 ? 6.727 -13.336 -13.344 1 92.25 71 HIS B C 1
ATOM 3020 O O . HIS B 1 71 ? 6.832 -14.523 -13.672 1 92.25 71 HIS B O 1
ATOM 3026 N N . LEU B 1 72 ? 5.906 -12.953 -12.461 1 92.19 72 LEU B N 1
ATOM 3027 C CA . LEU B 1 72 ? 5.023 -13.883 -11.773 1 92.19 72 LEU B CA 1
ATOM 3028 C C . LEU B 1 72 ? 4.02 -14.5 -12.734 1 92.19 72 LEU B C 1
ATOM 3030 O O . LEU B 1 72 ? 3.781 -15.711 -12.703 1 92.19 72 LEU B O 1
ATOM 3034 N N . PHE B 1 73 ? 3.486 -13.727 -13.602 1 91.44 73 PHE B N 1
ATOM 3035 C CA . PHE B 1 73 ? 2.504 -14.211 -14.562 1 91.44 73 PHE B CA 1
ATOM 3036 C C . PHE B 1 73 ? 3.154 -15.148 -15.57 1 91.44 73 PHE B C 1
ATOM 3038 O O . PHE B 1 73 ? 2.568 -16.172 -15.953 1 91.44 73 PHE B O 1
ATOM 3045 N N . ARG B 1 74 ? 4.336 -14.859 -15.922 1 90.12 74 ARG B N 1
ATOM 3046 C CA . ARG B 1 74 ? 5.059 -15.719 -16.859 1 90.12 74 ARG B CA 1
ATOM 3047 C C . ARG B 1 74 ? 5.434 -17.047 -16.203 1 90.12 74 ARG B C 1
ATOM 3049 O O . ARG B 1 74 ? 5.336 -18.094 -16.828 1 90.12 74 ARG B O 1
ATOM 3056 N N . ALA B 1 75 ? 5.797 -16.984 -14.992 1 89.62 75 ALA B N 1
ATOM 3057 C CA . ALA B 1 75 ? 6.289 -18.172 -14.305 1 89.62 75 ALA B CA 1
ATOM 3058 C C . ALA B 1 75 ? 5.137 -19.078 -13.875 1 89.62 75 ALA B C 1
ATOM 3060 O O . ALA B 1 75 ? 5.195 -20.297 -14.047 1 89.62 75 ALA B O 1
ATOM 3061 N N . PHE B 1 76 ? 4.059 -18.5 -13.383 1 88.25 76 PHE B N 1
ATOM 3062 C CA . PHE B 1 76 ? 3.006 -19.312 -12.789 1 88.25 76 PHE B CA 1
ATOM 3063 C C . PHE B 1 76 ? 1.893 -19.594 -13.789 1 88.25 76 PHE B C 1
ATOM 3065 O O . PHE B 1 76 ? 1.188 -20.594 -13.688 1 88.25 76 PHE B O 1
ATOM 3072 N N . ILE B 1 77 ? 1.696 -18.734 -14.766 1 87.19 77 ILE B N 1
ATOM 3073 C CA . ILE B 1 77 ? 0.565 -18.875 -15.672 1 87.19 77 ILE B CA 1
ATOM 3074 C C . ILE B 1 77 ? 1.062 -19.344 -17.047 1 87.19 77 ILE B C 1
ATOM 3076 O O . ILE B 1 77 ? 0.506 -20.281 -17.625 1 87.19 77 ILE B O 1
ATOM 3080 N N . ALA B 1 78 ? 2.037 -18.812 -17.547 1 85.5 78 ALA B N 1
ATOM 3081 C CA . ALA B 1 78 ? 2.465 -19.078 -18.922 1 85.5 78 ALA B CA 1
ATOM 3082 C C . ALA B 1 78 ? 3.439 -20.25 -18.969 1 85.5 78 ALA B C 1
ATOM 3084 O O . ALA B 1 78 ? 3.387 -21.078 -19.891 1 85.5 78 ALA B O 1
ATOM 3085 N N . ALA B 1 79 ? 4.242 -20.406 -17.984 1 83.25 79 ALA B N 1
ATOM 3086 C CA . ALA B 1 79 ? 5.293 -21.422 -18.016 1 83.25 79 ALA B CA 1
ATOM 3087 C C . ALA B 1 79 ? 4.785 -22.766 -17.484 1 83.25 79 ALA B C 1
ATOM 3089 O O . ALA B 1 79 ? 3.822 -22.812 -16.719 1 83.25 79 ALA B O 1
ATOM 3090 N N . GLU B 1 80 ? 5.422 -23.766 -17.938 1 79.06 80 GLU B N 1
ATOM 3091 C CA . GLU B 1 80 ? 5.062 -25.109 -17.5 1 79.06 80 GLU B CA 1
ATOM 3092 C C . GLU B 1 80 ? 5.539 -25.375 -16.062 1 79.06 80 GLU B C 1
ATOM 3094 O O . GLU B 1 80 ? 4.797 -25.922 -15.25 1 79.06 80 GLU B O 1
ATOM 3099 N N . ASP B 1 81 ? 6.832 -24.891 -15.82 1 83.44 81 ASP B N 1
ATOM 3100 C CA . ASP B 1 81 ? 7.406 -25.078 -14.492 1 83.44 81 ASP B CA 1
ATOM 3101 C C . ASP B 1 81 ? 7.973 -23.781 -13.938 1 83.44 81 ASP B C 1
ATOM 3103 O O . ASP B 1 81 ? 8.969 -23.266 -14.445 1 83.44 81 ASP B O 1
ATOM 3107 N N . PRO B 1 82 ? 7.316 -23.359 -12.914 1 85.69 82 PRO B N 1
ATOM 3108 C CA . PRO B 1 82 ? 7.781 -22.109 -12.32 1 85.69 82 PRO B CA 1
ATOM 3109 C C . PRO B 1 82 ? 9.211 -22.188 -11.805 1 85.69 82 PRO B C 1
ATOM 3111 O O . PRO B 1 82 ? 9.953 -21.203 -11.867 1 85.69 82 PRO B O 1
ATOM 3114 N N . LEU B 1 83 ? 9.672 -23.328 -11.383 1 82.56 83 LEU B N 1
ATOM 3115 C CA . LEU B 1 83 ? 11.016 -23.484 -10.828 1 82.56 83 LEU B CA 1
ATOM 3116 C C . LEU B 1 83 ? 12.07 -23.297 -11.914 1 82.56 83 LEU B C 1
ATOM 3118 O O . LEU B 1 83 ? 13.102 -22.656 -11.68 1 82.56 83 LEU B O 1
ATOM 3122 N N . VAL B 1 84 ? 11.828 -23.797 -13.086 1 82 84 VAL B N 1
ATOM 3123 C CA . VAL B 1 84 ? 12.766 -23.688 -14.195 1 82 84 VAL B CA 1
ATOM 3124 C C . VAL B 1 84 ? 12.828 -22.234 -14.672 1 82 84 VAL B C 1
ATOM 3126 O O . VAL B 1 84 ? 13.906 -21.719 -14.977 1 82 84 VAL B O 1
ATOM 3129 N N . GLU B 1 85 ? 11.703 -21.609 -14.672 1 83.12 85 GLU B N 1
ATOM 3130 C CA . GLU B 1 85 ? 11.641 -20.234 -15.141 1 83.12 85 GLU B CA 1
ATOM 3131 C C . GLU B 1 85 ? 12.383 -19.297 -14.195 1 83.12 85 GLU B C 1
ATOM 3133 O O . GLU B 1 85 ? 13.125 -18.406 -14.648 1 83.12 85 GLU B O 1
ATOM 3138 N N . PHE B 1 86 ? 12.297 -19.578 -12.938 1 81.62 86 PHE B N 1
ATOM 3139 C CA . PHE B 1 86 ? 12.922 -18.688 -11.961 1 81.62 86 PHE B CA 1
ATOM 3140 C C . PHE B 1 86 ? 14.414 -18.953 -11.867 1 81.62 86 PHE B C 1
ATOM 3142 O O . PHE B 1 86 ? 15.18 -18.078 -11.445 1 81.62 86 PHE B O 1
ATOM 3149 N N . ASN B 1 87 ? 14.797 -20.094 -12.289 1 79.06 87 ASN B N 1
ATOM 3150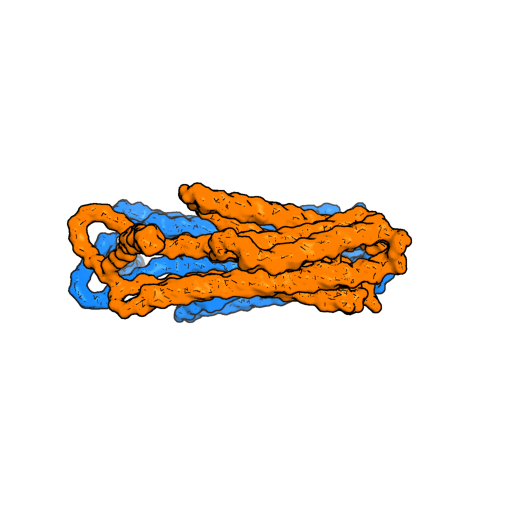 C CA . ASN B 1 87 ? 16.219 -20.438 -12.211 1 79.06 87 ASN B CA 1
ATOM 3151 C C . ASN B 1 87 ? 16.969 -19.984 -13.453 1 79.06 87 ASN B C 1
ATOM 3153 O O . ASN B 1 87 ? 18.203 -20.078 -13.508 1 79.06 87 ASN B O 1
ATOM 3157 N N . LYS B 1 88 ? 16.219 -19.391 -14.406 1 80.12 88 LYS B N 1
ATOM 3158 C CA . LYS B 1 88 ? 16.875 -18.781 -15.562 1 80.12 88 LYS B CA 1
ATOM 3159 C C . LYS B 1 88 ? 17.5 -17.438 -15.195 1 80.12 88 LYS B C 1
ATOM 3161 O O . LYS B 1 88 ? 16.922 -16.391 -15.484 1 80.12 88 LYS B O 1
ATOM 3166 N N . VAL B 1 89 ? 18.609 -17.5 -14.641 1 75.75 89 VAL B N 1
ATOM 3167 C CA . VAL B 1 89 ? 19.281 -16.328 -14.102 1 75.75 89 VAL B CA 1
ATOM 3168 C C . VAL B 1 89 ? 19.672 -15.383 -15.234 1 75.75 89 VAL B C 1
ATOM 3170 O O . VAL B 1 89 ? 19.688 -14.164 -15.062 1 75.75 89 VAL B O 1
ATOM 3173 N N . ALA B 1 90 ? 19.844 -15.992 -16.406 1 78 90 ALA B N 1
ATOM 3174 C CA . ALA B 1 90 ? 20.297 -15.188 -17.531 1 78 90 ALA B CA 1
ATOM 3175 C C . ALA B 1 90 ? 19.109 -14.578 -18.281 1 78 90 ALA B C 1
ATOM 3177 O O . ALA B 1 90 ? 19.281 -13.836 -19.25 1 78 90 ALA B O 1
ATOM 3178 N N . ASP B 1 91 ? 18.016 -14.734 -17.734 1 84.75 91 ASP B N 1
ATOM 3179 C CA . ASP B 1 91 ? 16.828 -14.117 -18.312 1 84.75 91 ASP B CA 1
ATOM 3180 C C . ASP B 1 91 ? 16.828 -12.609 -18.109 1 84.75 91 ASP B C 1
ATOM 3182 O O . ASP B 1 91 ? 17.281 -12.117 -17.078 1 84.75 91 ASP B O 1
ATOM 3186 N N . TRP B 1 92 ? 16.375 -11.883 -19.047 1 87.12 92 TRP B N 1
ATOM 3187 C CA . TRP B 1 92 ? 16.422 -10.43 -19.016 1 87.12 92 TRP B CA 1
ATOM 3188 C C . TRP B 1 92 ? 15.617 -9.875 -17.844 1 87.12 92 TRP B C 1
ATOM 3190 O O . TRP B 1 92 ? 15.945 -8.82 -17.297 1 87.12 92 TRP B O 1
ATOM 3200 N N . ILE B 1 93 ? 14.562 -10.547 -17.438 1 88.5 93 ILE B N 1
ATOM 3201 C CA . ILE B 1 93 ? 13.719 -10.094 -16.344 1 88.5 93 ILE B CA 1
ATOM 3202 C C . ILE B 1 93 ? 14.5 -10.148 -15.039 1 88.5 93 ILE B C 1
ATOM 3204 O O . ILE B 1 93 ? 14.461 -9.203 -14.242 1 88.5 93 ILE B O 1
ATOM 3208 N N . ASN B 1 94 ? 15.234 -11.156 -14.875 1 86.69 94 ASN B N 1
ATOM 3209 C CA . ASN B 1 94 ? 16.016 -11.305 -13.656 1 86.69 94 ASN B CA 1
ATOM 3210 C C . ASN B 1 94 ? 17.172 -10.305 -13.602 1 86.69 94 ASN B C 1
ATOM 3212 O O . ASN B 1 94 ? 17.438 -9.727 -12.547 1 86.69 94 ASN B O 1
ATOM 3216 N N . ILE B 1 95 ? 17.781 -10.125 -14.695 1 85.12 95 ILE B N 1
ATOM 3217 C CA . ILE B 1 95 ? 18.875 -9.172 -14.766 1 85.12 95 ILE B CA 1
ATOM 3218 C C . ILE B 1 95 ? 18.359 -7.754 -14.539 1 85.12 95 ILE B C 1
ATOM 3220 O O . ILE B 1 95 ? 18.969 -6.969 -13.812 1 85.12 95 ILE B O 1
ATOM 3224 N N . ALA B 1 96 ? 17.266 -7.445 -15.148 1 89.69 96 ALA B N 1
ATOM 3225 C CA . ALA B 1 96 ? 16.672 -6.117 -15.008 1 89.69 96 ALA B CA 1
ATOM 3226 C C . ALA B 1 96 ? 16.281 -5.84 -13.562 1 89.69 96 ALA B C 1
ATOM 3228 O O . ALA B 1 96 ? 16.5 -4.734 -13.055 1 89.69 96 ALA B O 1
ATOM 3229 N N . ARG B 1 97 ? 15.75 -6.785 -12.922 1 89.69 97 ARG B N 1
ATOM 3230 C CA . ARG B 1 97 ? 15.336 -6.621 -11.531 1 89.69 97 ARG B CA 1
ATOM 3231 C C . ARG B 1 97 ? 16.547 -6.457 -10.625 1 89.69 97 ARG B C 1
ATOM 3233 O O . ARG B 1 97 ? 16.531 -5.645 -9.695 1 89.69 97 ARG B O 1
ATOM 3240 N N . ALA B 1 98 ? 17.547 -7.23 -10.906 1 86.38 98 ALA B N 1
ATOM 3241 C CA . ALA B 1 98 ? 18.766 -7.125 -10.117 1 86.38 98 ALA B CA 1
ATOM 3242 C C . ALA B 1 98 ? 19.422 -5.762 -10.305 1 86.38 98 ALA B C 1
ATOM 3244 O O . ALA B 1 98 ? 19.891 -5.152 -9.336 1 86.38 98 ALA B O 1
ATOM 3245 N N . LEU B 1 99 ? 19.406 -5.328 -11.484 1 87.44 99 LEU B N 1
ATOM 3246 C CA . LEU B 1 99 ? 20 -4.023 -11.781 1 87.44 99 LEU B CA 1
ATOM 3247 C C . LEU B 1 99 ? 19.172 -2.906 -11.141 1 87.44 99 LEU B C 1
ATOM 3249 O O . LEU B 1 99 ? 19.734 -1.921 -10.648 1 87.44 99 LEU B O 1
ATOM 3253 N N . ASN B 1 100 ? 17.953 -3.062 -11.203 1 91.75 100 ASN B N 1
ATOM 3254 C CA . ASN B 1 100 ? 17.078 -2.068 -10.578 1 91.75 100 ASN B CA 1
ATOM 3255 C C . ASN B 1 100 ? 17.281 -2.002 -9.07 1 91.75 100 ASN B C 1
ATOM 3257 O O . ASN B 1 100 ? 17.297 -0.916 -8.492 1 91.75 100 ASN B O 1
ATOM 3261 N N . GLN B 1 101 ? 17.391 -3.105 -8.5 1 89.25 101 GLN B N 1
ATOM 3262 C CA . GLN B 1 101 ? 17.656 -3.168 -7.062 1 89.25 101 GLN B CA 1
ATOM 3263 C C . GLN B 1 101 ? 18.969 -2.479 -6.711 1 89.25 101 GLN B C 1
ATOM 3265 O O . GLN B 1 101 ? 19.031 -1.681 -5.773 1 89.25 101 GLN B O 1
ATOM 3270 N N . SER B 1 102 ? 19.938 -2.783 -7.438 1 88.75 102 SER B N 1
ATOM 3271 C CA . SER B 1 102 ? 21.25 -2.178 -7.199 1 88.75 102 SER B CA 1
ATOM 3272 C C . SER B 1 102 ? 21.203 -0.67 -7.418 1 88.75 102 SER B C 1
ATOM 3274 O O . SER B 1 102 ? 21.797 0.091 -6.652 1 88.75 102 SER B O 1
ATOM 3276 N N . PHE B 1 103 ? 20.531 -0.351 -8.422 1 90.88 103 PHE B N 1
ATOM 3277 C CA . PHE B 1 103 ? 20.406 1.07 -8.719 1 90.88 103 PHE B CA 1
ATOM 3278 C C . PHE B 1 103 ? 19.719 1.805 -7.582 1 90.88 103 PHE B C 1
ATOM 3280 O O . PHE B 1 103 ? 20.125 2.898 -7.195 1 90.88 103 PHE B O 1
ATOM 3287 N N . THR B 1 104 ? 18.734 1.254 -7.074 1 91.31 104 THR B N 1
ATOM 3288 C CA . THR B 1 104 ? 17.984 1.879 -5.992 1 91.31 104 THR B CA 1
ATOM 3289 C C . THR B 1 104 ? 18.844 2.021 -4.746 1 91.31 104 THR B C 1
ATOM 3291 O O . THR B 1 104 ? 18.812 3.057 -4.078 1 91.31 104 THR B O 1
ATOM 3294 N N . VAL B 1 105 ? 19.547 1.016 -4.484 1 88.19 105 VAL B N 1
ATOM 3295 C CA . VAL B 1 105 ? 20.422 1.039 -3.316 1 88.19 105 VAL B CA 1
ATOM 3296 C C . VAL B 1 105 ? 21.484 2.123 -3.49 1 88.19 105 VAL B C 1
ATOM 3298 O O . VAL B 1 105 ? 21.734 2.918 -2.578 1 88.19 105 VAL B O 1
ATOM 3301 N N . LEU B 1 106 ? 22.031 2.195 -4.629 1 90.75 106 LEU B N 1
ATOM 3302 C CA . LEU B 1 106 ? 23.078 3.176 -4.906 1 90.75 106 LEU B CA 1
ATOM 3303 C C . LEU B 1 106 ? 22.516 4.59 -4.895 1 90.75 106 LEU B C 1
ATOM 3305 O O . LEU B 1 106 ? 23.156 5.52 -4.398 1 90.75 106 LEU B O 1
ATOM 3309 N N . LEU B 1 107 ? 21.375 4.676 -5.441 1 90.75 107 LEU B N 1
ATOM 3310 C CA . LEU B 1 107 ? 20.734 5.984 -5.465 1 90.75 107 LEU B CA 1
ATOM 3311 C C . LEU B 1 107 ? 20.406 6.461 -4.055 1 90.75 107 LEU B C 1
ATOM 3313 O O . LEU B 1 107 ? 20.609 7.629 -3.727 1 90.75 107 LEU B O 1
ATOM 3317 N N . SER B 1 108 ? 19.875 5.602 -3.312 1 88.94 108 SER B N 1
ATOM 3318 C CA . SER B 1 108 ? 19.531 5.945 -1.937 1 88.94 108 SER B CA 1
ATOM 3319 C C . SER B 1 108 ? 20.766 6.375 -1.152 1 88.94 108 SER B C 1
ATOM 3321 O O . SER B 1 108 ? 20.719 7.355 -0.404 1 88.94 108 SER B O 1
ATOM 3323 N N . ASP B 1 109 ? 21.812 5.695 -1.357 1 89.06 109 ASP B N 1
ATOM 3324 C CA . ASP B 1 109 ? 23.062 6.047 -0.691 1 89.06 109 ASP B CA 1
ATOM 3325 C C . ASP B 1 109 ? 23.594 7.391 -1.186 1 89.06 109 ASP B C 1
ATOM 3327 O O . ASP B 1 109 ? 24.062 8.211 -0.392 1 89.06 109 ASP B O 1
ATOM 3331 N N . PHE B 1 110 ? 23.484 7.539 -2.406 1 89.44 110 PHE B N 1
ATOM 3332 C CA . PHE B 1 110 ? 23.953 8.789 -2.992 1 89.44 110 PHE B CA 1
ATOM 3333 C C . PHE B 1 110 ? 23.203 9.977 -2.408 1 89.44 110 PHE B C 1
ATOM 3335 O O . PHE B 1 110 ? 23.812 10.992 -2.057 1 89.44 110 PHE B O 1
ATOM 3342 N N . ILE B 1 111 ? 21.984 9.875 -2.295 1 86.81 111 ILE B N 1
ATOM 3343 C CA . ILE B 1 111 ? 21.156 10.961 -1.784 1 86.81 111 ILE B CA 1
ATOM 3344 C C . ILE B 1 111 ? 21.5 11.227 -0.32 1 86.81 111 ILE B C 1
ATOM 3346 O O . ILE B 1 111 ? 21.547 12.375 0.112 1 86.81 111 ILE B O 1
ATOM 3350 N N . LEU B 1 112 ? 21.641 10.164 0.355 1 86.75 112 LEU B N 1
ATOM 3351 C CA . LEU B 1 112 ? 21.984 10.305 1.769 1 86.75 112 LEU B CA 1
ATOM 3352 C C . LEU B 1 112 ? 23.312 11.008 1.94 1 86.75 112 LEU B C 1
ATOM 3354 O O . LEU B 1 112 ? 23.453 11.906 2.779 1 86.75 112 LEU B O 1
ATOM 3358 N N . ILE B 1 113 ? 24.281 10.648 1.151 1 88 113 ILE B N 1
ATOM 3359 C CA . ILE B 1 113 ? 25.594 11.266 1.205 1 88 113 ILE B CA 1
ATOM 3360 C C . ILE B 1 113 ? 25.516 12.727 0.773 1 88 113 ILE B C 1
ATOM 3362 O O . ILE B 1 113 ? 26.141 13.594 1.379 1 88 113 ILE B O 1
ATOM 3366 N N . TYR B 1 114 ? 24.719 12.977 -0.182 1 84.19 114 TYR B N 1
ATOM 3367 C CA . TYR B 1 114 ? 24.531 14.336 -0.689 1 84.19 114 TYR B CA 1
ATOM 3368 C C . TYR B 1 114 ? 23.922 15.234 0.377 1 84.19 114 TYR B C 1
ATOM 3370 O O . TYR B 1 114 ? 24.375 16.359 0.576 1 84.19 114 TYR B O 1
ATOM 3378 N N . ARG B 1 115 ? 22.953 14.789 1.007 1 77.88 115 ARG B N 1
ATOM 3379 C CA . ARG B 1 115 ? 22.312 15.555 2.076 1 77.88 115 ARG B CA 1
ATOM 3380 C C . ARG B 1 115 ? 23.297 15.828 3.211 1 77.88 115 ARG B C 1
ATOM 3382 O O . ARG B 1 115 ? 23.297 16.906 3.797 1 77.88 115 ARG B O 1
ATOM 3389 N N . CYS B 1 116 ? 24 14.859 3.469 1 82.69 116 CYS B N 1
ATOM 3390 C CA . CYS B 1 116 ? 25.016 15.023 4.504 1 82.69 116 CYS B CA 1
ATOM 3391 C C . CYS B 1 116 ? 26.062 16.062 4.094 1 82.69 116 CYS B C 1
ATOM 3393 O O . CYS B 1 116 ? 26.484 16.875 4.914 1 82.69 116 CYS B O 1
ATOM 3395 N N . TRP B 1 117 ? 26.391 16.031 2.867 1 84.38 117 TRP B N 1
ATOM 3396 C CA . TRP B 1 117 ? 27.344 16.984 2.328 1 84.38 117 TRP B CA 1
ATOM 3397 C C . TRP B 1 117 ? 26.812 18.422 2.438 1 84.38 117 TRP B C 1
ATOM 3399 O O . TRP B 1 117 ? 27.547 19.328 2.814 1 84.38 117 TRP B O 1
ATOM 3409 N N . ILE B 1 118 ? 25.547 18.594 2.242 1 77.88 118 ILE B N 1
ATOM 3410 C CA . ILE B 1 118 ? 24.922 19.922 2.301 1 77.88 118 ILE B CA 1
ATOM 3411 C C . ILE B 1 118 ? 24.812 20.375 3.754 1 77.88 118 ILE B C 1
ATOM 3413 O O . ILE B 1 118 ? 25.094 21.531 4.07 1 77.88 118 ILE B O 1
ATOM 3417 N N . VAL B 1 119 ? 24.469 19.562 4.633 1 77.56 119 VAL B N 1
ATOM 3418 C CA . VAL B 1 119 ? 24.25 19.891 6.035 1 77.56 119 VAL B CA 1
ATOM 3419 C C . VAL B 1 119 ? 25.578 20.234 6.703 1 77.56 119 VAL B C 1
ATOM 3421 O O . VAL B 1 119 ? 25.625 21.109 7.582 1 77.56 119 VAL B O 1
ATOM 3424 N N . TYR B 1 120 ? 26.688 19.609 6.238 1 81.5 120 TYR B N 1
ATOM 3425 C CA . TYR B 1 120 ? 28 19.891 6.816 1 81.5 120 TYR B CA 1
ATOM 3426 C C . TYR B 1 120 ? 28.703 21.016 6.059 1 81.5 120 TYR B C 1
ATOM 3428 O O . TYR B 1 120 ? 29.922 21.141 6.133 1 81.5 120 TYR B O 1
ATOM 3436 N N . GLY B 1 121 ? 27.969 21.797 5.434 1 78.81 121 GLY B N 1
ATOM 3437 C CA . GLY B 1 121 ? 28.516 22.969 4.789 1 78.81 121 GLY B CA 1
ATOM 3438 C C . GLY B 1 121 ? 29.406 22.656 3.594 1 78.81 121 GLY B C 1
ATOM 3439 O O . GLY B 1 121 ? 30.406 23.312 3.359 1 78.81 121 GLY B O 1
ATOM 3440 N N . ARG B 1 122 ? 29.188 21.469 2.93 1 80.19 122 ARG B N 1
ATOM 3441 C CA . ARG B 1 122 ? 29.859 21.062 1.697 1 80.19 122 ARG B CA 1
ATOM 3442 C C . ARG B 1 122 ? 31.328 20.719 1.958 1 80.19 122 ARG B C 1
ATOM 3444 O O . ARG B 1 122 ? 32.188 21.062 1.154 1 80.19 122 ARG B O 1
ATOM 3451 N N . ARG B 1 123 ? 31.562 20.312 3.176 1 81.06 123 ARG B N 1
ATOM 3452 C CA . ARG B 1 123 ? 32.906 19.828 3.494 1 81.06 123 ARG B CA 1
ATOM 3453 C C . ARG B 1 123 ? 33.094 18.375 3.061 1 81.06 123 ARG B C 1
ATOM 3455 O O . ARG B 1 123 ? 32.469 17.469 3.631 1 81.06 123 ARG B O 1
ATOM 3462 N N . TRP B 1 124 ? 33.906 18.109 2.164 1 82.62 124 TRP B N 1
ATOM 3463 C CA . TRP B 1 124 ? 34.125 16.797 1.55 1 82.62 124 TRP B CA 1
ATOM 3464 C C . TRP B 1 124 ? 34.844 15.859 2.504 1 82.62 124 TRP B C 1
ATOM 3466 O O . TRP B 1 124 ? 34.656 14.641 2.443 1 82.62 124 TRP B O 1
ATOM 3476 N N . LEU B 1 125 ? 35.594 16.453 3.359 1 83.69 125 LEU B N 1
ATOM 3477 C CA . LEU B 1 125 ? 36.406 15.625 4.234 1 83.69 125 LEU B CA 1
ATOM 3478 C C . LEU B 1 125 ? 35.562 14.82 5.203 1 83.69 125 LEU B C 1
ATOM 3480 O O . LEU B 1 125 ? 35.875 13.672 5.52 1 83.69 125 LEU B O 1
ATOM 3484 N N . ILE B 1 126 ? 34.469 15.336 5.523 1 84.38 126 ILE B N 1
ATOM 3485 C CA . ILE B 1 126 ? 33.625 14.672 6.516 1 84.38 126 ILE B CA 1
ATOM 3486 C C . ILE B 1 126 ? 32.875 13.523 5.859 1 84.38 126 ILE B C 1
ATOM 3488 O O . ILE B 1 126 ? 32.594 12.5 6.492 1 84.38 126 ILE B O 1
ATOM 3492 N N . VAL B 1 127 ? 32.656 13.602 4.512 1 87.5 127 VAL B N 1
ATOM 3493 C CA . VAL B 1 127 ? 31.812 12.609 3.838 1 87.5 127 VAL B CA 1
ATOM 3494 C C . VAL B 1 127 ? 32.688 11.602 3.109 1 87.5 127 VAL B C 1
ATOM 3496 O O . VAL B 1 127 ? 32.188 10.68 2.463 1 87.5 127 VAL B O 1
ATOM 3499 N N . THR B 1 128 ? 34 11.625 3.291 1 89.81 128 THR B N 1
ATOM 3500 C CA . THR B 1 128 ? 34.938 10.789 2.561 1 89.81 128 THR B CA 1
ATOM 3501 C C . THR B 1 128 ? 34.75 9.312 2.908 1 89.81 128 THR B C 1
ATOM 3503 O O . THR B 1 128 ? 34.688 8.461 2.02 1 89.81 128 THR B O 1
ATOM 3506 N N . PRO B 1 129 ? 34.656 8.977 4.207 1 90.12 129 PRO B N 1
ATOM 3507 C CA . PRO B 1 129 ? 34.438 7.559 4.52 1 90.12 129 PRO B CA 1
ATOM 3508 C C . PRO B 1 129 ? 33.188 7.004 3.863 1 90.12 129 PRO B C 1
ATOM 3510 O O . PRO B 1 129 ? 33.156 5.852 3.422 1 90.12 129 PRO B O 1
ATOM 3513 N N . SER B 1 130 ? 32.156 7.801 3.777 1 91.5 130 SER B N 1
ATOM 3514 C CA . SER B 1 130 ? 30.922 7.371 3.156 1 91.5 130 SER B CA 1
ATOM 3515 C C . SER B 1 130 ? 31.078 7.203 1.648 1 91.5 130 SER B C 1
ATOM 3517 O O . SER B 1 130 ? 30.5 6.293 1.054 1 91.5 130 SER B O 1
ATOM 3519 N N . ILE B 1 131 ? 31.891 7.945 1.054 1 91.94 131 ILE B N 1
ATOM 3520 C CA . ILE B 1 131 ? 32.125 7.879 -0.386 1 91.94 131 ILE B CA 1
ATOM 3521 C C . ILE B 1 131 ? 32.906 6.625 -0.725 1 91.94 131 ILE B C 1
ATOM 3523 O O . ILE B 1 131 ? 32.656 5.973 -1.739 1 91.94 131 ILE B O 1
ATOM 3527 N N . VAL B 1 132 ? 33.812 6.316 0.139 1 93 132 VAL B N 1
ATOM 3528 C CA . VAL B 1 132 ? 34.625 5.129 -0.08 1 93 132 VAL B CA 1
ATOM 3529 C C . VAL B 1 132 ? 33.75 3.879 -0.01 1 93 132 VAL B C 1
ATOM 3531 O O . VAL B 1 132 ? 33.875 2.984 -0.85 1 93 132 VAL B O 1
ATOM 3534 N N . LEU B 1 133 ? 32.938 3.869 0.954 1 93.5 133 LEU B N 1
ATOM 3535 C CA . LEU B 1 133 ? 32.031 2.744 1.078 1 93.5 133 LEU B CA 1
ATOM 3536 C C . LEU B 1 133 ? 31.062 2.686 -0.112 1 93.5 133 LEU B C 1
ATOM 3538 O O . LEU B 1 133 ? 30.75 1.601 -0.606 1 93.5 133 LEU B O 1
ATOM 3542 N N . TYR B 1 134 ? 30.641 3.805 -0.586 1 92.31 134 TYR B N 1
ATOM 3543 C CA . TYR B 1 134 ? 29.75 3.904 -1.744 1 92.31 134 TYR B CA 1
ATOM 3544 C C . TYR B 1 134 ? 30.422 3.344 -2.99 1 92.31 134 TYR B C 1
ATOM 3546 O O . TYR B 1 134 ? 29.812 2.59 -3.75 1 92.31 134 TYR B O 1
ATOM 3554 N N . LEU B 1 135 ? 31.672 3.635 -3.166 1 92.62 135 LEU B N 1
ATOM 3555 C CA . LEU B 1 135 ? 32.438 3.129 -4.309 1 92.62 135 LEU B CA 1
ATOM 3556 C C . LEU B 1 135 ? 32.656 1.624 -4.195 1 92.62 135 LEU B C 1
ATOM 3558 O O . LEU B 1 135 ? 32.656 0.915 -5.203 1 92.62 135 LEU B O 1
ATOM 3562 N N . GLY B 1 136 ? 32.844 1.201 -3.016 1 91.69 136 GLY B N 1
ATOM 3563 C CA . GLY B 1 136 ? 32.906 -0.235 -2.795 1 91.69 136 GLY B CA 1
ATOM 3564 C C . GLY B 1 136 ? 31.625 -0.955 -3.176 1 91.69 136 GLY B C 1
ATOM 3565 O O . GLY B 1 136 ? 31.672 -2.018 -3.797 1 91.69 136 GLY B O 1
ATOM 3566 N N . ALA B 1 137 ? 30.531 -0.373 -2.836 1 91.12 137 ALA B N 1
ATOM 3567 C CA . ALA B 1 137 ? 29.234 -0.954 -3.186 1 91.12 137 ALA B CA 1
ATOM 3568 C C . ALA B 1 137 ? 29.047 -1.001 -4.699 1 91.12 137 ALA B C 1
ATOM 3570 O O . ALA B 1 137 ? 28.5 -1.963 -5.23 1 91.12 137 ALA B O 1
ATOM 3571 N N . ILE B 1 138 ? 29.484 0.006 -5.395 1 91.44 138 ILE B N 1
ATOM 3572 C CA . ILE B 1 138 ? 29.391 0.046 -6.848 1 91.44 138 ILE B CA 1
ATOM 3573 C C . ILE B 1 138 ? 30.219 -1.091 -7.453 1 91.44 138 ILE B C 1
ATOM 3575 O O . ILE B 1 138 ? 29.75 -1.779 -8.367 1 91.44 138 ILE B O 1
ATOM 3579 N N . ALA B 1 139 ? 31.359 -1.307 -6.879 1 91.94 139 ALA B N 1
ATOM 3580 C CA . ALA B 1 139 ? 32.25 -2.365 -7.371 1 91.94 139 ALA B CA 1
ATOM 3581 C C . ALA B 1 139 ? 31.594 -3.738 -7.188 1 91.94 139 ALA B C 1
ATOM 3583 O O . ALA B 1 139 ? 31.672 -4.59 -8.078 1 91.94 139 ALA B O 1
ATOM 3584 N N . MET B 1 140 ? 31 -3.918 -6.082 1 90.38 140 MET B N 1
ATOM 3585 C CA . MET B 1 140 ? 30.344 -5.191 -5.812 1 90.38 140 MET B CA 1
ATOM 3586 C C . MET B 1 140 ? 29.156 -5.402 -6.762 1 90.38 140 MET B C 1
ATOM 3588 O O . MET B 1 140 ? 28.922 -6.523 -7.211 1 90.38 140 MET B O 1
ATOM 3592 N N . THR B 1 141 ? 28.453 -4.344 -7.047 1 87.94 141 THR B N 1
ATOM 3593 C CA . THR B 1 141 ? 27.312 -4.43 -7.949 1 87.94 141 THR B CA 1
ATOM 3594 C C . THR B 1 141 ? 27.766 -4.805 -9.359 1 87.94 141 THR B C 1
ATOM 3596 O O . THR B 1 141 ? 27.109 -5.598 -10.039 1 87.94 141 THR B O 1
ATOM 3599 N N . ILE B 1 142 ? 28.828 -4.281 -9.773 1 87.62 142 ILE B N 1
ATOM 3600 C CA . ILE B 1 142 ? 29.344 -4.578 -11.102 1 87.62 142 ILE B CA 1
ATOM 3601 C C . ILE B 1 142 ? 29.75 -6.051 -11.18 1 87.62 142 ILE B C 1
ATOM 3603 O O . ILE B 1 142 ? 29.484 -6.727 -12.172 1 87.62 142 ILE B O 1
ATOM 3607 N N . LYS B 1 143 ? 30.297 -6.539 -10.164 1 87.88 143 LYS B N 1
ATOM 3608 C CA . LYS B 1 143 ? 30.734 -7.934 -10.148 1 87.88 143 LYS B CA 1
ATOM 3609 C C . LYS B 1 143 ? 29.531 -8.875 -10.148 1 87.88 143 LYS B C 1
ATOM 3611 O O . LYS B 1 143 ? 29.547 -9.906 -10.828 1 87.88 143 LYS B O 1
ATOM 3616 N N . VAL B 1 144 ? 28.547 -8.562 -9.398 1 84.69 144 VAL B N 1
ATOM 3617 C CA . VAL B 1 144 ? 27.344 -9.383 -9.352 1 84.69 144 VAL B CA 1
ATOM 3618 C C . VAL B 1 144 ? 26.688 -9.414 -10.734 1 84.69 144 VAL B C 1
ATOM 3620 O O . VAL B 1 144 ? 26.25 -10.477 -11.195 1 84.69 144 VAL B O 1
ATOM 3623 N N . THR B 1 145 ? 26.641 -8.312 -11.383 1 83.44 145 THR B N 1
ATOM 3624 C CA . THR B 1 145 ? 26.031 -8.227 -12.703 1 83.44 145 THR B CA 1
ATOM 3625 C C . THR B 1 145 ? 26.828 -9.031 -13.719 1 83.44 145 THR B C 1
ATOM 3627 O O . THR B 1 145 ? 26.25 -9.68 -14.602 1 83.44 145 THR B O 1
ATOM 3630 N N . GLU B 1 146 ? 28.109 -9.008 -13.562 1 85 146 GLU B N 1
ATOM 3631 C CA . GLU B 1 146 ? 28.969 -9.773 -14.461 1 85 146 GLU B CA 1
ATOM 3632 C C . GLU B 1 146 ? 28.719 -11.266 -14.328 1 85 146 GLU B C 1
ATOM 3634 O O . GLU B 1 146 ? 28.656 -11.984 -15.328 1 85 146 GLU B O 1
ATOM 3639 N N . ILE B 1 147 ? 28.516 -11.727 -13.148 1 83.19 147 ILE B N 1
ATOM 3640 C CA . ILE B 1 147 ? 28.297 -13.148 -12.891 1 83.19 147 ILE B CA 1
ATOM 3641 C C . ILE B 1 147 ? 26.906 -13.547 -13.398 1 83.19 147 ILE B C 1
ATOM 3643 O O . ILE B 1 147 ? 26.719 -14.648 -13.93 1 83.19 147 ILE B O 1
ATOM 3647 N N . GLU B 1 148 ? 25.969 -12.688 -13.297 1 81.69 148 GLU B N 1
ATOM 3648 C CA . GLU B 1 148 ? 24.594 -12.984 -13.719 1 81.69 148 GLU B CA 1
ATOM 3649 C C . GLU B 1 148 ? 24.5 -13.062 -15.242 1 81.69 148 GLU B C 1
ATOM 3651 O O . GLU B 1 148 ? 23.719 -13.859 -15.773 1 81.69 148 GLU B O 1
ATOM 3656 N N . VAL B 1 149 ? 25.172 -12.227 -15.898 1 81.5 149 VAL B N 1
ATOM 3657 C CA . VAL B 1 149 ? 25.109 -12.188 -17.359 1 81.5 149 VAL B CA 1
ATOM 3658 C C . VAL B 1 149 ? 25.828 -13.406 -17.938 1 81.5 149 VAL B C 1
ATOM 3660 O O . VAL B 1 149 ? 25.453 -13.898 -19 1 81.5 149 VAL B O 1
ATOM 3663 N N . ASN B 1 150 ? 26.797 -13.883 -17.188 1 79.31 150 ASN B N 1
ATOM 3664 C CA . ASN B 1 150 ? 27.531 -15.055 -17.656 1 79.31 150 ASN B CA 1
ATOM 3665 C C . ASN B 1 150 ? 27.453 -16.203 -16.656 1 79.31 150 ASN B C 1
ATOM 3667 O O . ASN B 1 150 ? 28.422 -16.516 -15.977 1 79.31 150 ASN B O 1
ATOM 3671 N N . PRO B 1 151 ? 26.25 -16.906 -16.703 1 70.44 151 PRO B N 1
ATOM 3672 C CA . PRO B 1 151 ? 26.078 -17.938 -15.68 1 70.44 151 PRO B CA 1
ATOM 3673 C C . PRO B 1 151 ? 26.969 -19.156 -15.914 1 70.44 151 PRO B C 1
ATOM 3675 O O . PRO B 1 151 ? 27.266 -19.891 -14.969 1 70.44 151 PRO B O 1
ATOM 3678 N N . HIS B 1 152 ? 27.344 -19.438 -17.047 1 66.94 152 HIS B N 1
ATOM 3679 C CA . HIS B 1 152 ? 28.094 -20.641 -17.375 1 66.94 152 HIS B CA 1
ATOM 3680 C C . HIS B 1 152 ? 29.484 -20.594 -16.75 1 66.94 152 HIS B C 1
ATOM 3682 O O . HIS B 1 152 ? 30.109 -21.641 -16.547 1 66.94 152 HIS B O 1
ATOM 3688 N N . ALA B 1 153 ? 29.984 -19.516 -16.422 1 57.09 153 ALA B N 1
ATOM 3689 C CA . ALA B 1 153 ? 31.359 -19.438 -15.945 1 57.09 153 ALA B CA 1
ATOM 3690 C C . ALA B 1 153 ? 31.484 -19.891 -14.492 1 57.09 153 ALA B C 1
ATOM 3692 O O . ALA B 1 153 ? 32.531 -20.375 -14.07 1 57.09 153 ALA B O 1
ATOM 3693 N N . VAL B 1 154 ? 30.422 -19.75 -13.648 1 56.62 154 VAL B N 1
ATOM 3694 C CA . VAL B 1 154 ? 30.562 -20.016 -12.219 1 56.62 154 VAL B CA 1
ATOM 3695 C C . VAL B 1 154 ? 29.391 -20.844 -11.727 1 56.62 154 VAL B C 1
ATOM 3697 O O . VAL B 1 154 ? 28.25 -20.344 -11.656 1 56.62 154 VAL B O 1
ATOM 3700 N N . GLN B 1 155 ? 29.359 -22.094 -11.953 1 61.28 155 GLN B N 1
ATOM 3701 C CA . GLN B 1 155 ? 28.266 -22.969 -11.523 1 61.28 155 GLN B CA 1
ATOM 3702 C C . GLN B 1 155 ? 28.469 -23.422 -10.078 1 61.28 155 GLN B C 1
ATOM 3704 O O . GLN B 1 155 ? 29.594 -23.703 -9.664 1 61.28 155 GLN B O 1
ATOM 3709 N N . PRO B 1 156 ? 27.172 -23.469 -9.25 1 64.56 156 PRO B N 1
ATOM 3710 C CA . PRO B 1 156 ? 25.812 -22.922 -9.289 1 64.56 156 PRO B CA 1
ATOM 3711 C C . PRO B 1 156 ? 25.781 -21.406 -9.086 1 64.56 156 PRO B C 1
ATOM 3713 O O . PRO B 1 156 ? 26.453 -20.891 -8.18 1 64.56 156 PRO B O 1
ATOM 3716 N N . VAL B 1 157 ? 25.234 -20.656 -9.961 1 65.94 157 VAL B N 1
ATOM 3717 C CA . VAL B 1 157 ? 25.188 -19.203 -10.07 1 65.94 157 VAL B CA 1
ATOM 3718 C C . VAL B 1 157 ? 24.75 -18.594 -8.734 1 65.94 157 VAL B C 1
ATOM 3720 O O . VAL B 1 157 ? 25.281 -17.562 -8.312 1 65.94 157 VAL B O 1
ATOM 3723 N N . THR B 1 158 ? 23.953 -19.344 -7.961 1 65.94 158 THR B N 1
ATOM 3724 C CA . THR B 1 158 ? 23.453 -18.828 -6.691 1 65.94 158 THR B CA 1
ATOM 3725 C C . THR B 1 158 ? 24.562 -18.781 -5.645 1 65.94 158 THR B C 1
ATOM 3727 O O . THR B 1 158 ? 24.625 -17.844 -4.848 1 65.94 158 THR B O 1
ATOM 3730 N N . MET B 1 159 ? 25.438 -19.672 -5.793 1 72.56 159 MET B N 1
ATOM 3731 C CA . MET B 1 159 ? 26.5 -19.734 -4.805 1 72.56 159 MET B CA 1
ATOM 3732 C C . MET B 1 159 ? 27.609 -18.734 -5.129 1 72.56 159 MET B C 1
ATOM 3734 O O . MET B 1 159 ? 28.297 -18.234 -4.23 1 72.56 159 MET B O 1
ATOM 3738 N N . ALA B 1 160 ? 27.734 -18.438 -6.359 1 76.38 160 ALA B N 1
ATOM 3739 C CA . ALA B 1 160 ? 28.766 -17.484 -6.773 1 76.38 160 ALA B CA 1
ATOM 3740 C C . ALA B 1 160 ? 28.344 -16.047 -6.473 1 76.38 160 ALA B C 1
ATOM 3742 O O . ALA B 1 160 ? 29.188 -15.195 -6.184 1 76.38 160 ALA B O 1
ATOM 3743 N N . ILE B 1 161 ? 27.094 -15.828 -6.43 1 81.19 161 ILE B N 1
ATOM 3744 C CA . ILE B 1 161 ? 26.562 -14.477 -6.281 1 81.19 161 ILE B CA 1
ATOM 3745 C C . ILE B 1 161 ? 26.391 -14.156 -4.797 1 81.19 161 ILE B C 1
ATOM 3747 O O . ILE B 1 161 ? 26.469 -12.992 -4.395 1 81.19 161 ILE B O 1
ATOM 3751 N N . CYS B 1 162 ? 26.359 -15.141 -3.969 1 83.06 162 CYS B N 1
ATOM 3752 C CA . CYS B 1 162 ? 25.953 -14.992 -2.572 1 83.06 162 CYS B CA 1
ATOM 3753 C C . CYS B 1 162 ? 26.953 -14.133 -1.806 1 83.06 162 CYS B C 1
ATOM 3755 O O . CYS B 1 162 ? 26.562 -13.172 -1.137 1 83.06 162 CYS B O 1
ATOM 3757 N N . PRO B 1 163 ? 28.266 -14.391 -1.946 1 84.44 163 PRO B N 1
ATOM 3758 C CA . PRO B 1 163 ? 29.203 -13.57 -1.172 1 84.44 163 PRO B CA 1
ATOM 3759 C C . PRO B 1 163 ? 29.219 -12.109 -1.62 1 84.44 163 PRO B C 1
ATOM 3761 O O . PRO B 1 163 ? 29.375 -11.203 -0.793 1 84.44 163 PRO B O 1
ATOM 3764 N N . TRP B 1 164 ? 29.047 -11.859 -2.812 1 85.56 164 TRP B N 1
ATOM 3765 C CA . TRP B 1 164 ? 29.062 -10.5 -3.35 1 85.56 164 TRP B CA 1
ATOM 3766 C C . TRP B 1 164 ? 27.812 -9.734 -2.947 1 85.56 164 TRP B C 1
ATOM 3768 O O . TRP B 1 164 ? 27.891 -8.562 -2.57 1 85.56 164 TRP B O 1
ATOM 3778 N N . ASN B 1 165 ? 26.719 -10.414 -2.982 1 86 165 ASN B N 1
ATOM 3779 C CA . ASN B 1 165 ? 25.484 -9.797 -2.52 1 86 165 ASN B CA 1
ATOM 3780 C C . ASN B 1 165 ? 25.531 -9.492 -1.025 1 86 165 ASN B C 1
ATOM 3782 O O . ASN B 1 165 ? 25.094 -8.422 -0.591 1 86 165 ASN B O 1
ATOM 3786 N N . THR B 1 166 ? 26.031 -10.383 -0.327 1 88.56 166 THR B N 1
ATOM 3787 C CA . THR B 1 166 ? 26.125 -10.203 1.118 1 88.56 166 THR B CA 1
ATOM 3788 C C . THR B 1 166 ? 27.016 -9.023 1.463 1 88.56 166 THR B C 1
ATOM 3790 O O . THR B 1 166 ? 26.688 -8.203 2.318 1 88.56 166 THR B O 1
ATOM 3793 N N . THR B 1 167 ? 28.109 -8.945 0.811 1 88.94 167 THR B N 1
ATOM 3794 C CA . THR B 1 167 ? 29.016 -7.84 1.045 1 88.94 167 THR B CA 1
ATOM 3795 C C . THR B 1 167 ? 28.391 -6.516 0.619 1 88.94 167 THR B C 1
ATOM 3797 O O . THR B 1 167 ? 28.547 -5.5 1.297 1 88.94 167 THR B O 1
ATOM 3800 N N . MET B 1 168 ? 27.703 -6.5 -0.459 1 88.38 168 MET B N 1
ATOM 3801 C CA . MET B 1 168 ? 27.047 -5.289 -0.945 1 88.38 168 MET B CA 1
ATOM 3802 C C . MET B 1 168 ? 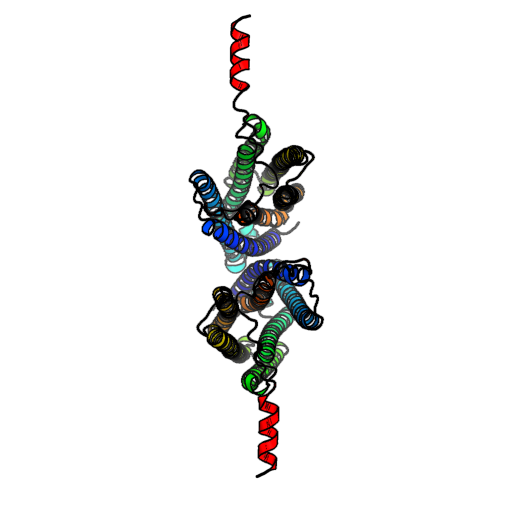26.047 -4.762 0.077 1 88.38 168 MET B C 1
ATOM 3804 O O . MET B 1 168 ? 26.078 -3.58 0.433 1 88.38 168 MET B O 1
ATOM 3808 N N . PHE B 1 169 ? 25.234 -5.641 0.597 1 88.94 169 PHE B N 1
ATOM 3809 C CA . PHE B 1 169 ? 24.234 -5.219 1.566 1 88.94 169 PHE B CA 1
ATOM 3810 C C . PHE B 1 169 ? 24.875 -4.863 2.898 1 88.94 169 PHE B C 1
ATOM 3812 O O . PHE B 1 169 ? 24.406 -3.967 3.604 1 88.94 169 PHE B O 1
ATOM 3819 N N . GLY B 1 170 ? 25.906 -5.562 3.17 1 90.06 170 GLY B N 1
ATOM 3820 C CA . GLY B 1 170 ? 26.641 -5.215 4.371 1 90.06 170 GLY B CA 1
ATOM 3821 C C . GLY B 1 170 ? 27.266 -3.838 4.309 1 90.06 170 GLY B C 1
ATOM 3822 O O . GLY B 1 170 ? 27.188 -3.062 5.262 1 90.06 170 GLY B O 1
ATOM 3823 N N . VAL B 1 171 ? 27.875 -3.547 3.221 1 91.19 171 VAL B N 1
ATOM 3824 C CA . VAL B 1 171 ? 28.5 -2.244 3.012 1 91.19 171 VAL B CA 1
ATOM 3825 C C . VAL B 1 171 ? 27.422 -1.155 2.998 1 91.19 171 VAL B C 1
ATOM 3827 O O . VAL B 1 171 ? 27.625 -0.075 3.559 1 91.19 171 VAL B O 1
ATOM 3830 N N . ASN B 1 172 ? 26.344 -1.401 2.412 1 90.69 172 ASN B N 1
ATOM 3831 C CA . ASN B 1 172 ? 25.234 -0.455 2.373 1 90.69 172 ASN B CA 1
ATOM 3832 C C . ASN B 1 172 ? 24.688 -0.172 3.77 1 90.69 172 ASN B C 1
ATOM 3834 O O . ASN B 1 172 ? 24.438 0.981 4.121 1 90.69 172 ASN B O 1
ATOM 3838 N N . ALA B 1 173 ? 24.547 -1.221 4.492 1 89.25 173 ALA B N 1
ATOM 3839 C CA . ALA B 1 173 ? 24.062 -1.052 5.863 1 89.25 173 ALA B CA 1
ATOM 3840 C C . ALA B 1 173 ? 25.031 -0.217 6.688 1 89.25 173 ALA B C 1
ATOM 3842 O O . ALA B 1 173 ? 24.625 0.688 7.418 1 89.25 173 ALA B O 1
ATOM 3843 N N . ALA B 1 174 ? 26.25 -0.525 6.527 1 90.12 174 ALA B N 1
ATOM 3844 C CA . ALA B 1 174 ? 27.281 0.208 7.254 1 90.12 174 ALA B CA 1
ATOM 3845 C C . ALA B 1 174 ? 27.312 1.676 6.84 1 90.12 174 ALA B C 1
ATOM 3847 O O . ALA B 1 174 ? 27.422 2.566 7.684 1 90.12 174 ALA B O 1
ATOM 3848 N N . GLN B 1 175 ? 27.234 1.905 5.609 1 91.06 175 GLN B N 1
ATOM 3849 C CA . GLN B 1 175 ? 27.234 3.264 5.074 1 91.06 175 GLN B CA 1
ATOM 3850 C C . GLN B 1 175 ? 26.031 4.047 5.57 1 91.06 175 GLN B C 1
ATOM 3852 O O . GLN B 1 175 ? 26.141 5.223 5.918 1 91.06 175 GLN B O 1
ATOM 3857 N N . ASN B 1 176 ? 24.922 3.498 5.645 1 88.31 176 ASN B N 1
ATOM 3858 C CA . ASN B 1 176 ? 23.703 4.156 6.102 1 88.31 176 ASN B CA 1
ATOM 3859 C C . ASN B 1 176 ? 23.766 4.512 7.582 1 88.31 176 ASN B C 1
ATOM 3861 O O . ASN B 1 176 ? 23.375 5.609 7.984 1 88.31 176 ASN B O 1
ATOM 3865 N N . VAL B 1 177 ? 24.266 3.551 8.242 1 86.81 177 VAL B N 1
ATOM 3866 C CA . VAL B 1 177 ? 24.406 3.789 9.672 1 86.81 177 VAL B CA 1
ATOM 3867 C C . VAL B 1 177 ? 25.406 4.918 9.914 1 86.81 177 VAL B C 1
ATOM 3869 O O . VAL B 1 177 ? 25.141 5.82 10.719 1 86.81 177 VAL B O 1
ATOM 3872 N N . LEU B 1 178 ? 26.438 4.887 9.219 1 89.06 178 LEU B N 1
ATOM 3873 C CA . LEU B 1 178 ? 27.5 5.887 9.383 1 89.06 178 LEU B CA 1
ATOM 3874 C C . LEU B 1 178 ? 26.984 7.27 8.977 1 89.06 178 LEU B C 1
ATOM 3876 O O . LEU B 1 178 ? 27.094 8.227 9.758 1 89.06 178 LEU B O 1
ATOM 3880 N N . THR B 1 179 ? 26.438 7.398 7.883 1 87.56 179 THR B N 1
ATOM 3881 C CA . THR B 1 179 ? 26.016 8.688 7.348 1 87.56 179 THR B CA 1
ATOM 3882 C C . THR B 1 179 ? 24.828 9.227 8.141 1 87.56 179 THR B C 1
ATOM 3884 O O . THR B 1 179 ? 24.75 10.43 8.406 1 87.56 179 THR B O 1
ATOM 3887 N N . THR B 1 180 ? 23.938 8.391 8.477 1 83.75 180 THR B N 1
ATOM 3888 C CA . THR B 1 180 ? 22.812 8.828 9.281 1 83.75 180 THR B CA 1
ATOM 3889 C C . THR B 1 180 ? 23.266 9.312 10.648 1 83.75 180 THR B C 1
ATOM 3891 O O . THR B 1 180 ? 22.781 10.32 11.164 1 83.75 180 THR B O 1
ATOM 3894 N N . SER B 1 181 ? 24.172 8.555 11.227 1 84.38 181 SER B N 1
ATOM 3895 C CA . SER B 1 181 ? 24.719 8.977 12.516 1 84.38 181 SER B CA 1
ATOM 3896 C C . SER B 1 181 ? 25.406 10.336 12.414 1 84.38 181 SER B C 1
ATOM 3898 O O . SER B 1 181 ? 25.281 11.172 13.305 1 84.38 181 SER B O 1
ATOM 3900 N N . MET B 1 182 ? 26.109 10.586 11.375 1 85.38 182 MET B N 1
ATOM 3901 C CA . MET B 1 182 ? 26.766 11.875 11.156 1 85.38 182 MET B CA 1
ATOM 3902 C C . MET B 1 182 ? 25.734 12.984 10.977 1 85.38 182 MET B C 1
ATOM 3904 O O . MET B 1 182 ? 25.906 14.086 11.508 1 85.38 182 MET B O 1
ATOM 3908 N N . LEU B 1 183 ? 24.719 12.703 10.266 1 81.88 183 LEU B N 1
ATOM 3909 C CA . LEU B 1 183 ? 23.656 13.68 10.016 1 81.88 183 LEU B CA 1
ATOM 3910 C C . LEU B 1 183 ? 22.953 14.047 11.312 1 81.88 183 LEU B C 1
ATOM 3912 O O . LEU B 1 183 ? 22.734 15.234 11.602 1 81.88 183 LEU B O 1
ATOM 3916 N N . VAL B 1 184 ? 22.625 13.062 12.102 1 78.25 184 VAL B N 1
ATOM 3917 C CA . VAL B 1 184 ? 21.922 13.281 13.359 1 78.25 184 VAL B CA 1
ATOM 3918 C C . VAL B 1 184 ? 22.828 14.047 14.32 1 78.25 184 VAL B C 1
ATOM 3920 O O . VAL B 1 184 ? 22.359 14.938 15.039 1 78.25 184 VAL B O 1
ATOM 3923 N N . TRP B 1 185 ? 24.078 13.703 14.297 1 81.25 185 TRP B N 1
ATOM 3924 C CA . TRP B 1 185 ? 25.031 14.367 15.172 1 81.25 185 TRP B CA 1
ATOM 3925 C C . TRP B 1 185 ? 25.141 15.852 14.844 1 81.25 185 TRP B C 1
ATOM 3927 O O . TRP B 1 185 ? 25.125 16.688 15.734 1 81.25 185 TRP B O 1
ATOM 3937 N N . ARG B 1 186 ? 25.141 16.234 13.664 1 80.81 186 ARG B N 1
ATOM 3938 C CA . ARG B 1 186 ? 25.25 17.641 13.242 1 80.81 186 ARG B CA 1
ATOM 3939 C C . ARG B 1 186 ? 23.984 18.406 13.586 1 80.81 186 ARG B C 1
ATOM 3941 O O . ARG B 1 186 ? 24.047 19.547 14.062 1 80.81 186 ARG B O 1
ATOM 3948 N N . ILE B 1 187 ? 22.906 17.828 13.359 1 73.81 187 ILE B N 1
ATOM 3949 C CA . ILE B 1 187 ? 21.625 18.469 13.664 1 73.81 187 ILE B CA 1
ATOM 3950 C C . ILE B 1 187 ? 21.5 18.688 15.172 1 73.81 187 ILE B C 1
ATOM 3952 O O . ILE B 1 187 ? 21.062 19.734 15.617 1 73.81 187 ILE B O 1
ATOM 3956 N N . TRP B 1 188 ? 21.953 17.656 15.867 1 75.44 188 TRP B N 1
ATOM 3957 C CA . TRP B 1 188 ? 21.922 17.75 17.328 1 75.44 188 TRP B CA 1
ATOM 3958 C C . TRP B 1 188 ? 22.875 18.828 17.828 1 75.44 188 TRP B C 1
ATOM 3960 O O . TRP B 1 188 ? 22.516 19.625 18.703 1 75.44 188 TRP B O 1
ATOM 3970 N N . ARG B 1 189 ? 24 18.922 17.281 1 76.19 189 ARG B N 1
ATOM 3971 C CA . ARG B 1 189 ? 25 19.906 17.688 1 76.19 189 ARG B CA 1
ATOM 3972 C C . ARG B 1 189 ? 24.547 21.328 17.344 1 76.19 189 ARG B C 1
ATOM 3974 O O . ARG B 1 189 ? 24.719 22.25 18.141 1 76.19 189 ARG B O 1
ATOM 3981 N N . THR B 1 190 ? 23.969 21.5 16.188 1 73.75 190 THR B N 1
ATOM 3982 C CA . THR B 1 190 ? 23.469 22.812 15.773 1 73.75 190 THR B CA 1
ATOM 3983 C C . THR B 1 190 ? 22.281 23.234 16.641 1 73.75 190 THR B C 1
ATOM 3985 O O . THR B 1 190 ? 22.141 24.406 16.969 1 73.75 190 THR B O 1
ATOM 3988 N N . GLY B 1 191 ? 21.453 22.266 16.938 1 67.31 191 GLY B N 1
ATOM 3989 C CA . GLY B 1 191 ? 20.344 22.562 17.828 1 67.31 191 GLY B CA 1
ATOM 3990 C C . GLY B 1 191 ? 20.797 22.984 19.219 1 67.31 191 GLY B C 1
ATOM 3991 O O . GLY B 1 191 ? 20.234 23.906 19.797 1 67.31 191 GLY B O 1
ATOM 3992 N N . LYS B 1 192 ? 21.734 22.344 19.703 1 69.31 192 LYS B N 1
ATOM 3993 C CA . LYS B 1 192 ? 22.266 22.672 21.016 1 69.31 192 LYS B CA 1
ATOM 3994 C C . LYS B 1 192 ? 22.938 24.047 21.016 1 69.31 192 LYS B C 1
ATOM 3996 O O . LYS B 1 192 ? 22.859 24.781 22 1 69.31 192 LYS B O 1
ATOM 4001 N N . GLU B 1 193 ? 23.562 24.312 19.984 1 66.38 193 GLU B N 1
ATOM 4002 C CA . GLU B 1 193 ? 24.219 25.609 19.859 1 66.38 193 GLU B CA 1
ATOM 4003 C C . GLU B 1 193 ? 23.188 26.734 19.812 1 66.38 193 GLU B C 1
ATOM 4005 O O . GLU B 1 193 ? 23.375 27.797 20.422 1 66.38 193 GLU B O 1
ATOM 4010 N N . VAL B 1 194 ? 22.156 26.391 19.125 1 61.59 194 VAL B N 1
ATOM 4011 C CA . VAL B 1 194 ? 21.078 27.375 19.031 1 61.59 194 VAL B CA 1
ATOM 4012 C C . VAL B 1 194 ? 20.422 27.547 20.391 1 61.59 194 VAL B C 1
ATOM 4014 O O . VAL B 1 194 ? 20.094 28.672 20.797 1 61.59 194 VAL B O 1
ATOM 4017 N N . ASP B 1 195 ? 20.219 26.453 21.047 1 60.31 195 ASP B N 1
ATOM 4018 C CA . ASP B 1 195 ? 19.656 26.5 22.391 1 60.31 195 ASP B CA 1
ATOM 4019 C C . ASP B 1 195 ? 20.578 27.25 23.359 1 60.31 195 ASP B C 1
ATOM 4021 O O . ASP B 1 195 ? 20.109 27.984 24.219 1 60.31 195 ASP B O 1
ATOM 4025 N N . ARG B 1 196 ? 21.734 27.062 23.266 1 58.47 196 ARG B N 1
ATOM 4026 C CA . ARG B 1 196 ? 22.719 27.734 24.109 1 58.47 196 ARG B CA 1
ATOM 4027 C C . ARG B 1 196 ? 22.734 29.234 23.859 1 58.47 196 ARG B C 1
ATOM 4029 O O . ARG B 1 196 ? 22.906 30.031 24.781 1 58.47 196 ARG B O 1
ATOM 4036 N N . CYS B 1 197 ? 22.531 29.484 22.688 1 52.97 197 CYS B N 1
ATOM 4037 C CA . CYS B 1 197 ? 22.547 30.906 22.344 1 52.97 197 CYS B CA 1
ATOM 4038 C C . CYS B 1 197 ? 21.25 31.594 22.797 1 52.97 197 CYS B C 1
ATOM 4040 O O . CYS B 1 197 ? 21.281 32.75 23.203 1 52.97 197 CYS B O 1
ATOM 4042 N N . ILE B 1 198 ? 20.125 30.766 22.656 1 50.53 198 ILE B N 1
ATOM 4043 C CA . ILE B 1 198 ? 18.859 31.344 23.062 1 50.53 198 ILE B CA 1
ATOM 4044 C C . ILE B 1 198 ? 18.719 31.281 24.578 1 50.53 198 ILE B C 1
ATOM 4046 O O . ILE B 1 198 ? 18.062 32.125 25.188 1 50.53 198 ILE B O 1
ATOM 4050 N N . ASN B 1 199 ? 19.062 30.25 25.234 1 44.94 199 ASN B N 1
ATOM 4051 C CA . ASN B 1 199 ? 19.016 30.25 26.688 1 44.94 199 ASN B CA 1
ATOM 4052 C C . ASN B 1 199 ? 19.891 31.359 27.281 1 44.94 199 ASN B C 1
ATOM 4054 O O . ASN B 1 199 ? 20.297 31.297 28.438 1 44.94 199 ASN B O 1
ATOM 4058 N N . TYR B 1 200 ? 20.438 32.406 26.688 1 39.56 200 TYR B N 1
ATOM 4059 C CA . TYR B 1 200 ? 20.812 33.562 27.484 1 39.56 200 TYR B CA 1
ATOM 4060 C C . TYR B 1 200 ? 19.641 34.031 28.344 1 39.56 200 TYR B C 1
ATOM 4062 O O . TYR B 1 200 ? 18.484 33.875 27.953 1 39.56 200 TYR B O 1
ATOM 4070 N N . PRO B 1 201 ? 19.75 34.812 29.688 1 38.34 201 PRO B N 1
ATOM 4071 C CA . PRO B 1 201 ? 18.812 35.062 30.766 1 38.34 201 PRO B CA 1
ATOM 4072 C C . PRO B 1 201 ? 17.422 35.469 30.266 1 38.34 201 PRO B C 1
ATOM 4074 O O . PRO B 1 201 ? 16.406 35.062 30.859 1 38.34 201 PRO B O 1
ATOM 4077 N N . GLU B 1 202 ? 17.25 36.969 29.984 1 36.03 202 GLU B N 1
ATOM 4078 C CA . GLU B 1 202 ? 16.094 37.812 30.266 1 36.03 202 GLU B CA 1
ATOM 4079 C C . GLU B 1 202 ? 14.852 37.312 29.531 1 36.03 202 GLU B C 1
ATOM 4081 O O . GLU B 1 202 ? 13.859 36.906 30.156 1 36.03 202 GLU B O 1
ATOM 4086 N N . ASP B 1 203 ? 14.164 38.219 28.516 1 33 203 ASP B N 1
ATOM 4087 C CA . ASP B 1 203 ? 12.789 38.594 28.203 1 33 203 ASP B CA 1
ATOM 4088 C C . ASP B 1 203 ? 12.164 37.562 27.25 1 33 203 ASP B C 1
ATOM 4090 O O . ASP B 1 203 ? 10.938 37.531 27.094 1 33 203 ASP B O 1
ATOM 4094 N N . SER B 1 204 ? 12.711 37.312 25.953 1 36.19 204 SER B N 1
ATOM 4095 C CA . SER B 1 204 ? 11.742 37.219 24.859 1 36.19 204 SER B CA 1
ATOM 4096 C C . SER B 1 204 ? 11.164 35.812 24.75 1 36.19 204 SER B C 1
ATOM 4098 O O . SER B 1 204 ? 11.891 34.844 24.891 1 36.19 204 SER B O 1
ATOM 4100 N N . GLY B 1 205 ? 9.906 35.406 25.078 1 36.34 205 GLY B N 1
ATOM 4101 C CA . GLY B 1 205 ? 8.828 34.438 24.906 1 36.34 205 GLY B CA 1
ATOM 4102 C C . GLY B 1 205 ? 9.047 33.531 23.734 1 36.34 205 GLY B C 1
ATOM 4103 O O . GLY B 1 205 ? 8.18 32.688 23.422 1 36.34 205 GLY B O 1
ATOM 4104 N N . LEU B 1 206 ? 9.797 34 22.797 1 37.66 206 LEU B N 1
ATOM 4105 C CA . LEU B 1 206 ? 9.922 33.312 21.516 1 37.66 206 LEU B CA 1
ATOM 4106 C C . LEU B 1 206 ? 10.672 31.984 21.703 1 37.66 206 LEU B C 1
ATOM 4108 O O . LEU B 1 206 ? 10.742 31.172 20.766 1 37.66 206 LEU B O 1
ATOM 4112 N N . ASN B 1 207 ? 11.422 31.781 22.797 1 41.16 207 ASN B N 1
ATOM 4113 C CA . ASN B 1 207 ? 12.461 30.781 23.031 1 41.16 207 ASN B CA 1
ATOM 4114 C C . ASN B 1 207 ? 11.891 29.375 22.969 1 41.16 207 ASN B C 1
ATOM 4116 O O . ASN B 1 207 ? 12.641 28.406 22.797 1 41.16 207 ASN B O 1
ATOM 4120 N N . ALA B 1 208 ? 10.781 29.141 23.469 1 42.09 208 ALA B N 1
ATOM 4121 C CA . ALA B 1 208 ? 10.312 27.812 23.797 1 42.09 208 ALA B CA 1
ATOM 4122 C C . ALA B 1 208 ? 9.969 27.016 22.547 1 42.09 208 ALA B C 1
ATOM 4124 O O . ALA B 1 208 ? 9.938 25.781 22.547 1 42.09 208 ALA B O 1
ATOM 4125 N N . TYR B 1 209 ? 9.656 27.594 21.375 1 43.59 209 TYR B N 1
ATOM 4126 C CA . TYR B 1 209 ? 9.039 26.906 20.234 1 43.59 209 TYR B CA 1
ATOM 4127 C C . TYR B 1 209 ? 10.094 26.266 19.344 1 43.59 209 TYR B C 1
ATOM 4129 O O . TYR B 1 209 ? 9.875 25.203 18.766 1 43.59 209 TYR B O 1
ATOM 4137 N N . ARG B 1 210 ? 11.43 26.781 19.25 1 50.72 210 ARG B N 1
ATOM 4138 C CA . ARG B 1 210 ? 12.414 26.375 18.25 1 50.72 210 ARG B CA 1
ATOM 4139 C C . ARG B 1 210 ? 13.062 25.047 18.625 1 50.72 210 ARG B C 1
ATOM 4141 O O . ARG B 1 210 ? 13.25 24.188 17.766 1 50.72 210 ARG B O 1
ATOM 4148 N N . PRO B 1 211 ? 13.438 24.781 19.984 1 51.66 211 PRO B N 1
ATOM 4149 C CA . PRO B 1 211 ? 14.055 23.5 20.297 1 51.66 211 PRO B CA 1
ATOM 4150 C C . PRO B 1 211 ? 13.148 22.312 19.969 1 51.66 211 PRO B C 1
ATOM 4152 O O . PRO B 1 211 ? 13.633 21.25 19.578 1 51.66 211 PRO B O 1
ATOM 4155 N N . ARG B 1 212 ? 11.898 22.594 19.953 1 57.25 212 ARG B N 1
ATOM 4156 C CA . ARG B 1 212 ? 10.961 21.516 19.719 1 57.25 212 ARG B CA 1
ATOM 4157 C C . ARG B 1 212 ? 10.906 21.156 18.234 1 57.25 212 ARG B C 1
ATOM 4159 O O . ARG B 1 212 ? 10.766 19.984 17.875 1 57.25 212 ARG B O 1
ATOM 4166 N N . TYR B 1 213 ? 11.328 22.203 17.469 1 60.06 213 TYR B N 1
ATOM 4167 C CA . TYR B 1 213 ? 11.258 21.969 16.016 1 60.06 213 TYR B CA 1
ATOM 4168 C C . TYR B 1 213 ? 12.445 21.141 15.547 1 60.06 213 TYR B C 1
ATOM 4170 O O . TYR B 1 213 ? 12.281 20.234 14.727 1 60.06 213 TYR B O 1
ATOM 4178 N N . ILE B 1 214 ? 13.609 21.438 16.094 1 62.72 214 ILE B N 1
ATOM 4179 C CA . ILE B 1 214 ? 14.82 20.734 15.688 1 62.72 214 ILE B CA 1
ATOM 4180 C C . ILE B 1 214 ? 14.742 19.281 16.156 1 62.72 214 ILE B C 1
ATOM 4182 O O . ILE B 1 214 ? 15.141 18.359 15.43 1 62.72 214 ILE B O 1
ATOM 4186 N N . GLN B 1 215 ? 14.148 19.109 17.266 1 68.69 215 GLN B N 1
ATOM 4187 C CA . GLN B 1 215 ? 14.023 17.75 17.797 1 68.69 215 GLN B CA 1
ATOM 4188 C C . GLN B 1 215 ? 13.055 16.922 16.969 1 68.69 215 GLN B C 1
ATOM 4190 O O . GLN B 1 215 ? 13.297 15.742 16.719 1 68.69 215 GLN B O 1
ATOM 4195 N N . LYS B 1 216 ? 12.078 17.609 16.578 1 68.25 216 LYS B N 1
ATOM 4196 C CA . LYS B 1 216 ? 11.086 16.891 15.781 1 68.25 216 LYS B CA 1
ATOM 4197 C C . LYS B 1 216 ? 11.641 16.516 14.406 1 68.25 216 LYS B C 1
ATOM 4199 O O . LYS B 1 216 ? 11.383 15.43 13.898 1 68.25 216 LYS B O 1
ATOM 4204 N N . SER B 1 217 ? 12.43 17.422 13.938 1 67.06 217 SER B N 1
ATOM 4205 C CA . SER B 1 217 ? 13.047 17.141 12.648 1 67.06 217 SER B CA 1
ATOM 4206 C C . SER B 1 217 ? 14.07 16.016 12.75 1 67.06 217 SER B C 1
ATOM 4208 O O . SER B 1 217 ? 14.133 15.148 11.883 1 67.06 217 SER B O 1
ATOM 4210 N N . MET B 1 218 ? 14.828 16.062 13.828 1 71.12 218 MET B N 1
ATOM 4211 C CA . MET B 1 218 ? 15.828 15.031 14.055 1 71.12 218 MET B CA 1
ATOM 4212 C C . MET B 1 218 ? 15.172 13.664 14.234 1 71.12 218 MET B C 1
ATOM 4214 O O . MET B 1 218 ? 15.641 12.664 13.695 1 71.12 218 MET B O 1
ATOM 4218 N N . ARG B 1 219 ? 14.109 13.68 14.898 1 73.44 219 ARG B N 1
ATOM 4219 C CA . ARG B 1 219 ? 13.406 12.422 15.133 1 73.44 219 ARG B CA 1
ATOM 4220 C C . ARG B 1 219 ? 12.844 11.859 13.828 1 73.44 219 ARG B C 1
ATOM 4222 O O . ARG B 1 219 ? 12.891 10.648 13.602 1 73.44 219 ARG B O 1
ATOM 4229 N N . ALA B 1 220 ? 12.445 12.719 13 1 73.25 220 ALA B N 1
ATOM 4230 C CA . ALA B 1 220 ? 11.891 12.297 11.711 1 73.25 220 ALA B CA 1
ATOM 4231 C C . ALA B 1 220 ? 12.969 11.656 10.836 1 73.25 220 ALA B C 1
ATOM 4233 O O . ALA B 1 220 ? 12.727 10.633 10.188 1 73.25 220 ALA B O 1
ATOM 4234 N N . ILE B 1 221 ? 14.109 12.188 10.898 1 73.38 221 ILE B N 1
ATOM 4235 C CA . ILE B 1 221 ? 15.211 11.703 10.078 1 73.38 221 ILE B CA 1
ATOM 4236 C C . ILE B 1 221 ? 15.711 10.367 10.633 1 73.38 221 ILE B C 1
ATOM 4238 O O . ILE B 1 221 ? 15.938 9.422 9.875 1 73.38 221 ILE B O 1
ATOM 4242 N N . VAL B 1 222 ? 15.789 10.336 11.898 1 76.69 222 VAL B N 1
ATOM 4243 C CA . VAL B 1 222 ? 16.297 9.133 12.555 1 76.69 222 VAL B CA 1
ATOM 4244 C C . VAL B 1 222 ? 15.312 7.984 12.352 1 76.69 222 VAL B C 1
ATOM 4246 O O . VAL B 1 222 ? 15.711 6.871 12 1 76.69 222 VAL B O 1
ATOM 4249 N N . GLU B 1 223 ? 14.094 8.281 12.492 1 78.19 223 GLU B N 1
ATOM 4250 C CA . GLU B 1 223 ? 13.07 7.246 12.367 1 78.19 223 GLU B CA 1
ATOM 4251 C C . GLU B 1 223 ? 12.992 6.73 10.93 1 78.19 223 GLU B C 1
ATOM 4253 O O . GLU B 1 223 ? 12.906 5.52 10.703 1 78.19 223 GLU B O 1
ATOM 4258 N N . SER B 1 224 ? 12.969 7.605 10.039 1 80.5 224 SER B N 1
ATOM 4259 C CA . SER B 1 224 ? 12.922 7.203 8.633 1 80.5 224 SER B CA 1
ATOM 4260 C C . SER B 1 224 ? 14.188 6.445 8.242 1 80.5 224 SER B C 1
ATOM 4262 O O . SER B 1 224 ? 14.117 5.43 7.543 1 80.5 224 SER B O 1
ATOM 4264 N N . GLY B 1 225 ? 15.352 6.926 8.688 1 77.69 225 GLY B N 1
ATOM 4265 C CA . GLY B 1 225 ? 16.609 6.234 8.422 1 77.69 225 GLY B CA 1
ATOM 4266 C C . GLY B 1 225 ? 16.656 4.84 9.016 1 77.69 225 GLY B C 1
ATOM 4267 O O . GLY B 1 225 ? 17.188 3.916 8.398 1 77.69 225 GLY B O 1
ATOM 4268 N N . LEU B 1 226 ? 16.047 4.738 10.148 1 82.12 226 LEU B N 1
ATOM 4269 C CA . LEU B 1 226 ? 16.047 3.451 10.836 1 82.12 226 LEU B CA 1
ATOM 4270 C C . LEU B 1 226 ? 15.195 2.432 10.078 1 82.12 226 LEU B C 1
ATOM 4272 O O . LEU B 1 226 ? 15.539 1.247 10.039 1 82.12 226 LEU B O 1
ATOM 4276 N N . ILE B 1 227 ? 14.164 2.91 9.492 1 85.69 227 ILE B N 1
ATOM 4277 C CA . ILE B 1 227 ? 13.305 2.01 8.734 1 85.69 227 ILE B CA 1
ATOM 4278 C C . ILE B 1 227 ? 14.086 1.418 7.562 1 85.69 227 ILE B C 1
ATOM 4280 O O . ILE B 1 227 ? 14.086 0.202 7.359 1 85.69 227 ILE B O 1
ATOM 4284 N N . TYR B 1 228 ? 14.727 2.195 6.875 1 87.12 228 TYR B N 1
ATOM 4285 C CA . TYR B 1 228 ? 15.484 1.725 5.715 1 87.12 228 TYR B CA 1
ATOM 4286 C C . TYR B 1 228 ? 16.656 0.862 6.145 1 87.12 228 TYR B C 1
ATOM 4288 O O . TYR B 1 228 ? 16.891 -0.208 5.578 1 87.12 228 TYR B O 1
ATOM 4296 N N . THR B 1 229 ? 17.359 1.289 7.152 1 86.06 229 THR B N 1
ATOM 4297 C CA . THR B 1 229 ? 18.531 0.56 7.613 1 86.06 229 THR B CA 1
ATOM 4298 C C . THR B 1 229 ? 18.141 -0.812 8.156 1 86.06 229 THR B C 1
ATOM 4300 O O . THR B 1 229 ? 18.859 -1.792 7.957 1 86.06 229 THR B O 1
ATOM 4303 N N . THR B 1 230 ? 17.078 -0.85 8.797 1 88.56 230 THR B N 1
ATOM 4304 C CA . THR B 1 230 ? 16.609 -2.135 9.312 1 88.56 230 THR B CA 1
ATOM 4305 C C . THR B 1 230 ? 16.297 -3.096 8.172 1 88.56 230 THR B C 1
ATOM 4307 O O . THR B 1 230 ? 16.656 -4.273 8.234 1 88.56 230 THR B O 1
ATOM 4310 N N . THR B 1 231 ? 15.68 -2.555 7.199 1 90.56 231 THR B N 1
ATOM 4311 C CA . THR B 1 231 ? 15.328 -3.402 6.062 1 90.56 231 THR B CA 1
ATOM 4312 C C . THR B 1 231 ? 16.594 -3.9 5.355 1 90.56 231 THR B C 1
ATOM 4314 O O . THR B 1 231 ? 16.672 -5.074 4.988 1 90.56 231 THR B O 1
ATOM 4317 N N . VAL B 1 232 ? 17.531 -3.084 5.219 1 90.19 232 VAL B N 1
ATOM 4318 C CA . VAL B 1 232 ? 18.781 -3.453 4.551 1 90.19 232 VAL B CA 1
ATOM 4319 C C . VAL B 1 232 ? 19.562 -4.426 5.422 1 90.19 232 VAL B C 1
ATOM 4321 O O . VAL B 1 232 ? 20.172 -5.367 4.914 1 90.19 232 VAL B O 1
ATOM 4324 N N . PHE B 1 233 ? 19.484 -4.227 6.637 1 89.81 233 PHE B N 1
ATOM 4325 C CA . PHE B 1 233 ? 20.188 -5.109 7.57 1 89.81 233 PHE B CA 1
ATOM 4326 C C . PHE B 1 233 ? 19.578 -6.508 7.551 1 89.81 233 PHE B C 1
ATOM 4328 O O . PHE B 1 233 ? 20.297 -7.504 7.559 1 89.81 233 PHE B O 1
ATOM 4335 N N . VAL B 1 234 ? 18.312 -6.566 7.523 1 91.75 234 VAL B N 1
ATOM 4336 C CA . VAL B 1 234 ? 17.641 -7.855 7.438 1 91.75 234 VAL B CA 1
ATOM 4337 C C . VAL B 1 234 ? 18.016 -8.547 6.129 1 91.75 234 VAL B C 1
ATOM 4339 O O . VAL B 1 234 ? 18.219 -9.766 6.102 1 91.75 234 VAL B O 1
ATOM 4342 N N . THR B 1 235 ? 18.078 -7.742 5.152 1 91.81 235 THR B N 1
ATOM 4343 C CA . THR B 1 235 ? 18.469 -8.305 3.865 1 91.81 235 THR B CA 1
ATOM 4344 C C . THR B 1 235 ? 19.891 -8.867 3.934 1 91.81 235 THR B C 1
ATOM 4346 O O . THR B 1 235 ? 20.156 -9.938 3.383 1 91.81 235 THR B O 1
ATOM 4349 N N . PHE B 1 236 ? 20.734 -8.195 4.605 1 90.06 236 PHE B N 1
ATOM 4350 C CA . PHE B 1 236 ? 22.109 -8.641 4.801 1 90.06 236 PHE B CA 1
ATOM 4351 C C . PHE B 1 236 ? 22.156 -9.953 5.57 1 90.06 236 PHE B C 1
ATOM 4353 O O . PHE B 1 236 ? 22.844 -10.898 5.172 1 90.06 236 PHE B O 1
ATOM 4360 N N . LEU B 1 237 ? 21.359 -10.07 6.598 1 90.25 237 LEU B N 1
ATOM 4361 C CA . LEU B 1 237 ? 21.344 -11.266 7.434 1 90.25 237 LEU B CA 1
ATOM 4362 C C . LEU B 1 237 ? 20.812 -12.469 6.656 1 90.25 237 LEU B C 1
ATOM 4364 O O . LEU B 1 237 ? 21.359 -13.57 6.75 1 90.25 237 LEU B O 1
ATOM 4368 N N . VAL B 1 238 ? 19.797 -12.211 5.918 1 91.06 238 VAL B N 1
ATOM 4369 C CA . VAL B 1 238 ? 19.219 -13.305 5.148 1 91.06 238 VAL B CA 1
ATOM 4370 C C . VAL B 1 238 ? 20.156 -13.711 4.023 1 91.06 238 VAL B C 1
ATOM 4372 O O . VAL B 1 238 ? 20.281 -14.898 3.715 1 91.06 238 VAL B O 1
ATOM 4375 N N . SER B 1 239 ? 20.781 -12.758 3.473 1 87.75 239 SER B N 1
ATOM 4376 C CA . SER B 1 239 ? 21.734 -13.062 2.416 1 87.75 239 SER B CA 1
ATOM 4377 C C . SER B 1 239 ? 22.891 -13.906 2.947 1 87.75 239 SER B C 1
ATOM 4379 O O . SER B 1 239 ? 23.422 -14.766 2.238 1 87.75 239 SER B O 1
ATOM 4381 N N . ALA B 1 240 ? 23.266 -13.758 4.129 1 87.44 240 ALA B N 1
ATOM 4382 C CA . ALA B 1 240 ? 24.375 -14.484 4.746 1 87.44 240 ALA B CA 1
ATOM 4383 C C . ALA B 1 240 ? 24 -15.945 4.984 1 87.44 240 ALA B C 1
ATOM 4385 O O . ALA B 1 240 ? 24.875 -16.812 5.059 1 87.44 240 ALA B O 1
ATOM 4386 N N . THR B 1 241 ? 22.719 -16.281 5.055 1 86.56 241 THR B N 1
ATOM 4387 C CA . THR B 1 241 ? 22.281 -17.656 5.254 1 86.56 241 THR B CA 1
ATOM 4388 C C . THR B 1 241 ? 22.234 -18.406 3.928 1 86.56 241 THR B C 1
ATOM 4390 O O . THR B 1 241 ? 22.188 -19.641 3.908 1 86.56 241 THR B O 1
ATOM 4393 N N . GLY B 1 242 ? 22.266 -17.719 2.861 1 82.56 242 GLY B N 1
ATOM 4394 C CA . GLY B 1 242 ? 22.219 -18.344 1.545 1 82.56 242 GLY B CA 1
ATOM 4395 C C . GLY B 1 242 ? 20.828 -18.828 1.17 1 82.56 242 GLY B C 1
ATOM 4396 O O . GLY B 1 242 ? 20.688 -19.703 0.31 1 82.56 242 GLY B O 1
ATOM 4397 N N . SER B 1 243 ? 19.906 -18.391 1.837 1 84.75 243 SER B N 1
ATOM 4398 C CA . SER B 1 243 ? 18.531 -18.812 1.586 1 84.75 243 SER B CA 1
ATOM 4399 C C . SER B 1 243 ? 17.891 -17.984 0.481 1 84.75 243 SER B C 1
ATOM 4401 O O . SER B 1 243 ? 18.266 -16.828 0.265 1 84.75 243 SER B O 1
ATOM 4403 N N . ASN B 1 244 ? 17 -18.609 -0.246 1 87.62 244 ASN B N 1
ATOM 4404 C CA . ASN B 1 244 ? 16.25 -17.906 -1.288 1 87.62 244 ASN B CA 1
ATOM 4405 C C . ASN B 1 244 ? 15.281 -16.891 -0.696 1 87.62 244 ASN B C 1
ATOM 4407 O O . ASN B 1 244 ? 14.664 -16.109 -1.429 1 87.62 244 ASN B O 1
ATOM 4411 N N . ALA B 1 245 ? 15.258 -16.844 0.58 1 88.38 245 ALA B N 1
ATOM 4412 C CA . ALA B 1 245 ? 14.352 -15.906 1.242 1 88.38 245 ALA B CA 1
ATOM 4413 C C . ALA B 1 245 ? 14.844 -14.469 1.094 1 88.38 245 ALA B C 1
ATOM 4415 O O . ALA B 1 245 ? 14.156 -13.523 1.491 1 88.38 245 ALA B O 1
ATOM 4416 N N . ILE B 1 246 ? 15.984 -14.297 0.477 1 87.31 246 ILE B N 1
ATOM 4417 C CA . ILE B 1 246 ? 16.594 -12.977 0.3 1 87.31 246 ILE B CA 1
ATOM 4418 C C . ILE B 1 246 ? 15.688 -12.109 -0.576 1 87.31 246 ILE B C 1
ATOM 4420 O O . ILE B 1 246 ? 15.688 -10.883 -0.457 1 87.31 246 ILE B O 1
ATOM 4424 N N . TYR B 1 247 ? 14.859 -12.703 -1.387 1 88.38 247 TYR B N 1
ATOM 4425 C CA . TYR B 1 247 ? 14.023 -11.961 -2.332 1 88.38 247 TYR B CA 1
ATOM 4426 C C . TYR B 1 247 ? 12.961 -11.156 -1.604 1 88.38 247 TYR B C 1
ATOM 4428 O O . TYR B 1 247 ? 12.539 -10.094 -2.08 1 88.38 247 TYR B O 1
ATOM 4436 N N . ILE B 1 248 ? 12.578 -11.547 -0.466 1 92.44 248 ILE B N 1
ATOM 4437 C CA . ILE B 1 248 ? 11.523 -10.883 0.288 1 92.44 248 ILE B CA 1
ATOM 4438 C C . ILE B 1 248 ? 12.039 -9.562 0.852 1 92.44 248 ILE B C 1
ATOM 4440 O O . ILE B 1 248 ? 11.555 -8.492 0.484 1 92.44 248 ILE B O 1
ATOM 4444 N N . PRO B 1 249 ? 13.094 -9.664 1.61 1 92.19 249 PRO B N 1
ATOM 4445 C CA . PRO B 1 249 ? 13.586 -8.398 2.152 1 92.19 249 PRO B CA 1
ATOM 4446 C C . PRO B 1 249 ? 14.211 -7.5 1.088 1 92.19 249 PRO B C 1
ATOM 4448 O O . PRO B 1 249 ? 14.172 -6.273 1.206 1 92.19 249 PRO B O 1
ATOM 4451 N N . ALA B 1 250 ? 14.75 -8.023 0.081 1 90.31 250 ALA B N 1
ATOM 4452 C CA . ALA B 1 250 ? 15.336 -7.227 -0.991 1 90.31 250 ALA B CA 1
ATOM 4453 C C . ALA B 1 250 ? 14.266 -6.402 -1.707 1 90.31 250 ALA B C 1
ATOM 4455 O O . ALA B 1 250 ? 14.461 -5.215 -1.966 1 90.31 250 ALA B O 1
ATOM 4456 N N . ASP B 1 251 ? 13.164 -7.023 -1.929 1 92.56 251 ASP B N 1
ATOM 4457 C CA . ASP B 1 251 ? 12.07 -6.324 -2.594 1 92.56 251 ASP B CA 1
ATOM 4458 C C . ASP B 1 251 ? 11.453 -5.27 -1.674 1 92.56 251 ASP B C 1
ATOM 4460 O O . ASP B 1 251 ? 11.039 -4.203 -2.135 1 92.56 251 ASP B O 1
ATOM 4464 N N . MET B 1 252 ? 11.469 -5.613 -0.491 1 92.56 252 MET B N 1
ATOM 4465 C CA . MET B 1 252 ? 10.953 -4.656 0.482 1 92.56 252 MET B CA 1
ATOM 4466 C C . MET B 1 252 ? 11.867 -3.438 0.581 1 92.56 252 MET B C 1
ATOM 4468 O O . MET B 1 252 ? 11.391 -2.309 0.709 1 92.56 252 MET B O 1
ATOM 4472 N N . SER B 1 253 ? 13.117 -3.693 0.511 1 90.94 253 SER B N 1
ATOM 4473 C CA . SER B 1 253 ? 14.094 -2.621 0.672 1 90.94 253 SER B CA 1
ATOM 4474 C C . SER B 1 253 ? 14.016 -1.623 -0.478 1 90.94 253 SER B C 1
ATOM 4476 O O . SER B 1 25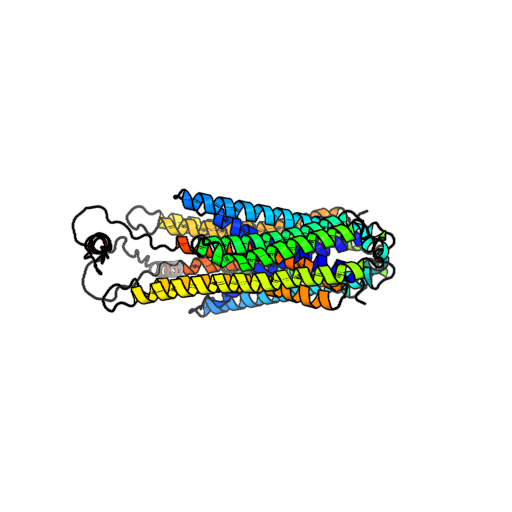3 ? 14.219 -0.424 -0.281 1 90.94 253 SER B O 1
ATOM 4478 N N . LEU B 1 254 ? 13.711 -2.076 -1.604 1 92.5 254 LEU B N 1
ATOM 4479 C CA . LEU B 1 254 ? 13.586 -1.21 -2.77 1 92.5 254 LEU B CA 1
ATOM 4480 C C . LEU B 1 254 ? 12.469 -0.185 -2.566 1 92.5 254 LEU B C 1
ATOM 4482 O O . LEU B 1 254 ? 12.672 1.008 -2.807 1 92.5 254 LEU B O 1
ATOM 4486 N N . GLN B 1 255 ? 11.398 -0.616 -2.061 1 93.81 255 GLN B N 1
ATOM 4487 C CA . GLN B 1 255 ? 10.266 0.281 -1.855 1 93.81 255 GLN B CA 1
ATOM 4488 C C . GLN B 1 255 ? 10.477 1.166 -0.631 1 93.81 255 GLN B C 1
ATOM 4490 O O . GLN B 1 255 ? 10.086 2.336 -0.629 1 93.81 255 GLN B O 1
ATOM 4495 N N . THR B 1 256 ? 11.094 0.578 0.344 1 92.94 256 THR B N 1
ATOM 4496 C CA . THR B 1 256 ? 11.312 1.329 1.576 1 92.94 256 THR B CA 1
ATOM 4497 C C . THR B 1 256 ? 12.258 2.502 1.334 1 92.94 256 THR B C 1
ATOM 4499 O O . THR B 1 256 ? 12.109 3.561 1.95 1 92.94 256 THR B O 1
ATOM 4502 N N . ALA B 1 257 ? 13.164 2.355 0.4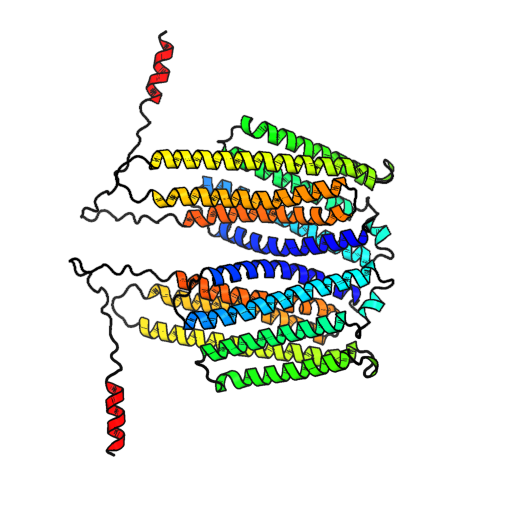34 1 92 257 ALA B N 1
ATOM 4503 C CA . ALA B 1 257 ? 14.062 3.453 0.087 1 92 257 ALA B CA 1
ATOM 4504 C C . ALA B 1 257 ? 13.281 4.668 -0.402 1 92 257 ALA B C 1
ATOM 4506 O O . ALA B 1 257 ? 13.547 5.797 0.016 1 92 257 ALA B O 1
ATOM 4507 N N . GLY B 1 258 ? 12.32 4.414 -1.236 1 91.44 258 GLY B N 1
ATOM 4508 C CA . GLY B 1 258 ? 11.477 5.496 -1.723 1 91.44 258 GLY B CA 1
ATOM 4509 C C . GLY B 1 258 ? 10.586 6.086 -0.648 1 91.44 258 GLY B C 1
ATOM 4510 O O . GLY B 1 258 ? 10.391 7.301 -0.593 1 91.44 258 GLY B O 1
ATOM 4511 N N . ILE B 1 259 ? 10.078 5.227 0.167 1 92.38 259 ILE B N 1
ATOM 4512 C CA . ILE B 1 259 ? 9.203 5.664 1.249 1 92.38 259 ILE B CA 1
ATOM 4513 C C . ILE B 1 259 ? 9.961 6.605 2.182 1 92.38 259 ILE B C 1
ATOM 4515 O O . ILE B 1 259 ? 9.469 7.676 2.531 1 92.38 259 ILE B O 1
ATOM 4519 N N . VAL B 1 260 ? 11.125 6.191 2.572 1 88.88 260 VAL B N 1
ATOM 4520 C CA . VAL B 1 260 ? 11.938 6.957 3.514 1 88.88 260 VAL B CA 1
ATOM 4521 C C . VAL B 1 260 ? 12.297 8.305 2.904 1 88.88 260 VAL B C 1
ATOM 4523 O O . VAL B 1 260 ? 12.25 9.336 3.582 1 88.88 260 VAL B O 1
ATOM 4526 N N . PHE B 1 261 ? 12.617 8.336 1.683 1 88.19 261 PHE B N 1
ATOM 4527 C CA . PHE B 1 261 ? 12.93 9.586 0.995 1 88.19 261 PHE B CA 1
ATOM 4528 C C . PHE B 1 261 ? 11.734 10.531 1.035 1 88.19 261 PHE B C 1
ATOM 4530 O O . PHE B 1 261 ? 11.883 11.711 1.371 1 88.19 261 PHE B O 1
ATOM 4537 N N . ASN B 1 262 ? 10.625 10.023 0.745 1 88.88 262 ASN B N 1
ATOM 4538 C CA . ASN B 1 262 ? 9.406 10.836 0.728 1 88.88 262 ASN B CA 1
ATOM 4539 C C . ASN B 1 262 ? 9.062 11.352 2.121 1 88.88 262 ASN B C 1
ATOM 4541 O O . ASN B 1 262 ? 8.641 12.5 2.273 1 88.88 262 ASN B O 1
ATOM 4545 N N . LEU B 1 263 ? 9.211 10.5 3.029 1 85.56 263 LEU B N 1
ATOM 4546 C CA . LEU B 1 263 ? 8.875 10.891 4.395 1 85.56 263 LEU B CA 1
ATOM 4547 C C . LEU B 1 263 ? 9.789 12.008 4.883 1 85.56 263 LEU B C 1
ATOM 4549 O O . LEU B 1 263 ? 9.336 12.938 5.555 1 85.56 263 LEU B O 1
ATOM 4553 N N . ILE B 1 264 ? 10.992 11.922 4.523 1 81 264 ILE B N 1
ATOM 4554 C CA . ILE B 1 264 ? 11.953 12.938 4.934 1 81 264 ILE B CA 1
ATOM 4555 C C . ILE B 1 264 ? 11.594 14.273 4.289 1 81 264 ILE 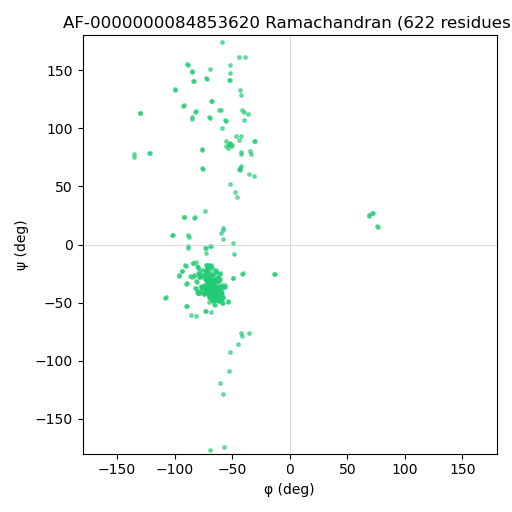B C 1
ATOM 4557 O O . ILE B 1 264 ? 11.648 15.32 4.938 1 81 264 ILE B O 1
ATOM 4561 N N . ILE B 1 265 ? 11.148 14.258 3.1 1 80.94 265 ILE B N 1
ATOM 4562 C CA . ILE B 1 265 ? 10.781 15.477 2.377 1 80.94 265 ILE B CA 1
ATOM 4563 C C . ILE B 1 265 ? 9.516 16.078 2.98 1 80.94 265 ILE B C 1
ATOM 4565 O O . ILE B 1 265 ? 9.445 17.281 3.219 1 80.94 265 ILE B O 1
ATOM 4569 N N . VAL B 1 266 ? 8.586 15.281 3.223 1 80.62 266 VAL B N 1
ATOM 4570 C CA . VAL B 1 266 ? 7.309 15.75 3.74 1 80.62 266 VAL B CA 1
ATOM 4571 C C . VAL B 1 266 ? 7.5 16.359 5.129 1 80.62 266 VAL B C 1
ATOM 4573 O O . VAL B 1 266 ? 6.93 17.406 5.445 1 80.62 266 VAL B O 1
ATOM 4576 N N . ARG B 1 267 ? 8.258 15.828 5.812 1 73.44 267 ARG B N 1
ATOM 4577 C CA . ARG B 1 267 ? 8.453 16.281 7.184 1 73.44 267 ARG B CA 1
ATOM 4578 C C . ARG B 1 267 ? 9.375 17.5 7.234 1 73.44 267 ARG B C 1
ATOM 4580 O O . ARG B 1 267 ? 9.25 18.328 8.125 1 73.44 267 ARG B O 1
ATOM 4587 N N . SER B 1 268 ? 10.25 17.609 6.418 1 67.56 268 SER B N 1
ATOM 4588 C CA . SER B 1 268 ? 11.188 18.734 6.387 1 67.56 268 SER B CA 1
ATOM 4589 C C . SER B 1 268 ? 10.492 20 5.926 1 67.56 268 SER B C 1
ATOM 4591 O O . SER B 1 268 ? 10.75 21.07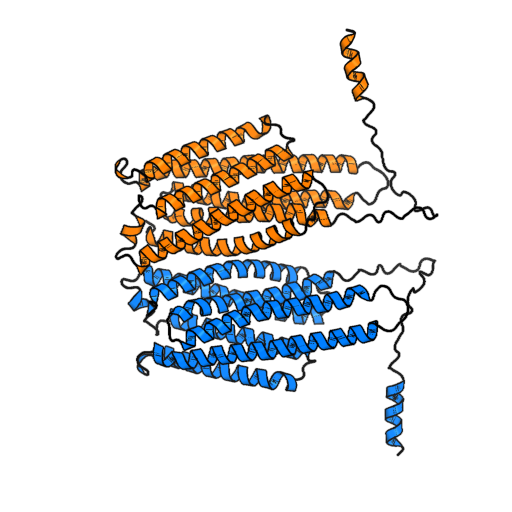8 6.469 1 67.56 268 SER B O 1
ATOM 4593 N N . ILE B 1 269 ? 9.508 19.922 4.91 1 60.78 269 ILE B N 1
ATOM 4594 C CA . ILE B 1 269 ? 8.898 21.109 4.32 1 60.78 269 ILE B CA 1
ATOM 4595 C C . ILE B 1 269 ? 7.645 21.484 5.109 1 60.78 269 ILE B C 1
ATOM 4597 O O . ILE B 1 269 ? 7.336 22.672 5.258 1 60.78 269 ILE B O 1
ATOM 4601 N N . GLY B 1 270 ? 6.652 20.562 5.344 1 53.56 270 GLY B N 1
ATOM 4602 C CA . GLY B 1 270 ? 5.418 20.875 6.047 1 53.56 270 GLY B CA 1
ATOM 4603 C C . GLY B 1 270 ? 5.625 21.766 7.262 1 53.56 270 GLY B C 1
ATOM 4604 O O . GLY B 1 270 ? 4.762 22.578 7.602 1 53.56 270 GLY B O 1
ATOM 4605 N N . ARG B 1 271 ? 6.629 21.859 7.891 1 51.5 271 ARG B N 1
ATOM 4606 C CA . ARG B 1 271 ? 6.82 22.609 9.133 1 51.5 271 ARG B CA 1
ATOM 4607 C C . ARG B 1 271 ? 7.34 24.016 8.844 1 51.5 271 ARG B C 1
ATOM 4609 O O . ARG B 1 271 ? 7.117 24.938 9.633 1 51.5 271 ARG B O 1
ATOM 4616 N N . ASN B 1 272 ? 7.961 24.219 7.715 1 46.78 272 ASN B N 1
ATOM 4617 C CA . ASN B 1 272 ? 8.32 25.594 7.402 1 46.78 272 ASN B CA 1
ATOM 4618 C C . ASN B 1 272 ? 7.082 26.484 7.266 1 46.78 272 ASN B C 1
ATOM 4620 O O . ASN B 1 272 ? 7.137 27.688 7.539 1 46.78 272 ASN B O 1
ATOM 4624 N N . ASN B 1 273 ? 6.027 25.938 6.902 1 41.75 273 ASN B N 1
ATOM 4625 C CA . ASN B 1 273 ? 4.832 26.766 6.777 1 41.75 273 ASN B CA 1
ATOM 4626 C C . ASN B 1 273 ? 4.297 27.172 8.141 1 41.75 273 ASN B C 1
ATOM 4628 O O . ASN B 1 273 ? 3.418 28.031 8.234 1 41.75 273 ASN B O 1
ATOM 4632 N N . GLN B 1 274 ? 4.625 26.594 9.18 1 37.41 274 GLN B N 1
ATOM 4633 C CA . GLN B 1 274 ? 4.191 27.109 10.469 1 37.41 274 GLN B CA 1
ATOM 4634 C C . GLN B 1 274 ? 5.121 28.234 10.945 1 37.41 274 GLN B C 1
ATOM 4636 O O . GLN B 1 274 ? 5.266 28.453 12.156 1 37.41 274 GLN B O 1
ATOM 4641 N N . LYS B 1 275 ? 5.816 28.891 10.062 1 39.22 275 LYS B N 1
ATOM 4642 C CA . LYS B 1 275 ? 6.414 30.141 10.539 1 39.22 275 LYS B CA 1
ATOM 4643 C C . LYS B 1 275 ? 5.348 31.109 11.031 1 39.22 275 LYS B C 1
ATOM 4645 O O . LYS B 1 275 ? 4.301 31.266 10.398 1 39.22 275 LYS B O 1
ATOM 4650 N N . PRO B 1 276 ? 5.301 31.422 12.102 1 31 276 PRO B N 1
ATOM 4651 C CA . PRO B 1 276 ? 4.414 32.5 12.531 1 31 276 PRO B CA 1
ATOM 4652 C C . PRO B 1 276 ? 4.434 33.719 11.586 1 31 276 PRO B C 1
ATOM 4654 O O . PRO B 1 276 ? 5.512 34.188 11.219 1 31 276 PRO B O 1
ATOM 4657 N N . HIS B 1 277 ? 3.566 33.719 10.602 1 29.81 277 HIS B N 1
ATOM 4658 C CA . HIS B 1 277 ? 3.365 35.062 10.047 1 29.81 277 HIS B CA 1
ATOM 4659 C C . HIS B 1 277 ? 3.49 36.125 11.133 1 29.81 277 HIS B C 1
ATOM 4661 O O . HIS B 1 277 ? 2.592 36.281 11.961 1 29.81 277 HIS B O 1
ATOM 4667 N N . ILE B 1 278 ? 4.531 36.562 11.617 1 27.41 278 ILE B N 1
ATOM 4668 C CA . ILE B 1 278 ? 4.648 37.844 12.32 1 27.41 278 ILE B CA 1
ATOM 4669 C C . ILE B 1 278 ? 4.051 38.969 11.469 1 27.41 278 ILE B C 1
ATOM 4671 O O . ILE B 1 278 ? 4.523 39.219 10.367 1 27.41 278 ILE B O 1
ATOM 4675 N N . GLY B 1 279 ? 2.703 39.25 11.484 1 26.77 279 GLY B N 1
ATOM 4676 C CA . GLY B 1 279 ? 2.088 40.469 11.016 1 26.77 279 GLY B CA 1
ATOM 4677 C C . GLY B 1 279 ? 2.98 41.688 11.188 1 26.77 279 GLY B C 1
ATOM 4678 O O . GLY B 1 279 ? 3.355 42.031 12.312 1 26.77 279 GLY B O 1
ATOM 4679 N N . ILE B 1 280 ? 3.795 42.062 10.336 1 25.95 280 ILE B N 1
ATOM 4680 C CA . ILE B 1 280 ? 4.367 43.406 10.234 1 25.95 280 ILE B CA 1
ATOM 4681 C C . ILE B 1 280 ? 3.248 44.469 10.211 1 25.95 280 ILE B C 1
ATOM 4683 O O . ILE B 1 280 ? 2.426 44.469 9.297 1 25.95 280 ILE B O 1
ATOM 4687 N N . ALA B 1 281 ? 2.693 45 11.414 1 25.91 281 ALA B N 1
ATOM 4688 C CA . ALA B 1 281 ? 1.95 46.25 11.562 1 25.91 281 ALA B CA 1
ATOM 4689 C C . ALA B 1 281 ? 2.557 47.375 10.703 1 25.91 281 ALA B C 1
ATOM 4691 O O . ALA B 1 281 ? 3.779 47.5 10.625 1 25.91 281 ALA B O 1
ATOM 4692 N N . GLY B 1 282 ? 2.01 47.781 9.688 1 24.78 282 GLY B N 1
ATOM 4693 C CA . GLY B 1 282 ? 2.328 49.031 9.055 1 24.78 282 GLY B CA 1
ATOM 4694 C C . GLY B 1 282 ? 2.609 50.156 10.047 1 24.78 282 GLY B C 1
ATOM 4695 O O . GLY B 1 282 ? 2.293 50.031 11.227 1 24.78 282 GLY B O 1
ATOM 4696 N N . PRO B 1 283 ? 3.256 51.312 9.797 1 26.14 283 PRO B N 1
ATOM 4697 C CA . PRO B 1 283 ? 3.541 52.531 10.555 1 26.14 283 PRO B CA 1
ATOM 4698 C C . PRO B 1 283 ? 2.301 53.125 11.234 1 26.14 283 PRO B C 1
ATOM 4700 O O . PRO B 1 283 ? 2.322 54.25 11.703 1 26.14 283 PRO B O 1
ATOM 4703 N N . GLY B 1 284 ? 1.096 52.781 11.305 1 24.38 284 GLY B N 1
ATOM 4704 C CA . GLY B 1 284 ? 0.446 53.719 12.219 1 24.38 284 GLY B CA 1
ATOM 4705 C C . GLY B 1 284 ? 1.085 53.719 13.602 1 24.38 284 GLY B C 1
ATOM 4706 O O . GLY B 1 284 ? 1.922 52.875 13.914 1 24.38 284 GLY B O 1
ATOM 4707 N N . SER B 1 285 ? 0.719 54.625 14.656 1 25.03 285 SER B N 1
ATOM 4708 C CA . SER B 1 285 ? 1.176 55.219 15.906 1 25.03 285 SER B CA 1
ATOM 4709 C C . SER B 1 285 ? 1.635 54.156 16.891 1 25.03 285 SER B C 1
ATOM 4711 O O . SER B 1 285 ? 2.723 54.25 17.453 1 25.03 285 SER B O 1
ATOM 4713 N N . GLY B 1 286 ? 0.832 53.562 17.859 1 23.25 286 GLY B N 1
ATOM 4714 C CA . GLY B 1 286 ? 1.385 53.344 19.188 1 23.25 286 GLY B CA 1
ATOM 4715 C C . GLY B 1 286 ? 2.461 52.281 19.219 1 23.25 286 GLY B C 1
ATOM 4716 O O . GLY B 1 286 ? 2.666 51.562 18.234 1 23.25 286 GLY B O 1
ATOM 4717 N N . ARG B 1 287 ? 3.078 51.875 20.438 1 26.5 287 ARG B N 1
ATOM 4718 C CA . ARG B 1 287 ? 4.086 51.281 21.312 1 26.5 287 ARG B CA 1
ATOM 4719 C C . ARG B 1 287 ? 4.039 49.75 21.234 1 26.5 287 ARG B C 1
ATOM 4721 O O . ARG B 1 287 ? 3.172 49.125 21.844 1 26.5 287 ARG B O 1
ATOM 4728 N N . ILE B 1 288 ? 3.709 49.219 20.344 1 24.23 288 ILE B N 1
ATOM 4729 C CA . ILE B 1 288 ? 3.801 47.875 20.906 1 24.23 288 ILE B CA 1
ATOM 4730 C C . ILE B 1 288 ? 5.23 47.625 21.359 1 24.23 288 ILE B C 1
ATOM 4732 O O . ILE B 1 288 ? 6.18 47.781 20.594 1 24.23 288 ILE B O 1
ATOM 4736 N N . THR B 1 289 ? 5.52 47.75 22.625 1 21.94 289 THR B N 1
ATOM 4737 C CA . THR B 1 289 ? 6.789 47.531 23.312 1 21.94 289 THR B CA 1
ATOM 4738 C C . THR B 1 289 ? 7.488 46.281 22.781 1 21.94 289 THR B C 1
ATOM 4740 O O . THR B 1 289 ? 6.852 45.25 22.594 1 21.94 289 THR B O 1
ATOM 4743 N N . PRO B 1 290 ? 8.656 46.469 22.172 1 24.77 290 PRO B N 1
ATOM 4744 C CA . PRO B 1 290 ? 9.656 45.5 21.75 1 24.77 290 PRO B CA 1
ATOM 4745 C C . PRO B 1 290 ? 9.766 44.312 22.719 1 24.77 290 PRO B C 1
ATOM 4747 O O . PRO B 1 290 ? 10.062 44.5 23.906 1 24.77 290 PRO B O 1
ATOM 4750 N N . MET B 1 291 ? 8.828 43.531 22.984 1 24.31 291 MET B N 1
ATOM 4751 C CA . MET B 1 291 ? 9.32 42.938 24.219 1 24.31 291 MET B CA 1
ATOM 4752 C C . MET B 1 291 ? 10.805 42.625 24.125 1 24.31 291 MET B C 1
ATOM 4754 O O . MET B 1 291 ? 11.555 42.844 25.078 1 24.31 291 MET B O 1
ATOM 4758 N N . PHE B 1 292 ? 11.391 41.469 23.453 1 23.89 292 PHE B N 1
ATOM 4759 C CA . PHE B 1 292 ? 12.836 41.344 23.594 1 23.89 292 PHE B CA 1
ATOM 4760 C C . PHE B 1 292 ? 13.539 42.031 22.438 1 23.89 292 PHE B C 1
ATOM 4762 O O . PHE B 1 292 ? 13.008 42.094 21.312 1 23.89 292 PHE B O 1
ATOM 4769 N N . PRO B 1 293 ? 14.383 43.031 22.594 1 21.73 293 PRO B N 1
ATOM 4770 C CA . PRO B 1 293 ? 15.188 43.812 21.641 1 21.73 293 PRO B CA 1
ATOM 4771 C C . PRO B 1 293 ? 15.852 42.938 20.578 1 21.73 293 PRO B C 1
ATOM 4773 O O . PRO B 1 293 ? 16.094 41.75 20.828 1 21.73 293 PRO B O 1
ATOM 4776 N N . PRO B 1 294 ? 15.82 43.219 19.344 1 24.75 294 PRO B N 1
ATOM 4777 C CA . PRO B 1 294 ? 16.594 42.688 18.219 1 24.75 294 PRO B CA 1
ATOM 4778 C C . PRO B 1 294 ? 18.078 42.531 18.547 1 24.75 294 PRO B C 1
ATOM 4780 O O . PRO B 1 294 ? 18.766 43.5 18.828 1 24.75 294 PRO B O 1
ATOM 4783 N N . THR B 1 295 ? 18.609 41.656 19.484 1 24.7 295 THR B N 1
ATOM 4784 C CA . THR B 1 295 ? 20.062 41.719 19.562 1 24.7 295 THR B CA 1
ATOM 4785 C C . THR B 1 295 ? 20.688 41.562 18.188 1 24.7 295 THR B C 1
ATOM 4787 O O . THR B 1 295 ? 20.5 40.531 17.531 1 24.7 295 THR B O 1
ATOM 4790 N N . VAL B 1 296 ? 20.875 42.594 17.359 1 24.95 296 VAL B N 1
ATOM 4791 C CA . VAL B 1 296 ? 21.734 42.812 16.203 1 24.95 296 VAL B CA 1
ATOM 4792 C C . VAL B 1 296 ? 23.141 42.281 16.484 1 24.95 296 VAL B C 1
ATOM 4794 O O . VAL B 1 296 ? 23.844 42.812 17.344 1 24.95 296 VAL B O 1
ATOM 4797 N N . ILE B 1 297 ? 23.453 40.969 16.688 1 24.5 297 ILE B N 1
ATOM 4798 C CA . ILE B 1 297 ? 24.875 40.656 16.781 1 24.5 297 ILE B CA 1
ATOM 4799 C C . ILE B 1 297 ? 25.609 41.156 15.539 1 24.5 297 ILE B C 1
ATOM 4801 O O . ILE B 1 297 ? 25.328 40.688 14.43 1 24.5 297 ILE B O 1
ATOM 4805 N N . ASP B 1 298 ? 26.047 42.375 15.414 1 22.83 298 ASP B N 1
ATOM 4806 C CA . ASP B 1 298 ? 26.984 43.125 14.555 1 22.83 298 ASP B CA 1
ATOM 4807 C C . ASP B 1 298 ? 28.297 42.344 14.398 1 22.83 298 ASP B C 1
ATOM 4809 O O . ASP B 1 298 ? 29.203 42.469 15.234 1 22.83 298 ASP B O 1
ATOM 4813 N N . ALA B 1 299 ? 28.359 41.031 14.227 1 25.38 299 ALA B N 1
ATOM 4814 C CA . ALA B 1 299 ? 29.703 40.438 14.133 1 25.38 299 ALA B CA 1
ATOM 4815 C C . ALA B 1 299 ? 30.469 41.031 12.953 1 25.38 299 ALA B C 1
ATOM 4817 O O . ALA B 1 299 ? 31.469 40.438 12.516 1 25.38 299 ALA B O 1
ATOM 4818 N N . SER B 1 300 ? 30.094 42.062 12.242 1 25.08 300 SER B N 1
ATOM 4819 C CA . SER B 1 300 ? 30.938 42.625 11.203 1 25.08 300 SER B CA 1
ATOM 4820 C C . SER B 1 300 ? 32.312 43.031 11.766 1 25.08 300 SER B C 1
ATOM 4822 O O . SER B 1 300 ? 33.25 43.25 11.008 1 25.08 300 SER B O 1
ATOM 4824 N N . GLY B 1 301 ? 32.406 43.5 12.984 1 25.03 301 GLY B N 1
ATOM 4825 C CA . GLY B 1 301 ? 33.625 44.281 13.305 1 25.03 301 GLY B CA 1
ATOM 4826 C C . GLY B 1 301 ? 34.875 43.406 13.328 1 25.03 301 GLY B C 1
ATOM 4827 O O . GLY B 1 301 ? 35.906 43.844 12.828 1 25.03 301 GLY B O 1
ATOM 4828 N N . ASP B 1 302 ? 34.969 42.344 14.141 1 25.58 302 ASP B N 1
ATOM 4829 C CA . ASP B 1 302 ? 36.312 41.969 14.562 1 25.58 302 ASP B CA 1
ATOM 4830 C C . ASP B 1 302 ? 37 41.156 13.484 1 25.58 302 ASP B C 1
ATOM 4832 O O . ASP B 1 302 ? 38.156 40.781 13.641 1 25.58 302 ASP B O 1
ATOM 4836 N N . LEU B 1 303 ? 36.312 40.625 12.477 1 25.45 303 LEU B N 1
ATOM 4837 C CA . LEU B 1 303 ? 37.156 39.875 11.539 1 25.45 303 LEU B CA 1
ATOM 4838 C C . LEU B 1 303 ? 38.031 40.812 10.727 1 25.45 303 LEU B C 1
ATOM 4840 O O . LEU B 1 303 ? 38.906 40.375 9.977 1 25.45 303 LEU B O 1
ATOM 4844 N N . GLU B 1 304 ? 37.719 42.094 10.633 1 25.98 304 GLU B N 1
ATOM 4845 C CA . GLU B 1 304 ? 38.719 42.906 9.922 1 25.98 304 GLU B CA 1
ATOM 4846 C C . GLU B 1 304 ? 40.062 42.875 10.656 1 25.98 304 GLU B C 1
ATOM 4848 O O . GLU B 1 304 ? 41.094 42.906 10.023 1 25.98 304 GLU B O 1
ATOM 4853 N N . GLN B 1 305 ? 40.031 43 11.984 1 26.39 305 GLN B N 1
ATOM 4854 C CA . GLN B 1 305 ? 41.312 43.344 12.609 1 26.39 305 GLN B CA 1
ATOM 4855 C C . GLN B 1 305 ? 42.281 42.156 12.547 1 26.39 305 GLN B C 1
ATOM 4857 O O . GLN B 1 305 ? 43.5 42.344 12.484 1 26.39 305 GLN B O 1
ATOM 4862 N N . ASN B 1 306 ? 41.781 40.906 12.773 1 25.73 306 ASN B N 1
ATOM 4863 C CA . ASN B 1 306 ? 42.875 40 13.008 1 25.73 306 ASN B CA 1
ATOM 4864 C C . ASN B 1 306 ? 43.656 39.719 11.727 1 25.73 306 ASN B C 1
ATOM 4866 O O . ASN B 1 306 ? 44.594 38.875 11.727 1 25.73 306 ASN B O 1
ATOM 4870 N N . GLN B 1 307 ? 43.125 39.969 10.57 1 25.67 307 GLN B N 1
ATOM 4871 C CA . GLN B 1 307 ? 44 39.844 9.43 1 25.67 307 GLN B CA 1
ATOM 4872 C C . GLN B 1 307 ? 45.188 40.844 9.547 1 25.67 307 GLN B C 1
ATOM 4874 O O . GLN B 1 307 ? 46.219 40.656 8.922 1 25.67 307 GLN B O 1
ATOM 4879 N N . ALA B 1 308 ? 44.969 42.062 10.008 1 29.42 308 ALA B N 1
ATOM 4880 C CA . ALA B 1 308 ? 46.031 43.062 9.914 1 29.42 308 ALA B CA 1
ATOM 4881 C C . ALA B 1 308 ? 47.219 42.656 10.797 1 29.42 308 ALA B C 1
ATOM 4883 O O . ALA B 1 308 ? 48.312 43.219 10.68 1 29.42 308 ALA B O 1
ATOM 4884 N N . ARG B 1 309 ? 46.938 42 11.961 1 30.19 309 ARG B N 1
ATOM 4885 C CA . ARG B 1 309 ? 48.125 41.969 12.82 1 30.19 309 ARG B CA 1
ATOM 4886 C C . ARG B 1 309 ? 49.219 41.094 12.219 1 30.19 309 ARG B C 1
ATOM 4888 O O . ARG B 1 309 ? 50.375 41.156 12.633 1 30.19 309 ARG B O 1
ATOM 4895 N N . LYS B 1 310 ? 48.906 39.969 11.523 1 32.78 310 LYS B N 1
ATOM 4896 C CA . LYS B 1 310 ? 50.062 39.156 11.266 1 32.78 310 LYS B CA 1
ATOM 4897 C C . LYS B 1 310 ? 50.969 39.781 10.203 1 32.78 310 LYS B C 1
ATOM 4899 O O . LYS B 1 310 ? 51.969 39.188 9.773 1 32.78 310 LYS B O 1
ATOM 4904 N N . PHE B 1 311 ? 50.5 40.906 9.547 1 26.92 311 PHE B N 1
ATOM 4905 C CA . PHE B 1 311 ? 51.531 41.406 8.656 1 26.92 311 PHE B CA 1
ATOM 4906 C C . PHE B 1 311 ? 52.75 41.875 9.461 1 26.92 311 PHE B C 1
ATOM 4908 O O . PHE B 1 311 ? 53.844 42 8.906 1 26.92 311 PHE B O 1
ATOM 4915 N N . LYS B 1 312 ? 52.562 42.656 10.57 1 28.3 312 LYS B N 1
ATOM 4916 C CA . LYS B 1 312 ? 53.719 43.375 11.07 1 28.3 312 LYS B CA 1
ATOM 4917 C C . LYS B 1 312 ? 54.719 42.438 11.719 1 28.3 312 LYS B C 1
ATOM 4919 O O . LYS B 1 312 ? 55.906 42.719 11.789 1 28.3 312 LYS B O 1
ATOM 4924 N N . GLN B 1 313 ? 54.375 41.312 12.469 1 24.84 313 GLN B N 1
ATOM 4925 C CA . GLN B 1 313 ? 55.656 40.719 12.875 1 24.84 313 GLN B CA 1
ATOM 4926 C C . GLN B 1 313 ? 56.219 39.812 11.797 1 24.84 313 GLN B C 1
ATOM 4928 O O . GLN B 1 313 ? 55.438 39.094 11.141 1 24.84 313 GLN B O 1
#

Radius of gyration: 31.04 Å; Cα contacts (8 Å, |Δi|>4): 590; chains: 2; bounding box: 117×86×55 Å

Foldseek 3Di:
DPQLLNLLVLQLVLLVVLVVVLVVLLVLLVVLLVPCPDPDPVVVVVSVVLVVLLVVLVVLSVVLSVLSVVLNCCLPPVDPHNRVSSQLLQDPSNLSNLVSLLVLLLSLLVVLLVVLCVLVVNDVVLSVVLVVLSVVLVVLSVVLSVCSNPVVVDPPSLVVNLVSQLSNLVSSLVSLVSSLVSNLVSLVVVLVVVLVVLPPDDDDPPNPPVSVLSVQLSVQSVVLSCQLSVLSVVLSVVSVVSDSNSSNSSSNNSSSSSSSSSSNSSSVRVVVVPPPPPPPDDPDDDPPDPRDDPPPPCVVPPVVPVVVVVVPD/DPQLLNLLVLQLVLLVVLVVVLVVLLVLLVVLLVPCPPPDPVVVVVSVVLVVLLVVLVVLSVVLSVLSVVLNCCLPPVDPHNRVSSQLLQDPSNLSNLVSLLVLLLSLLVVLLVVLCVLVVNDCVLSVVLVVLSVVLVVLSVVLSVCSNPVPVDPPSLVVNLVSQLSNLVSSLVSLVSSLVSVLVSLVVVLVVVLVVLPPDDWDPPNPPVSVLSVQLSVQSVVLSCQLSVLSVVLSVVSVVSDSNSSNSSSNNSSSSSSSSSSNSSSVRVCVVPPPPPPPPDPDDDDPDPGPDPPPPPVVPDVVPVVPPVVPD

Solvent-accessible surface area (backbone atoms only — not comparable to full-atom values): 33513 Å² total; per-residue (Å²): 126,61,50,60,56,58,19,48,52,52,8,46,48,46,26,35,20,43,41,22,40,29,51,54,38,45,51,49,28,50,49,50,62,64,65,52,72,63,86,48,68,72,57,42,54,57,46,49,52,52,48,52,52,52,49,50,41,50,51,52,50,50,48,47,52,52,51,48,51,50,49,49,47,42,22,70,67,70,36,93,48,39,63,62,54,69,64,41,51,66,36,65,69,50,46,50,49,51,49,49,49,50,47,47,53,50,49,51,50,48,51,53,52,48,52,42,29,57,76,58,71,64,40,62,76,79,47,42,70,52,50,53,43,49,52,50,35,52,52,32,50,53,52,45,51,54,46,39,73,42,45,85,79,43,80,63,52,68,68,64,40,36,62,42,51,23,49,31,32,42,42,49,31,51,39,48,53,52,52,49,49,50,44,49,50,50,53,50,52,52,45,49,51,50,46,59,63,57,67,56,87,86,75,62,84,72,63,73,63,56,64,56,48,52,50,50,49,48,49,48,47,50,52,37,50,48,52,39,41,49,34,33,41,50,26,20,55,37,29,68,69,66,45,44,56,30,42,33,38,48,37,38,34,52,34,37,48,47,34,32,52,26,50,46,51,36,59,64,49,67,56,61,70,68,53,75,77,74,80,78,77,70,83,73,82,86,70,74,69,63,78,54,70,79,80,74,80,69,69,71,60,63,64,60,52,62,62,54,54,63,69,72,106,128,61,50,59,57,58,19,49,51,52,8,47,47,46,26,35,20,42,41,22,39,27,52,53,40,45,50,49,29,51,50,49,61,62,66,52,71,62,85,50,68,72,59,42,54,57,47,50,52,52,47,51,52,51,49,49,42,49,50,52,50,49,48,47,54,53,52,48,53,51,49,49,47,43,23,71,66,69,36,94,47,39,61,63,54,68,64,41,53,67,35,66,69,51,45,50,48,52,49,49,48,50,47,47,55,51,49,50,49,50,50,52,52,50,51,42,28,56,75,59,71,63,42,62,76,79,48,42,70,51,49,53,41,50,53,50,36,52,51,33,50,53,52,45,51,53,48,39,71,41,44,83,79,45,80,61,51,70,67,65,40,35,64,42,51,23,49,31,31,45,41,50,31,51,38,48,51,50,52,48,50,53,45,50,49,50,52,50,53,52,46,50,50,50,46,58,63,58,67,56,88,88,72,54,84,70,64,74,63,58,66,54,49,50,50,51,50,48,48,47,48,50,52,35,50,47,54,38,41,50,34,33,42,50,26,22,56,36,28,69,70,68,43,43,57,29,42,31,38,47,37,39,34,53,33,37,47,46,35,33,53,26,50,47,51,35,59,64,51,68,55,61,70,67,52,73,79,73,78,77,77,68,83,74,81,84,75,73,73,64,75,49,72,82,79,74,78,74,72,74,62,66,71,60,53,68,66,61,56,65,68,75,108

Organism: Agaricus bisporus var. burnettii (strain JB137-S8 / ATCC MYA-4627 / FGSC 10392) (NCBI:txid597362)